Protein AF-A0A024UNK7-F1 (afdb_monomer)

Structure (mmCIF, N/CA/C/O backbone):
data_AF-A0A024UNK7-F1
#
_entry.id   AF-A0A024UNK7-F1
#
loop_
_atom_site.group_PDB
_atom_site.id
_atom_site.type_symbol
_atom_site.label_atom_id
_atom_site.label_alt_id
_atom_site.label_comp_id
_atom_site.label_asym_id
_atom_site.label_entity_id
_atom_site.label_seq_id
_atom_site.pdbx_PDB_ins_code
_atom_site.Cartn_x
_atom_site.Cartn_y
_atom_site.Cartn_z
_atom_site.occupancy
_atom_site.B_iso_or_equiv
_atom_site.auth_seq_id
_atom_site.auth_comp_id
_atom_site.auth_asym_id
_atom_site.auth_atom_id
_atom_site.pdbx_PDB_model_num
ATOM 1 N N . MET A 1 1 ? -6.350 23.907 -17.741 1.00 30.62 1 MET A N 1
ATOM 2 C CA . MET A 1 1 ? -6.854 24.754 -16.644 1.00 30.62 1 MET A CA 1
ATOM 3 C C . MET A 1 1 ? -5.655 25.308 -15.929 1.00 30.62 1 MET A C 1
ATOM 5 O O . MET A 1 1 ? -4.727 24.554 -15.674 1.00 30.62 1 MET A O 1
ATOM 9 N N . LEU A 1 2 ? -5.631 26.617 -15.726 1.00 30.56 2 LEU A N 1
ATOM 10 C CA . LEU A 1 2 ? -4.528 27.246 -15.030 1.00 30.56 2 LEU A CA 1
ATOM 11 C C . LEU A 1 2 ? -4.683 26.957 -13.541 1.00 30.56 2 LEU A C 1
ATOM 13 O O . LEU A 1 2 ? -5.641 27.380 -12.904 1.00 30.56 2 LEU A O 1
ATOM 17 N N . THR A 1 3 ? -3.771 26.118 -13.079 1.00 31.20 3 THR A N 1
ATOM 18 C CA . THR A 1 3 ? -3.581 25.665 -11.709 1.00 31.20 3 THR A CA 1
ATOM 19 C C . THR A 1 3 ? -2.989 26.798 -10.866 1.00 31.20 3 THR A C 1
ATOM 21 O O . THR A 1 3 ? -2.654 27.861 -11.395 1.00 31.20 3 THR A O 1
ATOM 24 N N . GLU A 1 4 ? -2.821 26.579 -9.564 1.00 33.47 4 GLU A N 1
ATOM 25 C CA . GLU A 1 4 ? -2.165 27.470 -8.584 1.00 33.47 4 GLU A CA 1
ATOM 26 C C . GLU A 1 4 ? -0.839 28.103 -9.068 1.00 33.47 4 GLU A C 1
ATOM 28 O O . GLU A 1 4 ? -0.425 29.155 -8.583 1.00 33.47 4 GLU A O 1
ATOM 33 N N . LEU A 1 5 ? -0.234 27.557 -10.127 1.00 33.12 5 LEU A N 1
ATOM 34 C CA . LEU A 1 5 ? 0.829 28.160 -10.933 1.00 33.12 5 LEU A CA 1
ATOM 35 C C . LEU A 1 5 ? 0.530 29.579 -11.465 1.00 33.12 5 LEU A C 1
ATOM 37 O O . LEU A 1 5 ? 1.464 30.353 -11.674 1.00 33.12 5 LEU A O 1
ATOM 41 N N . GLN A 1 6 ? -0.731 29.959 -11.701 1.00 37.09 6 GLN A N 1
ATOM 42 C CA . GLN A 1 6 ? -1.057 31.334 -12.111 1.00 37.09 6 GLN A CA 1
ATOM 43 C C . GLN A 1 6 ? -0.953 32.352 -10.980 1.00 37.09 6 GLN A C 1
ATOM 45 O O . GLN A 1 6 ? -0.733 33.530 -11.253 1.00 37.09 6 GLN A O 1
ATOM 50 N N . GLN A 1 7 ? -1.065 31.927 -9.723 1.00 38.88 7 GLN A N 1
ATOM 51 C CA . GLN A 1 7 ? -0.925 32.825 -8.575 1.00 38.88 7 GLN A CA 1
ATOM 52 C C . GLN A 1 7 ? 0.551 33.132 -8.263 1.00 38.88 7 GLN A C 1
ATOM 54 O O . GLN A 1 7 ? 0.858 34.160 -7.662 1.00 38.88 7 GLN A O 1
ATOM 59 N N . VAL A 1 8 ? 1.479 32.327 -8.794 1.00 37.12 8 VAL A N 1
ATOM 60 C CA . VAL A 1 8 ? 2.931 32.582 -8.760 1.00 37.12 8 VAL A CA 1
ATOM 61 C C . VAL A 1 8 ? 3.347 33.719 -9.718 1.00 37.12 8 VAL A C 1
ATOM 63 O O . VAL A 1 8 ? 4.409 34.317 -9.552 1.00 37.12 8 VAL A O 1
ATOM 66 N N . LEU A 1 9 ? 2.490 34.116 -10.673 1.00 36.75 9 LEU A N 1
ATOM 67 C CA . LEU A 1 9 ? 2.756 35.206 -11.633 1.00 36.75 9 LEU A CA 1
ATOM 68 C C . LEU A 1 9 ? 2.813 36.618 -11.013 1.00 36.75 9 LEU A C 1
ATOM 70 O O . LEU A 1 9 ? 3.029 37.593 -11.733 1.00 36.75 9 LEU A O 1
ATOM 74 N N . VAL A 1 10 ? 2.662 36.760 -9.693 1.00 45.44 10 VAL A N 1
ATOM 75 C CA . VAL A 1 10 ? 2.809 38.053 -8.998 1.00 45.44 10 VAL A CA 1
ATOM 76 C C . VAL A 1 10 ? 4.284 38.391 -8.704 1.00 45.44 10 VAL A C 1
ATOM 78 O O . VAL A 1 10 ? 4.592 39.496 -8.258 1.00 45.44 10 VAL A O 1
ATOM 81 N N . TRP A 1 11 ? 5.242 37.504 -8.995 1.00 32.72 11 TRP A N 1
ATOM 82 C CA . TRP A 1 11 ? 6.667 37.795 -8.784 1.00 32.72 11 TRP A CA 1
ATOM 83 C C . TRP A 1 11 ? 7.369 38.322 -10.050 1.00 32.72 11 TRP A C 1
ATOM 85 O O . TRP A 1 11 ? 7.931 37.594 -10.859 1.00 32.72 11 TRP A O 1
ATOM 95 N N . SER A 1 12 ? 7.316 39.654 -10.157 1.00 38.66 12 SER A N 1
ATOM 96 C CA . SER A 1 12 ? 8.122 40.605 -10.948 1.00 38.66 12 SER A CA 1
ATOM 97 C C . SER A 1 12 ? 8.355 40.389 -12.459 1.00 38.66 12 SER A C 1
ATOM 99 O O . SER A 1 12 ? 9.201 39.617 -12.897 1.00 38.66 12 SER A O 1
ATOM 101 N N . SER A 1 13 ? 7.706 41.294 -13.209 1.00 48.28 13 SER A N 1
ATOM 102 C CA . SER A 1 13 ? 8.054 41.937 -14.495 1.00 48.28 13 SER A CA 1
ATOM 103 C C . SER A 1 13 ? 8.427 41.049 -15.688 1.00 48.28 13 SER A C 1
ATOM 105 O O . SER A 1 13 ? 9.596 40.864 -16.023 1.00 48.28 13 SER A O 1
ATOM 107 N N . ILE A 1 14 ? 7.391 40.612 -16.404 1.00 46.81 14 ILE A N 1
ATOM 108 C CA . ILE A 1 14 ? 7.475 39.959 -17.714 1.00 46.81 14 ILE A CA 1
ATOM 109 C C . ILE A 1 14 ? 7.541 41.023 -18.833 1.00 46.81 14 ILE A C 1
ATOM 111 O O . ILE A 1 14 ? 6.912 42.077 -18.753 1.00 46.81 14 ILE A O 1
ATOM 115 N N . HIS A 1 15 ? 8.337 40.752 -19.873 1.00 52.22 15 HIS A N 1
ATOM 116 C CA . HIS A 1 15 ? 8.630 41.642 -21.004 1.00 52.22 15 HIS A CA 1
ATOM 117 C C . HIS A 1 15 ? 7.399 41.883 -21.921 1.00 52.22 15 HIS A C 1
ATOM 119 O O . HIS A 1 15 ? 6.696 40.917 -22.224 1.00 52.22 15 HIS A O 1
ATOM 125 N N . PRO A 1 16 ? 7.173 43.106 -22.458 1.00 50.59 16 PRO A N 1
ATOM 126 C CA . PRO A 1 16 ? 5.942 43.495 -23.178 1.00 50.59 16 PRO A CA 1
ATOM 127 C C . PRO A 1 16 ? 5.545 42.597 -24.360 1.00 50.59 16 PRO A C 1
ATOM 129 O O . PRO A 1 16 ? 4.370 42.365 -24.604 1.00 50.59 16 PRO A O 1
ATOM 132 N N . VAL A 1 17 ? 6.529 42.021 -25.052 1.00 43.00 17 VAL A N 1
ATOM 133 C CA . VAL A 1 17 ? 6.319 41.117 -26.202 1.00 43.00 17 VAL A CA 1
ATOM 134 C C . VAL A 1 17 ? 5.557 39.836 -25.835 1.00 43.00 17 VAL A C 1
ATOM 136 O O . VAL A 1 17 ? 4.907 39.240 -26.687 1.00 43.00 17 VAL A O 1
ATOM 139 N N . ILE A 1 18 ? 5.628 39.402 -24.575 1.00 44.12 18 ILE A N 1
ATOM 140 C CA . ILE A 1 18 ? 4.913 38.208 -24.109 1.00 44.12 18 ILE A CA 1
ATOM 141 C C . ILE A 1 18 ? 3.428 38.530 -23.883 1.00 44.12 18 ILE A C 1
ATOM 143 O O . ILE A 1 18 ? 2.594 37.661 -24.101 1.00 44.12 18 ILE A O 1
ATOM 147 N N . ILE A 1 19 ? 3.092 39.775 -23.528 1.00 51.41 19 ILE A N 1
ATOM 148 C CA . ILE A 1 19 ? 1.707 40.239 -23.358 1.00 51.41 19 ILE A CA 1
ATOM 149 C C . ILE A 1 19 ? 0.999 40.277 -24.721 1.00 51.41 19 ILE A C 1
ATOM 151 O O . ILE A 1 19 ? -0.053 39.663 -24.877 1.00 51.41 19 ILE A O 1
ATOM 155 N N . ASP A 1 20 ? 1.637 40.868 -25.734 1.00 49.25 20 ASP A N 1
ATOM 156 C CA . ASP A 1 20 ? 1.059 40.990 -27.083 1.00 49.25 20 ASP A CA 1
ATOM 157 C C . ASP A 1 20 ? 0.836 39.635 -27.781 1.00 49.25 20 ASP A C 1
ATOM 159 O O . ASP A 1 20 ? -0.033 39.500 -28.642 1.00 49.25 20 ASP A O 1
ATOM 163 N N . PHE A 1 21 ? 1.606 38.605 -27.417 1.00 45.91 21 PHE A N 1
ATOM 164 C CA . PHE A 1 21 ? 1.434 37.263 -27.975 1.00 45.91 21 PHE A CA 1
ATOM 165 C C . PHE A 1 21 ? 0.124 36.608 -27.507 1.00 45.91 21 PHE A C 1
ATOM 167 O O . PHE A 1 21 ? -0.555 35.961 -28.307 1.00 45.91 21 PHE A O 1
ATOM 174 N N . PHE A 1 22 ? -0.275 36.804 -26.247 1.00 38.78 22 PHE A N 1
ATOM 175 C CA . PHE A 1 22 ? -1.486 36.182 -25.700 1.00 38.78 22 PHE A CA 1
ATOM 176 C C . PHE A 1 22 ? -2.787 36.842 -26.174 1.00 38.78 22 PHE A C 1
ATOM 178 O O . PHE A 1 22 ? -3.806 36.158 -26.253 1.00 38.78 22 PHE A O 1
ATOM 185 N N . 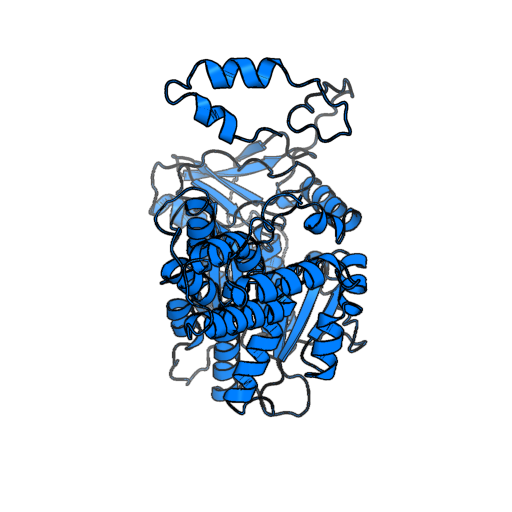ASP A 1 23 ? -2.743 38.105 -26.602 1.00 49.25 23 ASP A N 1
ATOM 186 C CA . ASP A 1 23 ? -3.905 38.820 -27.153 1.00 49.25 23 ASP A CA 1
ATOM 187 C C . ASP A 1 23 ? -4.264 38.405 -28.596 1.00 49.25 23 ASP A C 1
ATOM 189 O O . ASP A 1 23 ? -5.285 38.832 -29.138 1.00 49.25 23 ASP A O 1
ATOM 193 N N . THR A 1 24 ? -3.455 37.550 -29.236 1.00 42.66 24 THR A N 1
ATOM 194 C CA . THR A 1 24 ? -3.651 37.142 -30.643 1.00 42.66 24 THR A CA 1
ATOM 195 C C . THR A 1 24 ? -4.203 35.727 -30.839 1.00 42.66 24 THR A C 1
ATOM 197 O O . THR A 1 24 ? -4.416 35.313 -31.981 1.00 42.66 24 THR A O 1
ATOM 200 N N . ILE A 1 25 ? -4.487 34.979 -29.766 1.00 34.72 25 ILE A N 1
ATOM 201 C CA . ILE A 1 25 ? -4.972 33.593 -29.868 1.00 34.72 25 ILE A CA 1
ATOM 202 C C . ILE A 1 25 ? -6.517 33.558 -29.849 1.00 34.72 25 ILE A C 1
ATOM 204 O O . ILE A 1 25 ? -7.119 33.971 -28.858 1.00 34.72 25 ILE A O 1
ATOM 208 N N . PRO A 1 26 ? -7.194 33.037 -30.894 1.00 31.80 26 PRO A N 1
ATOM 209 C CA . PRO A 1 26 ? -8.650 32.889 -30.902 1.00 31.80 26 PRO A CA 1
ATOM 210 C C . PRO A 1 26 ? -9.114 31.813 -29.910 1.00 31.80 26 PRO A C 1
ATOM 212 O O . PRO A 1 26 ? -8.516 30.739 -29.820 1.00 31.80 26 PRO A O 1
ATOM 215 N N . SER A 1 27 ? -10.209 32.080 -29.196 1.00 32.44 27 SER A N 1
ATOM 216 C CA . SER A 1 27 ? -10.776 31.185 -28.184 1.00 32.44 27 SER A CA 1
ATOM 217 C C . SER A 1 27 ? -11.299 29.869 -28.781 1.00 32.44 27 SER A C 1
ATOM 219 O O . SER A 1 27 ? -12.163 29.847 -29.657 1.00 32.44 27 SER A O 1
ATOM 221 N N . LEU A 1 28 ? -10.795 28.743 -28.268 1.00 32.38 28 LEU A N 1
ATOM 222 C CA . LEU A 1 28 ? -11.317 27.403 -28.539 1.00 32.38 28 LEU A CA 1
ATOM 223 C C . LEU A 1 28 ? -12.506 27.110 -27.611 1.00 32.38 28 LEU A C 1
ATOM 225 O O . LEU A 1 28 ? -12.371 27.081 -26.390 1.00 32.38 28 LEU A O 1
ATOM 229 N N . HIS A 1 29 ? -13.677 26.880 -28.205 1.00 32.16 29 HIS A N 1
ATOM 230 C CA . HIS A 1 29 ? -14.862 26.354 -27.529 1.00 32.16 29 HIS A CA 1
ATOM 231 C C . HIS A 1 29 ? -14.667 24.871 -27.135 1.00 32.16 29 HIS A C 1
ATOM 233 O O . HIS A 1 29 ? -14.482 24.041 -28.016 1.00 32.16 29 HIS A O 1
ATOM 239 N N . ASN A 1 30 ? -14.734 24.593 -25.821 1.00 31.27 30 ASN A N 1
ATOM 240 C CA . ASN A 1 30 ? -15.289 23.439 -25.067 1.00 31.27 30 ASN A CA 1
ATOM 241 C C . ASN A 1 30 ? -15.286 22.003 -25.670 1.00 31.27 30 ASN A C 1
ATOM 243 O O . ASN A 1 30 ? -15.680 21.805 -26.817 1.00 31.27 30 ASN A O 1
ATOM 247 N N . PRO A 1 31 ? -14.990 20.969 -24.842 1.00 33.12 31 PRO A N 1
ATOM 248 C CA . PRO A 1 31 ? -15.928 20.552 -23.789 1.00 33.12 31 PRO A CA 1
ATOM 249 C C . PRO A 1 31 ? -15.340 20.392 -22.372 1.00 33.12 31 PRO A C 1
ATOM 251 O O . PRO A 1 31 ? -14.347 19.713 -22.149 1.00 33.12 31 PRO A O 1
ATOM 254 N N . THR A 1 32 ? -16.044 21.035 -21.433 1.00 36.12 32 THR A N 1
ATOM 255 C CA . THR A 1 32 ? -16.414 20.585 -20.075 1.00 36.12 32 THR A CA 1
ATOM 256 C C . THR A 1 32 ? -15.368 19.884 -19.203 1.00 36.12 32 THR A C 1
ATOM 258 O O . THR A 1 32 ? -15.320 18.661 -19.131 1.00 36.12 32 THR A O 1
ATOM 261 N N . SER A 1 33 ? -14.683 20.683 -18.388 1.00 27.22 33 SER A N 1
ATOM 262 C CA . SER A 1 33 ? -14.385 20.353 -16.988 1.00 27.22 33 SER A CA 1
ATOM 263 C C . SER A 1 33 ? -14.193 21.674 -16.241 1.00 27.22 33 SER A C 1
ATOM 265 O O . SER A 1 33 ? -13.157 22.328 -16.358 1.00 27.22 33 SER A O 1
ATOM 267 N N . THR A 1 34 ? -15.238 22.137 -15.569 1.00 26.31 34 THR A N 1
ATOM 268 C CA . THR A 1 34 ? -15.192 23.313 -14.699 1.00 26.31 34 THR A CA 1
ATOM 269 C C . THR A 1 34 ? -14.709 22.883 -13.321 1.00 26.31 34 THR A C 1
ATOM 271 O O . THR A 1 34 ? -15.488 22.315 -12.563 1.00 26.31 34 THR A O 1
ATOM 274 N N . ASN A 1 35 ? -13.454 23.189 -12.986 1.00 29.55 35 ASN A N 1
ATOM 275 C CA . ASN A 1 35 ? -13.091 23.420 -11.591 1.00 29.55 35 ASN A CA 1
ATOM 276 C C . ASN A 1 35 ? -13.627 24.795 -11.171 1.00 29.55 35 ASN A C 1
ATOM 278 O O . ASN A 1 35 ? -13.592 25.743 -11.956 1.00 29.55 35 ASN A O 1
ATOM 282 N N . ALA A 1 36 ? -14.102 24.868 -9.927 1.00 29.64 36 ALA A N 1
ATOM 283 C CA . ALA A 1 36 ? -14.575 26.062 -9.228 1.00 29.64 36 ALA A CA 1
ATOM 284 C C . ALA A 1 36 ? -15.839 26.726 -9.809 1.00 29.64 36 ALA A C 1
ATOM 286 O O . ALA A 1 36 ? -15.786 27.768 -10.455 1.00 29.64 36 ALA A O 1
ATOM 287 N N . THR A 1 37 ? -17.003 26.127 -9.545 1.00 27.69 37 THR A N 1
ATOM 288 C CA . THR A 1 37 ? -18.203 26.789 -8.979 1.00 27.69 37 THR A CA 1
ATOM 289 C C . THR A 1 37 ? -19.375 25.808 -9.000 1.00 27.69 37 THR A C 1
ATOM 291 O O . THR A 1 37 ? -20.070 25.663 -9.999 1.00 27.69 37 THR A O 1
ATOM 294 N N . LEU A 1 38 ? -19.636 25.160 -7.866 1.00 25.12 38 LEU A N 1
ATOM 295 C CA . LEU A 1 38 ? -20.941 24.562 -7.579 1.00 25.12 38 LEU A CA 1
ATOM 296 C C . LEU A 1 38 ? -21.440 25.004 -6.197 1.00 25.12 38 LEU A C 1
ATOM 298 O O . LEU A 1 38 ? -22.027 24.234 -5.457 1.00 25.12 38 LEU A O 1
ATOM 302 N N . PHE A 1 39 ? -21.325 26.303 -5.904 1.00 27.70 39 PHE A N 1
ATOM 303 C CA . PHE A 1 39 ? -22.405 26.987 -5.190 1.00 27.70 39 PHE A CA 1
ATOM 304 C C . PHE A 1 39 ? -23.437 27.432 -6.227 1.00 27.70 39 PHE A C 1
ATOM 306 O O . PHE A 1 39 ? -23.649 28.619 -6.471 1.00 27.70 39 PHE A O 1
ATOM 313 N N . ALA A 1 40 ? -24.077 26.460 -6.878 1.00 25.09 40 ALA A N 1
ATOM 314 C CA . ALA A 1 40 ? -25.442 26.705 -7.289 1.00 25.09 40 ALA A CA 1
ATOM 315 C C . ALA A 1 40 ? -26.230 26.735 -5.983 1.00 25.09 40 ALA A C 1
ATOM 317 O O . ALA A 1 40 ? -26.302 25.732 -5.277 1.00 25.09 40 ALA A O 1
ATOM 318 N N . SER A 1 41 ? -26.798 27.889 -5.650 1.00 29.58 41 SER A N 1
ATOM 319 C CA . SER A 1 41 ? -27.937 27.951 -4.750 1.00 29.58 41 SER A CA 1
ATOM 320 C C . SER A 1 41 ? -29.071 27.146 -5.386 1.00 29.58 41 SER A C 1
ATOM 322 O O . SER A 1 41 ? -29.977 27.681 -6.027 1.00 29.58 41 SER A O 1
ATOM 324 N N . SER A 1 42 ? -29.022 25.821 -5.249 1.00 29.59 42 SER A N 1
ATOM 325 C CA . SER A 1 42 ? -30.217 25.014 -5.374 1.00 29.59 42 SER A CA 1
ATOM 326 C C . SER A 1 42 ? -31.128 25.492 -4.255 1.00 29.59 42 SER A C 1
ATOM 328 O O . SER A 1 42 ? -30.909 25.199 -3.083 1.00 29.59 42 SER A O 1
ATOM 330 N N . ASN A 1 43 ? -32.163 26.238 -4.633 1.00 32.34 43 ASN A N 1
ATOM 331 C CA . ASN A 1 43 ? -33.354 26.506 -3.828 1.00 32.34 43 ASN A CA 1
ATOM 332 C C . ASN A 1 43 ? -34.143 25.208 -3.529 1.00 32.34 43 ASN A C 1
ATOM 334 O O . ASN A 1 43 ? -35.372 25.225 -3.413 1.00 32.34 43 ASN A O 1
ATOM 338 N N . ASP A 1 44 ? -33.452 24.077 -3.401 1.00 35.91 44 ASP A N 1
ATOM 339 C CA . ASP A 1 44 ? -34.014 22.875 -2.830 1.00 35.91 44 ASP A CA 1
ATOM 340 C C . ASP A 1 44 ? -34.142 23.136 -1.339 1.00 35.91 44 ASP A C 1
ATOM 342 O O . ASP A 1 44 ? -33.173 23.375 -0.623 1.00 35.91 44 ASP A O 1
ATOM 346 N N . ARG A 1 45 ? -35.401 23.211 -0.911 1.00 34.19 45 ARG A N 1
ATOM 347 C CA . ARG A 1 45 ? -35.817 23.469 0.463 1.00 34.19 45 ARG A CA 1
ATOM 348 C C . ARG A 1 45 ? -34.973 22.634 1.423 1.00 34.19 45 ARG A C 1
ATOM 350 O O . ARG A 1 45 ? -35.176 21.428 1.529 1.00 34.19 45 ARG A O 1
ATOM 357 N N . TYR A 1 46 ? -34.074 23.323 2.120 1.00 38.78 46 TYR A N 1
ATOM 358 C CA . TYR A 1 46 ? -33.218 22.806 3.176 1.00 38.78 46 TYR A CA 1
ATOM 359 C C . TYR A 1 46 ? -34.100 22.139 4.240 1.00 38.78 46 TYR A C 1
ATOM 361 O O . TYR A 1 46 ? -34.766 22.805 5.036 1.00 38.78 46 TYR A O 1
ATOM 369 N N . MET A 1 47 ? -34.170 20.811 4.217 1.00 40.41 47 MET A N 1
ATOM 370 C CA . MET A 1 47 ? -34.458 20.058 5.432 1.00 40.41 47 MET A CA 1
ATOM 371 C C . MET A 1 47 ? -33.188 20.166 6.280 1.00 40.41 47 MET A C 1
ATOM 373 O O . MET A 1 47 ? -32.116 19.959 5.716 1.00 40.41 47 MET A O 1
ATOM 377 N N . PRO A 1 48 ? -33.253 20.496 7.582 1.00 45.12 48 PRO A N 1
ATOM 378 C CA . PRO A 1 48 ? -32.072 20.449 8.434 1.00 45.12 48 PRO A CA 1
ATOM 379 C C . PRO A 1 48 ? -31.482 19.039 8.343 1.00 45.12 48 PRO A C 1
ATOM 381 O O . PRO A 1 48 ? -32.111 18.074 8.786 1.00 45.12 48 PRO A O 1
ATOM 384 N N . SER A 1 49 ? -30.334 18.901 7.686 1.00 57.59 49 SER A N 1
ATOM 385 C CA . SER A 1 49 ? -29.654 17.621 7.547 1.00 57.59 49 SER A CA 1
ATOM 386 C C . SER A 1 49 ? -29.237 17.158 8.936 1.00 57.59 49 SER A C 1
ATOM 388 O O . SER A 1 49 ? -28.588 17.884 9.689 1.00 57.59 49 SER A O 1
ATOM 390 N N . MET A 1 50 ? -29.653 15.951 9.305 1.00 77.25 50 MET A N 1
ATOM 391 C CA . MET A 1 50 ? -29.220 15.319 10.544 1.00 77.25 50 MET A CA 1
ATOM 392 C C . MET A 1 50 ? -27.696 15.158 10.496 1.00 77.25 50 MET A C 1
ATOM 394 O O . MET A 1 50 ? -27.186 14.473 9.615 1.00 77.25 50 MET A O 1
ATOM 398 N N . GLN A 1 51 ? -26.981 15.802 11.418 1.00 85.62 51 GLN A N 1
ATOM 399 C CA . GLN A 1 51 ? -25.526 15.685 11.508 1.00 85.62 51 GLN A CA 1
ATOM 400 C C . GLN A 1 51 ? -25.132 14.281 11.983 1.00 85.62 51 GLN A C 1
ATOM 402 O O . GLN A 1 51 ? -25.701 13.780 12.962 1.00 85.62 51 GLN A O 1
ATOM 407 N N . THR A 1 52 ? -24.130 13.671 11.356 1.00 91.62 52 THR A N 1
ATOM 408 C CA . THR A 1 52 ? -23.573 12.354 11.715 1.00 91.62 52 THR A CA 1
ATOM 409 C C . THR A 1 52 ? -22.096 12.469 12.081 1.00 91.62 52 THR A C 1
ATOM 411 O O . THR A 1 52 ? -21.487 13.515 11.866 1.00 91.62 52 THR A O 1
ATOM 414 N N . SER A 1 53 ? -21.507 11.405 12.635 1.00 92.94 53 SER A N 1
ATOM 415 C CA . SER A 1 53 ? -20.045 11.305 12.672 1.00 92.94 53 SER A CA 1
ATOM 416 C C . SER A 1 53 ? -19.503 11.248 11.238 1.00 92.94 53 SER A C 1
ATOM 418 O O . SER A 1 53 ? -20.232 10.872 10.307 1.00 92.94 53 SER A O 1
ATOM 420 N N . LEU A 1 54 ? -18.248 11.654 11.042 1.00 93.06 54 LEU A N 1
ATOM 421 C CA . LEU A 1 54 ? -17.649 11.723 9.710 1.00 93.06 54 LEU A CA 1
ATOM 422 C C . LEU A 1 54 ? -17.543 10.337 9.068 1.00 93.06 54 LEU A C 1
ATOM 424 O O . LEU A 1 54 ? -17.872 10.198 7.890 1.00 93.06 54 LEU A O 1
ATOM 428 N N . SER A 1 55 ? -17.197 9.298 9.831 1.00 94.31 55 SER A N 1
ATOM 429 C CA . SER A 1 55 ? -17.109 7.923 9.320 1.00 94.31 55 SER A CA 1
ATOM 430 C C . SER A 1 55 ? -18.458 7.354 8.868 1.00 94.31 55 SER A C 1
ATOM 432 O O . SER A 1 55 ? -18.505 6.498 7.989 1.00 94.31 55 SER A O 1
ATOM 434 N N . GLN A 1 56 ? -19.563 7.852 9.432 1.00 93.94 56 GLN A N 1
ATOM 435 C CA . GLN A 1 56 ? -20.928 7.429 9.104 1.00 93.94 56 GLN A CA 1
ATOM 436 C C . GLN A 1 56 ? -21.598 8.323 8.053 1.00 93.94 56 GLN A C 1
ATOM 438 O O . GLN A 1 56 ? -22.761 8.102 7.702 1.00 93.94 56 GLN A O 1
ATOM 443 N N . SER A 1 57 ? -20.899 9.348 7.556 1.00 92.12 57 SER A N 1
ATOM 444 C CA . SER A 1 57 ? -21.461 10.252 6.558 1.00 92.12 57 SER A CA 1
ATOM 445 C C . SER A 1 57 ? -21.683 9.533 5.214 1.00 92.12 57 SER A C 1
ATOM 447 O O . SER A 1 57 ? -20.816 8.775 4.762 1.00 92.12 57 SER A O 1
ATOM 449 N N . PRO A 1 58 ? -22.805 9.797 4.512 1.00 91.56 58 PRO A N 1
ATOM 450 C CA . PRO A 1 58 ? -23.059 9.282 3.164 1.00 91.56 58 PRO A CA 1
ATOM 451 C C . PRO A 1 58 ? -21.980 9.636 2.129 1.00 91.56 58 PRO A C 1
ATOM 453 O O . PRO A 1 58 ? -21.910 8.984 1.085 1.00 91.56 58 PRO A O 1
ATOM 456 N N . VAL A 1 59 ? -21.133 10.632 2.407 1.00 90.00 59 VAL A N 1
ATOM 457 C CA . VAL A 1 59 ? -20.046 11.075 1.523 1.00 90.00 59 VAL A CA 1
ATOM 458 C C . VAL A 1 59 ? -19.093 9.932 1.133 1.00 90.00 59 VAL A C 1
ATOM 460 O O . VAL A 1 59 ? -18.680 9.837 -0.021 1.00 90.00 59 VAL A O 1
ATOM 463 N N . TRP A 1 60 ? -18.838 8.972 2.030 1.00 92.81 60 TRP A N 1
ATOM 464 C CA . TRP A 1 60 ? -18.005 7.799 1.728 1.00 92.81 60 TRP A CA 1
ATOM 465 C C . TRP A 1 60 ? -18.663 6.843 0.729 1.00 92.81 60 TRP A C 1
ATOM 467 O O . TRP A 1 60 ? -17.987 6.247 -0.108 1.00 92.81 60 TRP A O 1
ATOM 477 N N . ALA A 1 61 ? -19.992 6.709 0.767 1.00 92.19 61 ALA A N 1
ATOM 478 C CA . ALA A 1 61 ? -20.718 5.911 -0.218 1.00 92.19 61 ALA A CA 1
ATOM 479 C C . ALA A 1 61 ? -20.695 6.579 -1.603 1.00 92.19 61 ALA A C 1
ATOM 481 O O . ALA A 1 61 ? -20.589 5.879 -2.612 1.00 92.19 61 ALA A O 1
ATOM 482 N N . ILE A 1 62 ? -20.746 7.916 -1.649 1.00 91.44 62 ILE A N 1
ATOM 483 C CA . ILE A 1 62 ? -20.574 8.702 -2.881 1.00 91.44 62 ILE A CA 1
ATOM 484 C C . ILE A 1 62 ? -19.171 8.466 -3.455 1.00 91.44 62 ILE A C 1
ATOM 486 O O . ILE A 1 62 ? -19.053 8.110 -4.628 1.00 91.44 62 ILE A O 1
ATOM 490 N N . GLN A 1 63 ? -18.134 8.547 -2.617 1.00 92.06 63 GLN A N 1
ATOM 491 C CA . GLN A 1 63 ? -16.747 8.278 -3.005 1.00 92.06 63 GLN A CA 1
ATOM 492 C C . GLN A 1 63 ? -16.563 6.867 -3.583 1.00 92.06 63 GLN A C 1
ATOM 494 O O . GLN A 1 63 ? -16.020 6.678 -4.673 1.00 92.06 63 GLN A O 1
ATOM 499 N N . GLN A 1 64 ? -17.071 5.844 -2.891 1.00 92.81 64 GLN A N 1
ATOM 500 C CA . GLN A 1 64 ? -16.995 4.470 -3.387 1.00 92.81 64 GLN A CA 1
ATOM 501 C C . GLN A 1 64 ? -17.755 4.296 -4.709 1.00 92.81 64 GLN A C 1
ATOM 503 O O . GLN A 1 64 ? -17.305 3.561 -5.590 1.00 92.81 64 GLN A O 1
ATOM 508 N N . ALA A 1 65 ? -18.915 4.943 -4.861 1.00 93.00 65 ALA A N 1
ATOM 509 C CA . ALA A 1 65 ? -19.689 4.898 -6.097 1.00 93.00 65 ALA A CA 1
ATOM 510 C C . ALA A 1 65 ? -18.932 5.546 -7.265 1.00 93.00 65 ALA A C 1
ATOM 512 O O . ALA A 1 65 ? -18.953 4.995 -8.369 1.00 93.00 65 ALA A O 1
ATOM 513 N N . TYR A 1 66 ? -18.214 6.645 -7.018 1.00 91.50 66 TYR A N 1
ATOM 514 C CA . TYR A 1 66 ? -17.340 7.271 -8.005 1.00 91.50 66 TYR A CA 1
ATOM 515 C C . TYR A 1 66 ? -16.295 6.278 -8.523 1.00 91.50 66 TYR A C 1
ATOM 517 O O . TYR A 1 66 ? -16.303 5.977 -9.719 1.00 91.50 66 TYR A O 1
ATOM 525 N N . TYR A 1 67 ? -15.484 5.673 -7.647 1.00 91.00 67 TYR A N 1
ATOM 526 C CA . TYR A 1 67 ? -14.452 4.715 -8.070 1.00 91.00 67 TYR A CA 1
ATOM 527 C C . TYR A 1 67 ? -15.039 3.489 -8.789 1.00 91.00 67 TYR A C 1
ATOM 529 O O . TYR A 1 67 ? -14.494 3.055 -9.806 1.00 91.00 67 TYR A O 1
ATOM 537 N N . LYS A 1 68 ? -16.194 2.967 -8.337 1.00 92.88 68 LYS A N 1
ATOM 538 C CA . LYS A 1 68 ? -16.908 1.879 -9.040 1.00 92.88 68 LYS A CA 1
ATOM 539 C C . LYS A 1 68 ? -17.314 2.285 -10.450 1.00 92.88 68 LYS A C 1
ATOM 541 O O . LYS A 1 68 ? -17.162 1.483 -11.364 1.00 92.88 68 LYS A O 1
ATOM 546 N N . SER A 1 69 ? -17.841 3.499 -10.608 1.00 91.94 69 SER A N 1
ATOM 547 C CA . SER A 1 69 ? -18.365 3.995 -11.883 1.00 91.94 69 SER A CA 1
ATOM 548 C C . SER A 1 69 ? -17.272 4.365 -12.885 1.00 91.94 69 SER A C 1
ATOM 550 O O . SER A 1 69 ? -17.440 4.127 -14.078 1.00 91.94 69 SER A O 1
ATOM 552 N N . GLN A 1 70 ? -16.153 4.921 -12.413 1.00 90.38 70 GLN A N 1
ATOM 553 C CA . GLN A 1 70 ? -15.029 5.295 -13.268 1.00 90.38 70 GLN A CA 1
ATOM 554 C C . GLN A 1 70 ? -14.211 4.069 -13.686 1.00 90.38 70 GLN A C 1
ATOM 556 O O . GLN A 1 70 ? -13.735 3.994 -14.822 1.00 90.38 70 GLN A O 1
ATOM 561 N N . GLY A 1 71 ? -14.016 3.107 -12.777 1.00 90.50 71 GLY A N 1
ATOM 562 C CA . GLY A 1 71 ? -13.120 1.976 -13.003 1.00 90.50 71 GLY A CA 1
ATOM 563 C C . GLY A 1 71 ? -11.744 2.449 -13.481 1.00 90.50 71 GLY A C 1
ATOM 564 O O . GLY A 1 71 ? -11.192 3.418 -12.963 1.00 90.50 71 GLY A O 1
ATOM 565 N N . MET A 1 72 ? -11.205 1.825 -14.534 1.00 89.69 72 MET A N 1
ATOM 566 C CA . MET A 1 72 ? -9.904 2.213 -15.104 1.00 89.69 72 MET A CA 1
ATOM 567 C C . MET A 1 72 ? -9.838 3.671 -15.597 1.00 89.69 72 MET A C 1
ATOM 569 O O . MET A 1 72 ? -8.733 4.213 -15.725 1.00 89.69 72 MET A O 1
ATOM 573 N N . ALA A 1 73 ? -10.984 4.310 -15.872 1.00 87.81 73 ALA A N 1
ATOM 574 C CA . ALA A 1 73 ? -11.025 5.697 -16.318 1.00 87.81 73 ALA A CA 1
ATOM 575 C C . ALA A 1 73 ? -10.393 6.635 -15.285 1.00 87.81 73 ALA A C 1
ATOM 577 O O . ALA A 1 73 ? -9.642 7.509 -15.700 1.00 87.81 73 ALA A O 1
ATOM 578 N N . ALA A 1 74 ? -10.572 6.365 -13.984 1.00 84.06 74 ALA A N 1
ATOM 579 C CA . ALA A 1 74 ? -10.045 7.180 -12.887 1.00 84.06 74 ALA A CA 1
ATOM 580 C C . ALA A 1 74 ? -8.538 7.472 -13.021 1.00 84.06 74 ALA A C 1
ATOM 582 O O . ALA A 1 74 ? -8.100 8.597 -12.787 1.00 84.06 74 ALA A O 1
ATOM 583 N N . TRP A 1 75 ? -7.755 6.482 -13.462 1.00 85.38 75 TRP A N 1
ATOM 584 C CA . TRP A 1 75 ? -6.311 6.629 -13.680 1.00 85.38 75 TRP A CA 1
ATOM 585 C C . TRP A 1 75 ? -5.966 7.015 -15.121 1.00 85.38 75 TRP A C 1
ATOM 587 O O . TRP A 1 75 ? -5.061 7.813 -15.348 1.00 85.38 75 TRP A O 1
ATOM 597 N N . SER A 1 76 ? -6.672 6.469 -16.118 1.00 82.00 76 SER A N 1
ATOM 598 C CA . SER A 1 76 ? -6.343 6.713 -17.534 1.00 82.00 76 SER A CA 1
ATOM 599 C C . SER A 1 76 ? -6.658 8.129 -18.027 1.00 82.00 76 SER A C 1
ATOM 601 O O . SER A 1 76 ? -6.030 8.585 -18.981 1.00 82.00 76 SER A O 1
ATOM 603 N N . SER A 1 77 ? -7.583 8.837 -17.371 1.00 78.44 77 SER A N 1
ATOM 604 C CA . SER A 1 77 ? -7.868 10.256 -17.618 1.00 78.44 77 SER A CA 1
ATOM 605 C C . SER A 1 77 ? -6.905 11.206 -16.897 1.00 78.44 77 SER A C 1
ATOM 607 O O . SER A 1 77 ? -7.040 12.419 -17.052 1.00 78.44 77 SER A O 1
ATOM 609 N N . ASN A 1 78 ? -5.961 10.678 -16.105 1.00 73.94 78 ASN A N 1
ATOM 610 C CA . ASN A 1 78 ? -5.145 11.424 -15.143 1.00 73.94 78 ASN A CA 1
ATOM 611 C C . ASN A 1 78 ? -5.964 12.190 -14.084 1.00 73.94 78 ASN A C 1
ATOM 613 O O . ASN A 1 78 ? -5.470 13.169 -13.531 1.00 73.94 78 ASN A O 1
ATOM 617 N N . THR A 1 79 ? -7.202 11.770 -13.792 1.00 74.06 79 THR A N 1
ATOM 618 C CA . THR A 1 79 ? -7.993 12.379 -12.709 1.00 74.06 79 THR A CA 1
ATOM 619 C C . THR A 1 79 ? -7.436 12.001 -11.338 1.00 74.06 79 THR A C 1
ATOM 621 O O . THR A 1 79 ? -7.330 12.856 -10.466 1.00 74.06 79 THR A O 1
ATOM 624 N N . VAL A 1 80 ? -7.047 10.737 -11.162 1.00 75.25 80 VAL A N 1
ATOM 625 C CA . VAL A 1 80 ? -6.435 10.229 -9.931 1.00 75.25 80 VAL A CA 1
ATOM 626 C C . VAL A 1 80 ? -4.939 10.008 -10.170 1.00 75.25 80 VAL A C 1
ATOM 628 O O . VAL A 1 80 ? -4.579 9.196 -11.033 1.00 75.25 80 VAL A O 1
ATOM 631 N N . PRO A 1 81 ? -4.049 10.707 -9.443 1.00 75.56 81 PRO A N 1
ATOM 632 C CA . PRO A 1 81 ? -2.614 10.515 -9.579 1.00 75.56 81 PRO A CA 1
ATOM 633 C C . PRO A 1 81 ? -2.190 9.149 -9.026 1.00 75.56 81 PRO A C 1
ATOM 635 O O . PRO A 1 81 ? -2.729 8.650 -8.046 1.00 75.56 81 PRO A O 1
ATOM 638 N N . TYR A 1 82 ? -1.196 8.533 -9.663 1.00 74.44 82 TYR A N 1
ATOM 639 C CA . TYR A 1 82 ? -0.641 7.237 -9.240 1.00 74.44 82 TYR A CA 1
ATOM 640 C C . TYR A 1 82 ? 0.885 7.155 -9.407 1.00 74.44 82 TYR A C 1
ATOM 642 O O . TYR A 1 82 ? 1.475 6.091 -9.228 1.00 74.44 82 TYR A O 1
ATOM 650 N N . GLY A 1 83 ? 1.534 8.259 -9.796 1.00 77.12 83 GLY A N 1
ATOM 651 C CA . GLY A 1 83 ? 2.939 8.278 -10.212 1.00 77.12 83 GLY A CA 1
ATOM 652 C C . GLY A 1 83 ? 3.893 7.780 -9.127 1.00 77.12 83 GLY A C 1
ATOM 653 O O . GLY A 1 83 ? 4.585 6.782 -9.329 1.00 77.12 83 GLY A O 1
ATOM 654 N N . VAL A 1 84 ? 3.885 8.436 -7.963 1.00 83.56 84 VAL A N 1
ATOM 655 C CA . VAL A 1 84 ? 4.799 8.145 -6.845 1.00 83.56 84 VAL A CA 1
ATOM 656 C C . VAL A 1 84 ? 4.568 6.746 -6.268 1.00 83.56 84 VAL A C 1
ATOM 658 O O . VAL A 1 84 ? 5.503 5.940 -6.196 1.00 83.56 84 VAL A O 1
ATOM 661 N N . SER A 1 85 ? 3.314 6.429 -5.934 1.00 87.19 85 SER A N 1
ATOM 662 C CA . SER A 1 85 ? 2.891 5.168 -5.303 1.00 87.19 85 SER A CA 1
ATOM 663 C C . SER A 1 85 ? 3.004 3.937 -6.199 1.00 87.19 85 SER A C 1
ATOM 665 O O . SER A 1 85 ? 3.070 2.818 -5.693 1.00 87.19 85 SER A O 1
ATOM 667 N N . SER A 1 86 ? 3.040 4.120 -7.522 1.00 90.94 86 SER A N 1
ATOM 668 C CA . SER A 1 86 ? 3.188 3.034 -8.502 1.00 90.94 86 SER A CA 1
ATOM 669 C C . SER A 1 86 ? 4.506 3.092 -9.277 1.00 90.94 86 SER A C 1
ATOM 671 O O . SER A 1 86 ? 4.603 2.537 -10.376 1.00 90.94 86 SER A O 1
ATOM 673 N N . SER A 1 87 ? 5.515 3.782 -8.742 1.00 91.94 87 SER A N 1
ATOM 674 C CA . SER A 1 87 ? 6.835 3.870 -9.370 1.00 91.94 87 SER A CA 1
ATOM 675 C C . SER A 1 87 ? 7.620 2.558 -9.258 1.00 91.94 87 SER A C 1
ATOM 677 O O . SER A 1 87 ? 7.504 1.793 -8.295 1.00 91.94 87 SER A O 1
ATOM 679 N N . SER A 1 88 ? 8.491 2.320 -10.236 1.00 93.44 88 SER A N 1
ATOM 680 C CA . SER A 1 88 ? 9.406 1.171 -10.272 1.00 93.44 88 SER A CA 1
ATOM 681 C C . SER A 1 88 ? 10.404 1.191 -9.113 1.00 93.44 88 SER A C 1
ATOM 683 O O . SER A 1 88 ? 10.881 0.135 -8.689 1.00 93.44 88 SER A O 1
ATOM 685 N N . PHE A 1 89 ? 10.715 2.385 -8.601 1.00 93.38 89 PHE A N 1
ATOM 686 C CA . PHE A 1 89 ? 11.525 2.581 -7.406 1.00 93.38 89 PHE A CA 1
ATOM 687 C C . PHE A 1 89 ? 10.826 2.010 -6.165 1.00 93.38 89 PHE A C 1
ATOM 689 O O . PHE A 1 89 ? 11.361 1.102 -5.525 1.00 93.38 89 PHE A O 1
ATOM 696 N N . VAL A 1 90 ? 9.606 2.484 -5.873 1.00 94.44 90 VAL A N 1
ATOM 697 C CA . VAL A 1 90 ? 8.821 2.046 -4.705 1.00 94.44 90 VAL A CA 1
ATOM 698 C C . VAL A 1 90 ? 8.538 0.552 -4.769 1.00 94.44 90 VAL A C 1
ATOM 700 O O . VAL A 1 90 ? 8.754 -0.152 -3.786 1.00 94.44 90 VAL A O 1
ATOM 703 N N . ALA A 1 91 ? 8.147 0.044 -5.939 1.00 97.00 91 ALA A N 1
ATOM 704 C CA . ALA A 1 91 ? 7.903 -1.380 -6.147 1.00 97.00 91 ALA A CA 1
ATOM 705 C C . ALA A 1 91 ? 9.117 -2.253 -5.792 1.00 97.00 91 ALA A C 1
ATOM 707 O O . ALA A 1 91 ? 8.972 -3.272 -5.114 1.00 97.00 91 ALA A O 1
ATOM 708 N N . ALA A 1 92 ? 10.324 -1.850 -6.196 1.00 96.94 92 ALA A N 1
ATOM 709 C CA . ALA A 1 92 ? 11.531 -2.613 -5.900 1.00 96.94 92 ALA A CA 1
ATOM 710 C C . ALA A 1 92 ? 11.961 -2.498 -4.429 1.00 96.94 92 ALA A C 1
ATOM 712 O O . ALA A 1 92 ? 12.371 -3.500 -3.839 1.00 96.94 92 ALA A O 1
ATOM 713 N N . ALA A 1 93 ? 11.838 -1.314 -3.821 1.00 96.69 93 ALA A N 1
ATOM 714 C CA . ALA A 1 93 ? 12.093 -1.122 -2.393 1.00 96.69 93 ALA A CA 1
ATOM 715 C C . ALA A 1 93 ? 11.141 -1.978 -1.539 1.00 96.69 93 ALA A C 1
ATOM 717 O O . ALA A 1 93 ? 11.582 -2.725 -0.664 1.00 96.69 93 ALA A O 1
ATOM 718 N N . TYR A 1 94 ? 9.843 -1.958 -1.856 1.00 98.25 94 TYR A N 1
ATOM 719 C CA . TYR A 1 94 ? 8.833 -2.758 -1.161 1.00 98.25 94 TYR A CA 1
ATOM 720 C C . TYR A 1 94 ? 9.096 -4.253 -1.340 1.00 98.25 94 TYR A C 1
ATOM 722 O O . TYR A 1 94 ? 9.022 -5.004 -0.370 1.00 98.25 94 TYR A O 1
ATOM 730 N N . ALA A 1 95 ? 9.477 -4.700 -2.542 1.00 98.62 95 ALA A N 1
ATOM 731 C CA . ALA A 1 95 ? 9.824 -6.098 -2.789 1.00 98.62 95 ALA A CA 1
ATOM 732 C C . ALA A 1 95 ? 10.963 -6.592 -1.883 1.00 98.62 95 ALA A C 1
ATOM 734 O O . ALA A 1 95 ? 10.885 -7.712 -1.377 1.00 98.62 95 ALA A O 1
ATOM 735 N N . ARG A 1 96 ? 11.982 -5.760 -1.618 1.00 98.31 96 ARG A N 1
ATOM 736 C CA . ARG A 1 96 ? 13.091 -6.098 -0.706 1.00 98.31 96 ARG A CA 1
ATOM 737 C C . ARG A 1 96 ? 12.636 -6.212 0.749 1.00 98.31 96 ARG A C 1
ATOM 739 O O . ARG A 1 96 ? 12.984 -7.193 1.412 1.00 98.31 96 ARG A O 1
ATOM 746 N N . VAL A 1 97 ? 11.796 -5.290 1.219 1.00 98.44 97 VAL A N 1
ATOM 747 C CA . VAL A 1 97 ? 11.225 -5.339 2.578 1.00 98.44 97 VAL A CA 1
ATOM 748 C C . VAL A 1 97 ? 10.322 -6.564 2.761 1.00 98.44 97 VAL A C 1
ATOM 750 O O . VAL A 1 97 ? 10.477 -7.309 3.732 1.00 98.44 97 VAL A O 1
ATOM 753 N N . VAL A 1 98 ? 9.428 -6.829 1.803 1.00 98.75 98 VAL A N 1
ATOM 754 C CA . VAL A 1 98 ? 8.515 -7.986 1.823 1.00 98.75 98 VAL A CA 1
ATOM 755 C C . VAL A 1 98 ? 9.287 -9.304 1.760 1.00 98.75 98 VAL A C 1
ATOM 757 O O . VAL A 1 98 ? 9.020 -10.219 2.542 1.00 98.75 98 VAL A O 1
ATOM 760 N N . PHE A 1 99 ? 10.284 -9.399 0.874 1.00 98.56 99 PHE A N 1
ATOM 761 C CA . PHE A 1 99 ? 11.193 -10.544 0.811 1.00 98.56 99 PHE A CA 1
ATOM 762 C C . PHE A 1 99 ? 11.822 -10.815 2.179 1.00 98.56 99 PHE A C 1
ATOM 764 O O . PHE A 1 99 ? 11.815 -11.954 2.649 1.00 98.56 99 PHE A O 1
ATOM 771 N N . ARG A 1 100 ? 12.329 -9.767 2.839 1.00 97.44 100 ARG A N 1
ATOM 772 C CA . ARG A 1 100 ? 12.985 -9.885 4.138 1.00 97.44 100 ARG A CA 1
ATOM 773 C C . ARG A 1 100 ? 12.026 -10.343 5.233 1.00 97.44 100 ARG A C 1
ATOM 775 O O . ARG A 1 100 ? 12.401 -11.210 6.016 1.00 97.44 100 ARG A O 1
ATOM 782 N N . PHE A 1 101 ? 10.787 -9.853 5.240 1.00 97.69 101 PHE A N 1
ATOM 783 C CA . PHE A 1 101 ? 9.755 -10.336 6.160 1.00 97.69 101 PHE A CA 1
ATOM 784 C C . PHE A 1 101 ? 9.459 -11.830 5.969 1.00 97.69 101 PHE A C 1
ATOM 786 O O . PHE A 1 101 ? 9.427 -12.583 6.945 1.00 97.69 101 PHE A O 1
ATOM 793 N N . PHE A 1 102 ? 9.279 -12.297 4.728 1.00 97.56 102 PHE A N 1
ATOM 794 C CA . PHE A 1 102 ? 9.046 -13.723 4.486 1.00 97.56 102 PHE A CA 1
ATOM 795 C C . PHE A 1 102 ? 10.281 -14.574 4.794 1.00 97.56 102 PHE A C 1
ATOM 797 O O . PHE A 1 102 ? 10.138 -15.671 5.333 1.00 97.56 102 PHE A O 1
ATOM 804 N N . ALA A 1 103 ? 11.490 -14.072 4.534 1.00 94.94 103 ALA A N 1
ATOM 805 C CA . ALA A 1 103 ? 12.722 -14.731 4.958 1.00 94.94 103 ALA A CA 1
ATOM 806 C C . ALA A 1 103 ? 12.799 -14.846 6.492 1.00 94.94 103 ALA A C 1
ATOM 808 O O . ALA A 1 103 ? 13.129 -15.915 7.007 1.00 94.94 103 ALA A O 1
ATOM 809 N N . ASP A 1 104 ? 12.423 -13.799 7.232 1.00 93.31 104 ASP A N 1
ATOM 810 C CA . ASP A 1 104 ? 12.348 -13.829 8.697 1.00 93.31 104 ASP A CA 1
ATOM 811 C C . ASP A 1 104 ? 11.306 -14.850 9.179 1.00 93.31 104 ASP A C 1
ATOM 813 O O . ASP A 1 104 ? 11.586 -15.642 10.081 1.00 93.31 104 ASP A O 1
ATOM 817 N N . CYS A 1 105 ? 10.130 -14.904 8.545 1.00 94.12 105 CYS A N 1
ATOM 818 C CA . CYS A 1 105 ? 9.107 -15.911 8.839 1.00 94.12 105 CYS A CA 1
ATOM 819 C C . CYS A 1 105 ? 9.617 -17.337 8.591 1.00 94.12 105 CYS A C 1
ATOM 821 O O . CYS A 1 105 ? 9.398 -18.224 9.416 1.00 94.12 105 CYS A O 1
ATOM 823 N N . TYR A 1 106 ? 10.324 -17.556 7.482 1.00 93.56 106 TYR A N 1
ATOM 824 C CA . TYR A 1 106 ? 10.923 -18.841 7.132 1.00 93.56 106 TYR A CA 1
ATOM 825 C C . TYR A 1 106 ? 11.987 -19.279 8.140 1.00 93.56 106 TYR A C 1
ATOM 827 O O . TYR A 1 106 ? 11.896 -20.369 8.700 1.00 93.56 106 TYR A O 1
ATOM 835 N N . HIS A 1 107 ? 12.950 -18.412 8.457 1.00 90.06 107 HIS A N 1
ATOM 836 C CA . HIS A 1 107 ? 14.016 -18.727 9.412 1.00 90.06 107 HIS A CA 1
ATOM 837 C C . HIS A 1 107 ? 13.512 -18.925 10.847 1.00 90.06 107 HIS A C 1
ATOM 839 O O . HIS A 1 107 ? 14.150 -19.624 11.634 1.00 90.06 107 HIS A O 1
ATOM 845 N N . ARG A 1 108 ? 12.354 -18.348 11.182 1.00 89.69 108 ARG A N 1
ATOM 846 C CA . ARG A 1 108 ? 11.691 -18.504 12.484 1.00 89.69 108 ARG A CA 1
ATOM 847 C C . ARG A 1 108 ? 10.644 -19.624 12.507 1.00 89.69 108 ARG A C 1
ATOM 849 O O . ARG A 1 108 ? 9.946 -19.762 13.505 1.00 89.69 108 ARG A O 1
ATOM 856 N N . ASN A 1 109 ? 10.561 -20.442 11.454 1.00 90.88 109 ASN A N 1
ATOM 857 C CA . ASN A 1 109 ? 9.634 -21.574 11.318 1.00 90.88 109 ASN A CA 1
ATOM 858 C C . ASN A 1 109 ? 8.138 -21.200 11.338 1.00 90.88 109 ASN A C 1
ATOM 860 O O . ASN A 1 109 ? 7.296 -22.036 11.657 1.00 90.88 109 ASN A O 1
ATOM 864 N N . PHE A 1 110 ? 7.792 -19.966 10.962 1.00 91.44 110 PHE A N 1
ATOM 865 C CA . PHE A 1 110 ? 6.407 -19.573 10.666 1.00 91.44 110 PHE A CA 1
ATOM 866 C C . PHE A 1 110 ? 5.995 -19.906 9.225 1.00 91.44 110 PHE A C 1
ATOM 868 O O . PHE A 1 110 ? 4.812 -19.876 8.901 1.00 91.44 110 PHE A O 1
ATOM 875 N N . LEU A 1 111 ? 6.964 -20.231 8.361 1.00 90.25 111 LEU A N 1
ATOM 876 C CA . LEU A 1 111 ? 6.743 -20.779 7.022 1.00 90.25 111 LEU A CA 1
ATOM 877 C C . LEU A 1 111 ? 7.409 -22.142 6.911 1.00 90.25 111 LEU A C 1
ATOM 879 O O . LEU A 1 111 ? 8.616 -22.264 7.111 1.00 90.25 111 LEU A O 1
ATOM 883 N N . ALA A 1 112 ? 6.632 -23.149 6.526 1.00 85.88 112 ALA A N 1
ATOM 884 C CA . ALA A 1 112 ? 7.163 -24.451 6.153 1.00 85.88 112 ALA A CA 1
ATOM 885 C C . ALA A 1 112 ? 7.377 -24.520 4.629 1.00 85.88 112 ALA A C 1
ATOM 887 O O . ALA A 1 112 ? 6.509 -24.050 3.879 1.00 85.88 112 ALA A O 1
ATOM 888 N N . PRO A 1 113 ? 8.480 -25.131 4.150 1.00 88.38 113 PRO A N 1
ATOM 889 C CA . PRO A 1 113 ? 8.644 -25.443 2.736 1.00 88.38 113 PRO A CA 1
ATOM 890 C C . PRO A 1 113 ? 7.465 -26.258 2.199 1.00 88.38 113 PRO A C 1
ATOM 892 O O . PRO A 1 113 ? 7.060 -27.253 2.802 1.00 88.38 113 PRO A O 1
ATOM 895 N N . THR A 1 114 ? 6.930 -25.864 1.047 1.00 88.12 114 THR A N 1
ATOM 896 C CA . THR A 1 114 ? 5.842 -26.586 0.380 1.00 88.12 114 THR A CA 1
ATOM 897 C C . THR A 1 114 ? 5.833 -26.311 -1.125 1.00 88.12 114 THR A C 1
ATOM 899 O O . THR A 1 114 ? 6.379 -25.319 -1.604 1.00 88.12 114 THR A O 1
ATOM 902 N N . GLY A 1 115 ? 5.200 -27.205 -1.889 1.00 86.69 115 GLY A N 1
ATOM 903 C CA . GLY A 1 115 ? 4.946 -27.019 -3.320 1.00 86.69 115 GLY A CA 1
ATOM 904 C C . GLY A 1 115 ? 3.784 -26.065 -3.636 1.00 86.69 115 GLY A C 1
ATOM 905 O O . GLY A 1 115 ? 3.599 -25.718 -4.800 1.00 86.69 115 GLY A O 1
ATOM 906 N N . ALA A 1 116 ? 3.012 -25.645 -2.629 1.00 92.88 116 ALA A N 1
ATOM 907 C CA . ALA A 1 116 ? 1.834 -24.784 -2.765 1.00 92.88 116 ALA A CA 1
ATOM 908 C C . ALA A 1 116 ? 2.071 -23.370 -2.204 1.00 92.88 116 ALA A C 1
ATOM 910 O O . ALA A 1 116 ? 3.078 -23.124 -1.546 1.00 92.88 116 ALA A O 1
ATOM 911 N N . VAL A 1 117 ? 1.139 -22.446 -2.451 1.00 95.62 117 VAL A N 1
ATOM 912 C CA . VAL A 1 117 ? 1.150 -21.110 -1.828 1.00 95.62 117 VAL A CA 1
ATOM 913 C C . VAL A 1 117 ? 1.127 -21.250 -0.302 1.00 95.62 117 VAL A C 1
ATOM 915 O O . VAL A 1 117 ? 0.312 -22.000 0.239 1.00 95.62 117 VAL A O 1
ATOM 918 N N . ASN A 1 118 ? 2.035 -20.552 0.382 1.00 95.69 118 ASN A N 1
ATOM 919 C CA . ASN A 1 118 ? 2.178 -20.610 1.845 1.00 95.69 118 ASN A CA 1
ATOM 920 C C . ASN A 1 118 ? 2.284 -19.246 2.533 1.00 95.69 118 ASN A C 1
ATOM 922 O O . ASN A 1 118 ? 2.421 -19.184 3.753 1.00 95.69 118 ASN A O 1
ATOM 926 N N . CYS A 1 119 ? 2.238 -18.171 1.758 1.00 97.56 119 CYS A N 1
ATOM 927 C CA . CYS A 1 119 ? 2.184 -16.804 2.244 1.00 97.56 119 CYS A CA 1
ATOM 928 C C . CYS A 1 119 ? 1.463 -15.929 1.225 1.00 97.56 119 CYS A C 1
ATOM 930 O O . CYS A 1 119 ? 1.402 -16.251 0.034 1.00 97.56 119 CYS A O 1
ATOM 932 N N . PHE A 1 120 ? 0.933 -14.809 1.699 1.00 98.31 120 PHE A N 1
ATOM 933 C CA . PHE A 1 120 ? 0.180 -13.882 0.868 1.00 98.31 120 PHE A CA 1
ATOM 934 C C . PHE A 1 120 ? 0.713 -12.466 1.005 1.00 98.31 120 PHE A C 1
ATOM 936 O O . PHE A 1 120 ? 1.077 -12.028 2.097 1.00 98.31 120 PHE A O 1
ATOM 943 N N . VAL A 1 121 ? 0.701 -11.746 -0.110 1.00 98.81 121 VAL A N 1
ATOM 944 C CA . VAL A 1 121 ? 0.754 -10.286 -0.122 1.00 98.81 121 VAL A CA 1
ATOM 945 C C . VAL A 1 121 ? -0.631 -9.815 -0.543 1.00 98.81 121 VAL A C 1
ATOM 947 O O . VAL A 1 121 ? -1.103 -10.217 -1.599 1.00 98.81 121 VAL A O 1
ATOM 950 N N . LEU A 1 122 ? -1.308 -9.018 0.273 1.00 98.62 122 LEU A N 1
ATOM 951 C CA . LEU A 1 122 ? -2.595 -8.420 -0.068 1.00 98.62 122 LEU A CA 1
ATOM 952 C C . LEU A 1 122 ? -2.354 -6.961 -0.438 1.00 98.62 122 LEU A C 1
ATOM 954 O O . LEU A 1 122 ? -1.910 -6.192 0.407 1.00 98.62 122 LEU A O 1
ATOM 958 N N . GLU A 1 123 ? -2.632 -6.585 -1.681 1.00 98.56 123 GLU A N 1
ATOM 959 C CA . GLU A 1 123 ? -2.567 -5.190 -2.117 1.00 98.56 123 GLU A CA 1
ATOM 960 C C . GLU A 1 123 ? -3.967 -4.577 -2.020 1.00 98.56 123 GLU A C 1
ATOM 962 O O . GLU A 1 123 ? -4.850 -4.910 -2.816 1.00 98.56 123 GLU A O 1
ATOM 967 N N . GLY A 1 124 ? -4.181 -3.733 -1.010 1.00 95.81 124 GLY A N 1
ATOM 968 C CA . GLY A 1 124 ? -5.434 -3.015 -0.794 1.00 95.81 124 GLY A CA 1
ATOM 969 C C . GLY A 1 124 ? -5.553 -1.848 -1.767 1.00 95.81 124 GLY A C 1
ATOM 970 O O . GLY A 1 124 ? -4.699 -0.969 -1.757 1.00 95.81 124 GLY A O 1
ATOM 971 N N . GLY A 1 125 ? -6.591 -1.851 -2.608 1.00 93.81 125 GLY A N 1
ATOM 972 C CA . GLY A 1 125 ? -6.810 -0.778 -3.582 1.00 93.81 125 GLY A CA 1
ATOM 973 C C . GLY A 1 125 ? -5.740 -0.742 -4.676 1.00 93.81 125 GLY A C 1
ATOM 974 O O . GLY A 1 125 ? -5.084 0.271 -4.881 1.00 93.81 125 GLY A O 1
ATOM 975 N N . SER A 1 126 ? -5.555 -1.848 -5.400 1.00 95.44 126 SER A N 1
ATOM 976 C CA . SER A 1 126 ? -4.534 -1.980 -6.449 1.00 95.44 126 SER A CA 1
ATOM 977 C C . SER A 1 126 ? -4.712 -0.994 -7.608 1.00 95.44 126 SER A C 1
ATOM 979 O O . SER A 1 126 ? -3.764 -0.758 -8.364 1.00 95.44 126 SER A O 1
ATOM 981 N N . GLY A 1 127 ? -5.913 -0.437 -7.792 1.00 92.88 127 GLY A N 1
ATOM 982 C CA . GLY A 1 127 ? -6.210 0.574 -8.795 1.00 92.88 127 GLY A CA 1
ATOM 983 C C . GLY A 1 127 ? -5.781 0.151 -10.196 1.00 92.88 127 GLY A C 1
ATOM 984 O O . GLY A 1 127 ? -6.156 -0.908 -10.699 1.00 92.88 127 GLY A O 1
ATOM 985 N N . SER A 1 128 ? -4.903 0.933 -10.829 1.00 92.19 128 SER A N 1
ATOM 986 C CA . SER A 1 128 ? -4.363 0.587 -12.153 1.00 92.19 128 SER A CA 1
ATOM 987 C C . SER A 1 128 ? -3.543 -0.713 -12.200 1.00 92.19 128 SER A C 1
ATOM 989 O O . SER A 1 128 ? -3.237 -1.193 -13.295 1.00 92.19 128 SER A O 1
ATOM 991 N N . CYS A 1 129 ? -3.159 -1.265 -11.045 1.00 95.69 129 CYS A N 1
ATOM 992 C CA . CYS A 1 129 ? -2.274 -2.416 -10.851 1.00 95.69 129 CYS A CA 1
ATOM 993 C C . CYS A 1 129 ? -0.854 -2.224 -11.418 1.00 95.69 129 CYS A C 1
ATOM 995 O O . CYS A 1 129 ? -0.099 -3.188 -11.572 1.00 95.69 129 CYS A O 1
ATOM 997 N N . LYS A 1 130 ? -0.465 -0.978 -11.718 1.00 95.50 130 LYS A N 1
ATOM 998 C CA . LYS A 1 130 ? 0.887 -0.643 -12.182 1.00 95.50 130 LYS A CA 1
ATOM 999 C C . LYS A 1 130 ? 1.947 -1.015 -11.140 1.00 95.50 130 LYS A C 1
ATOM 1001 O O . LYS A 1 130 ? 2.973 -1.585 -11.508 1.00 95.50 130 LYS A O 1
ATOM 1006 N N . PHE A 1 131 ? 1.687 -0.741 -9.858 1.00 97.19 131 PHE A N 1
ATOM 1007 C CA . PHE A 1 131 ? 2.579 -1.127 -8.762 1.00 97.19 131 PHE A CA 1
ATOM 1008 C C . PHE A 1 131 ? 2.849 -2.638 -8.776 1.00 97.19 131 PHE A C 1
ATOM 1010 O O . PHE A 1 131 ? 4.000 -3.054 -8.916 1.00 97.19 131 PHE A O 1
ATOM 1017 N N . ALA A 1 132 ? 1.796 -3.462 -8.731 1.00 97.62 132 ALA A N 1
ATOM 1018 C CA . ALA A 1 132 ? 1.894 -4.921 -8.736 1.00 97.62 132 ALA A CA 1
ATOM 1019 C C . ALA A 1 132 ? 2.700 -5.469 -9.925 1.00 97.62 132 ALA A C 1
ATOM 1021 O O . ALA A 1 132 ? 3.518 -6.381 -9.774 1.00 97.62 132 ALA A O 1
ATOM 1022 N N . ALA A 1 133 ? 2.487 -4.892 -11.113 1.00 97.00 133 ALA A N 1
ATOM 1023 C CA . ALA A 1 133 ? 3.188 -5.263 -12.337 1.00 97.00 133 ALA A CA 1
ATOM 1024 C C . ALA A 1 133 ? 4.710 -5.057 -12.243 1.00 97.00 133 ALA A C 1
ATOM 1026 O O . ALA A 1 133 ? 5.461 -5.818 -12.854 1.00 97.00 133 ALA A O 1
ATOM 1027 N N . ALA A 1 134 ? 5.168 -4.069 -11.468 1.00 97.31 134 ALA A N 1
ATOM 1028 C CA . ALA A 1 134 ? 6.583 -3.842 -11.181 1.00 97.31 134 ALA A CA 1
ATOM 1029 C C . ALA A 1 134 ? 7.076 -4.635 -9.954 1.00 97.31 134 ALA A C 1
ATOM 1031 O O . ALA A 1 134 ? 8.191 -5.154 -9.972 1.00 97.31 134 ALA A O 1
ATOM 1032 N N . PHE A 1 135 ? 6.246 -4.767 -8.917 1.00 98.56 135 PHE A N 1
ATOM 1033 C CA . PHE A 1 135 ? 6.579 -5.380 -7.626 1.00 98.56 135 PHE A CA 1
ATOM 1034 C C . PHE A 1 135 ? 6.746 -6.901 -7.705 1.00 98.56 135 PHE A C 1
ATOM 1036 O O . PHE A 1 135 ? 7.743 -7.445 -7.229 1.00 98.56 135 PHE A O 1
ATOM 1043 N N . VAL A 1 136 ? 5.792 -7.607 -8.322 1.00 98.50 136 VAL A N 1
ATOM 1044 C CA . VAL A 1 136 ? 5.797 -9.078 -8.366 1.00 98.50 136 VAL A CA 1
ATOM 1045 C C . VAL A 1 136 ? 7.065 -9.635 -9.032 1.00 98.50 136 VAL A C 1
ATOM 1047 O O . VAL A 1 136 ? 7.691 -10.515 -8.436 1.00 98.50 136 VAL A O 1
ATOM 1050 N N . PRO A 1 137 ? 7.506 -9.150 -10.214 1.00 97.69 137 PRO A N 1
ATOM 1051 C CA . PRO A 1 137 ? 8.758 -9.613 -10.808 1.00 97.69 137 PRO A CA 1
ATOM 1052 C C . PRO A 1 137 ? 9.972 -9.436 -9.886 1.00 97.69 137 PRO A C 1
ATOM 1054 O O . PRO A 1 137 ? 10.828 -10.319 -9.849 1.00 97.69 137 PRO A O 1
ATOM 1057 N N . GLU A 1 138 ? 10.043 -8.321 -9.150 1.00 98.19 138 GLU A N 1
ATOM 1058 C CA . GLU A 1 138 ? 11.140 -8.019 -8.220 1.00 98.19 138 GLU A CA 1
ATOM 1059 C C . GLU A 1 138 ? 11.146 -8.988 -7.036 1.00 98.19 138 GLU A C 1
ATOM 1061 O O . GLU A 1 138 ? 12.169 -9.611 -6.749 1.00 98.19 138 GLU A O 1
ATOM 1066 N N . LEU A 1 139 ? 9.991 -9.206 -6.396 1.00 98.69 139 LEU A N 1
ATOM 1067 C CA . LEU A 1 139 ? 9.874 -10.150 -5.282 1.00 98.69 139 LEU A CA 1
ATOM 1068 C C . LEU A 1 139 ? 10.255 -11.574 -5.714 1.00 98.69 139 LEU A C 1
ATOM 1070 O O . LEU A 1 139 ? 11.022 -12.261 -5.034 1.00 98.69 139 LEU A O 1
ATOM 1074 N N . MET A 1 140 ? 9.760 -12.011 -6.875 1.00 98.25 140 MET A N 1
ATOM 1075 C CA . MET A 1 140 ? 10.071 -13.337 -7.410 1.00 98.25 140 MET A CA 1
ATOM 1076 C C . MET A 1 140 ? 11.542 -13.469 -7.821 1.00 98.25 140 MET A C 1
ATOM 1078 O O . MET A 1 140 ? 12.113 -14.555 -7.695 1.00 98.25 140 MET A O 1
ATOM 1082 N N . ALA A 1 141 ? 12.175 -12.388 -8.287 1.00 97.81 141 ALA A N 1
ATOM 1083 C CA . ALA A 1 141 ? 13.605 -12.365 -8.571 1.00 97.81 141 ALA A CA 1
ATOM 1084 C C . ALA A 1 141 ? 14.441 -12.512 -7.295 1.00 97.81 141 ALA A C 1
ATOM 1086 O O . ALA A 1 141 ? 15.295 -13.392 -7.248 1.00 97.81 141 ALA A O 1
ATOM 1087 N N . LEU A 1 142 ? 14.131 -11.756 -6.240 1.00 98.50 142 LEU A N 1
ATOM 1088 C CA . LEU A 1 142 ? 14.814 -11.858 -4.944 1.00 98.50 142 LEU A CA 1
ATOM 1089 C C . LEU A 1 142 ? 14.719 -13.274 -4.359 1.00 98.50 142 LEU A C 1
ATOM 1091 O O . LEU A 1 142 ? 15.721 -13.847 -3.931 1.00 98.50 142 LEU A O 1
ATOM 1095 N N . LEU A 1 143 ? 13.529 -13.882 -4.406 1.00 97.62 143 LEU A N 1
ATOM 1096 C CA . LEU A 1 143 ? 13.331 -15.265 -3.966 1.00 97.62 143 LEU A CA 1
ATOM 1097 C C . LEU A 1 143 ? 14.123 -16.271 -4.806 1.00 97.62 143 LEU A C 1
ATOM 1099 O O . LEU A 1 143 ? 14.633 -17.253 -4.264 1.00 97.62 143 LEU A O 1
ATOM 1103 N N . ARG A 1 144 ? 14.220 -16.060 -6.122 1.00 97.06 144 ARG A N 1
ATOM 1104 C CA . ARG A 1 144 ? 15.003 -16.923 -7.016 1.00 97.06 144 ARG A CA 1
ATOM 1105 C C . ARG A 1 144 ? 16.487 -16.822 -6.706 1.00 97.06 144 ARG A C 1
ATOM 1107 O O . ARG A 1 144 ? 17.137 -17.852 -6.555 1.00 97.06 144 ARG A O 1
ATOM 1114 N N . ASP A 1 145 ? 16.995 -15.603 -6.596 1.00 97.81 145 ASP A N 1
ATOM 1115 C CA . ASP A 1 145 ? 18.417 -15.323 -6.420 1.00 97.81 145 ASP A CA 1
ATOM 1116 C C . ASP A 1 145 ? 18.900 -15.797 -5.034 1.00 97.81 145 ASP A C 1
ATOM 1118 O O . ASP A 1 145 ? 20.027 -16.268 -4.889 1.00 97.81 145 ASP A O 1
ATOM 1122 N N . ALA A 1 146 ? 18.007 -15.800 -4.037 1.00 96.75 146 ALA A N 1
ATOM 1123 C CA . ALA A 1 146 ? 18.230 -16.405 -2.723 1.00 96.75 146 ALA A CA 1
ATOM 1124 C C . ALA A 1 146 ? 18.003 -17.934 -2.670 1.00 96.75 146 ALA A C 1
ATOM 1126 O O . ALA A 1 146 ? 18.160 -18.535 -1.609 1.00 96.75 146 ALA A O 1
ATOM 1127 N N . ASN A 1 147 ? 17.628 -18.584 -3.780 1.00 96.00 147 ASN A N 1
ATOM 1128 C CA . ASN A 1 147 ? 17.244 -20.004 -3.848 1.00 96.00 147 ASN A CA 1
ATOM 1129 C C . ASN A 1 147 ? 16.080 -20.400 -2.910 1.00 96.00 147 ASN A C 1
ATOM 1131 O O . ASN A 1 147 ? 16.007 -21.534 -2.438 1.00 96.00 147 ASN A O 1
ATOM 1135 N N . LEU A 1 148 ? 15.140 -19.484 -2.660 1.00 95.25 148 LEU A N 1
ATOM 1136 C CA . LEU A 1 148 ? 14.001 -19.675 -1.754 1.00 95.25 148 LEU A CA 1
ATOM 1137 C C . LEU A 1 148 ? 12.670 -19.960 -2.462 1.00 95.25 148 LEU A C 1
ATOM 1139 O O . LEU A 1 148 ? 11.700 -20.278 -1.783 1.00 95.25 148 LEU A O 1
ATOM 1143 N N . LEU A 1 149 ? 12.601 -19.940 -3.799 1.00 92.31 149 LEU A N 1
ATOM 1144 C CA . LEU A 1 149 ? 11.354 -20.193 -4.553 1.00 92.31 149 LEU A CA 1
ATOM 1145 C C . LEU A 1 149 ? 10.690 -21.555 -4.285 1.00 92.31 149 LEU A C 1
ATOM 1147 O O . LEU A 1 149 ? 9.500 -21.722 -4.547 1.00 92.31 149 LEU A O 1
ATOM 1151 N N . GLN A 1 150 ? 11.446 -22.545 -3.805 1.00 90.06 150 GLN A N 1
ATOM 1152 C CA . GLN A 1 150 ? 10.890 -23.851 -3.434 1.00 90.06 150 GLN A CA 1
ATOM 1153 C C . GLN A 1 150 ? 10.355 -23.888 -1.997 1.00 90.06 150 GLN A C 1
ATOM 1155 O O . GLN A 1 150 ? 9.571 -24.774 -1.670 1.00 90.06 150 GLN A O 1
ATOM 1160 N N . SER A 1 151 ? 10.760 -22.934 -1.158 1.00 94.56 151 SER A N 1
ATOM 1161 C CA . SER A 1 151 ? 10.390 -22.869 0.258 1.00 94.56 151 SER A CA 1
ATOM 1162 C C . SER A 1 151 ? 9.354 -21.788 0.546 1.00 94.56 151 SER A C 1
ATOM 1164 O O . SER A 1 151 ? 8.488 -21.980 1.394 1.00 94.56 151 SER A O 1
ATOM 1166 N N . ILE A 1 152 ? 9.430 -20.659 -0.156 1.00 96.56 152 ILE A N 1
ATOM 1167 C CA . ILE A 1 152 ? 8.567 -19.493 0.017 1.00 96.56 152 ILE A CA 1
ATOM 1168 C C . ILE A 1 152 ? 7.844 -19.263 -1.309 1.00 96.56 152 ILE A C 1
ATOM 1170 O O . ILE A 1 152 ? 8.462 -18.944 -2.329 1.00 96.56 152 ILE A O 1
ATOM 1174 N N . ARG A 1 153 ? 6.525 -19.457 -1.295 1.00 96.44 153 ARG A N 1
ATOM 1175 C CA . ARG A 1 153 ? 5.650 -19.332 -2.462 1.00 96.44 153 ARG A CA 1
ATOM 1176 C C . ARG A 1 153 ? 4.588 -18.277 -2.162 1.00 96.44 153 ARG A C 1
ATOM 1178 O O . ARG A 1 153 ? 3.475 -18.646 -1.779 1.00 96.44 153 ARG A O 1
ATOM 1185 N N . PRO A 1 154 ? 4.934 -16.984 -2.285 1.00 97.44 154 PRO A N 1
ATOM 1186 C CA . PRO A 1 154 ? 3.975 -15.923 -2.054 1.00 97.44 154 PRO A CA 1
ATOM 1187 C C . PRO A 1 154 ? 2.972 -15.869 -3.204 1.00 97.44 154 PRO A C 1
ATOM 1189 O O . PRO A 1 154 ? 3.336 -16.073 -4.364 1.00 97.44 154 PRO A O 1
ATOM 1192 N N . CYS A 1 155 ? 1.725 -15.559 -2.874 1.00 98.25 155 CYS A N 1
ATOM 1193 C CA . CYS A 1 155 ? 0.720 -15.125 -3.833 1.00 98.25 155 CYS A CA 1
ATOM 1194 C C . CYS A 1 155 ? 0.357 -13.670 -3.534 1.00 98.25 155 CYS A C 1
ATOM 1196 O O . CYS A 1 155 ? -0.168 -13.373 -2.459 1.00 98.25 155 CYS A O 1
ATOM 1198 N N . THR A 1 156 ? 0.632 -12.771 -4.476 1.00 98.75 156 THR A N 1
ATOM 1199 C CA . THR A 1 156 ? 0.182 -11.380 -4.404 1.00 98.75 156 THR A CA 1
ATOM 1200 C C . THR A 1 156 ? -1.255 -11.303 -4.906 1.00 98.75 156 THR A C 1
ATOM 1202 O O . THR A 1 156 ? -1.525 -11.581 -6.072 1.00 98.75 156 THR A O 1
ATOM 1205 N N . VAL A 1 157 ? -2.184 -10.969 -4.017 1.00 98.62 157 VAL A N 1
ATOM 1206 C CA . VAL A 1 157 ? -3.609 -10.816 -4.306 1.00 98.62 157 VAL A CA 1
ATOM 1207 C C . VAL A 1 157 ? -3.890 -9.339 -4.549 1.00 98.62 157 VAL A C 1
ATOM 1209 O O . VAL A 1 157 ? -3.841 -8.535 -3.617 1.00 98.62 157 VAL A O 1
ATOM 1212 N N . LEU A 1 158 ? -4.172 -8.998 -5.804 1.00 98.56 158 LEU A N 1
ATOM 1213 C CA . LEU A 1 158 ? -4.522 -7.646 -6.228 1.00 98.56 158 LEU A CA 1
ATOM 1214 C C . LEU A 1 158 ? -6.012 -7.443 -5.978 1.00 98.56 158 LEU A C 1
ATOM 1216 O O . LEU A 1 158 ? -6.834 -8.244 -6.443 1.00 98.56 158 LEU A O 1
ATOM 1220 N N . THR A 1 159 ? -6.363 -6.396 -5.239 1.00 98.12 159 THR A N 1
ATOM 1221 C CA . THR A 1 159 ? -7.746 -6.144 -4.846 1.00 98.12 159 THR A CA 1
ATOM 1222 C C . THR A 1 159 ? -8.219 -4.759 -5.215 1.00 98.12 159 THR A C 1
ATOM 1224 O O . THR A 1 159 ? -7.503 -3.780 -5.055 1.00 98.12 159 THR A O 1
ATOM 1227 N N . ASP A 1 160 ? -9.456 -4.677 -5.687 1.00 97.06 160 ASP A N 1
ATOM 1228 C CA . ASP A 1 160 ? -10.116 -3.416 -5.988 1.00 97.06 160 ASP A CA 1
ATOM 1229 C C . ASP A 1 160 ? -11.617 -3.548 -5.704 1.00 97.06 160 ASP A C 1
ATOM 1231 O O . ASP A 1 160 ? -12.187 -4.646 -5.735 1.00 97.06 160 ASP A O 1
ATOM 1235 N N . LEU A 1 161 ? -12.261 -2.424 -5.417 1.00 95.06 161 LEU A N 1
ATOM 1236 C CA . LEU A 1 161 ? -13.703 -2.338 -5.201 1.00 95.06 161 LEU A CA 1
ATOM 1237 C C . LEU A 1 161 ? -14.494 -2.433 -6.520 1.00 95.06 161 LEU A C 1
ATOM 1239 O O . LEU A 1 161 ? -15.677 -2.786 -6.504 1.00 95.06 161 LEU A O 1
ATOM 1243 N N . CYS A 1 162 ? -13.858 -2.118 -7.654 1.00 95.50 162 CYS A N 1
ATOM 1244 C CA . CYS A 1 162 ? -14.432 -2.154 -8.992 1.00 95.50 162 CYS A CA 1
ATOM 1245 C C . CYS A 1 162 ? -14.117 -3.487 -9.695 1.00 95.50 162 CYS A C 1
ATOM 1247 O O . CYS A 1 162 ? -12.961 -3.839 -9.936 1.00 95.50 162 CYS A O 1
ATOM 1249 N N . ALA A 1 163 ? -15.163 -4.226 -10.079 1.00 95.19 163 ALA A N 1
ATOM 1250 C CA . ALA A 1 163 ? -15.010 -5.486 -10.808 1.00 95.19 163 ALA A CA 1
ATOM 1251 C C . ALA A 1 163 ? -14.341 -5.295 -12.178 1.00 95.19 163 ALA A C 1
ATOM 1253 O O . ALA A 1 163 ? -13.461 -6.076 -12.530 1.00 95.19 163 ALA A O 1
ATOM 1254 N N . ASP A 1 164 ? -14.679 -4.224 -12.898 1.00 93.62 164 ASP A N 1
ATOM 1255 C CA . ASP A 1 164 ? -14.136 -3.944 -14.233 1.00 93.62 164 ASP A CA 1
ATOM 1256 C C . ASP A 1 164 ? -12.618 -3.707 -14.202 1.00 93.62 164 ASP A C 1
ATOM 1258 O O . ASP A 1 164 ? -11.892 -4.117 -15.115 1.00 93.62 164 ASP A O 1
ATOM 1262 N N . VAL A 1 165 ? -12.108 -3.086 -13.129 1.00 94.50 165 VAL A N 1
ATOM 1263 C CA . VAL A 1 165 ? -10.663 -2.950 -12.895 1.00 94.50 165 VAL A CA 1
ATOM 1264 C C . VAL A 1 165 ? -10.038 -4.339 -12.824 1.00 94.50 165 VAL A C 1
ATOM 1266 O O . VAL A 1 165 ? -9.186 -4.665 -13.653 1.00 94.50 165 VAL A O 1
ATOM 1269 N N . ILE A 1 166 ? -10.528 -5.188 -11.919 1.00 96.94 166 ILE A N 1
ATOM 1270 C CA . ILE A 1 166 ? -10.026 -6.552 -11.726 1.00 96.94 166 ILE A CA 1
ATOM 1271 C C . ILE A 1 166 ? -10.088 -7.376 -13.017 1.00 96.94 166 ILE A C 1
ATOM 1273 O O . ILE A 1 166 ? -9.079 -7.943 -13.441 1.00 96.94 166 ILE A O 1
ATOM 1277 N N . GLU A 1 167 ? -11.240 -7.411 -13.679 1.00 95.00 167 GLU A N 1
ATOM 1278 C CA . GLU A 1 167 ? -11.453 -8.203 -14.891 1.00 95.00 167 GLU A CA 1
ATOM 1279 C C . GLU A 1 167 ? -10.557 -7.733 -16.042 1.00 95.00 167 GLU A C 1
ATOM 1281 O O . GLU A 1 167 ? -9.932 -8.555 -16.721 1.00 95.00 167 GLU A O 1
ATOM 1286 N N . SER A 1 168 ? -10.404 -6.416 -16.219 1.00 94.44 168 SER A N 1
ATOM 1287 C CA . SER A 1 168 ? -9.514 -5.866 -17.247 1.00 94.44 168 SER A CA 1
ATOM 1288 C C . SER A 1 168 ? -8.040 -6.179 -16.976 1.00 94.44 168 SER A C 1
ATOM 1290 O O . SER A 1 168 ? -7.279 -6.426 -17.916 1.00 94.44 168 SER A O 1
ATOM 1292 N N . ARG A 1 169 ? -7.614 -6.205 -15.705 1.00 94.88 169 ARG A N 1
ATOM 1293 C CA . ARG A 1 169 ? -6.224 -6.513 -15.341 1.00 94.88 169 ARG A CA 1
ATOM 1294 C C . ARG A 1 169 ? -5.918 -8.002 -15.436 1.00 94.88 169 ARG A C 1
ATOM 1296 O O . ARG A 1 169 ? -4.834 -8.360 -15.888 1.00 94.88 169 ARG A O 1
ATOM 1303 N N . MET A 1 170 ? -6.874 -8.877 -15.135 1.00 95.50 170 MET A N 1
ATOM 1304 C CA . MET A 1 170 ? -6.706 -10.327 -15.298 1.00 95.50 170 MET A CA 1
ATOM 1305 C C . MET A 1 170 ? -6.325 -10.736 -16.729 1.00 95.50 170 MET A C 1
ATOM 1307 O O . MET A 1 170 ? -5.572 -11.697 -16.919 1.00 95.50 170 MET A O 1
ATOM 1311 N N . ILE A 1 171 ? -6.839 -10.018 -17.733 1.00 94.31 171 ILE A N 1
ATOM 1312 C CA . ILE A 1 171 ? -6.545 -10.263 -19.152 1.00 94.31 171 ILE A CA 1
ATOM 1313 C C . ILE A 1 171 ? -5.375 -9.428 -19.688 1.00 94.31 171 ILE A C 1
ATOM 1315 O O . ILE A 1 171 ? -5.007 -9.578 -20.851 1.00 94.31 171 ILE A O 1
ATOM 1319 N N . HIS A 1 172 ? -4.781 -8.559 -18.873 1.00 95.38 172 HIS A N 1
ATOM 1320 C CA . HIS A 1 172 ? -3.709 -7.678 -19.315 1.00 95.38 172 HIS A CA 1
ATOM 1321 C C . HIS A 1 172 ? -2.430 -8.473 -19.660 1.00 95.38 172 HIS A C 1
ATOM 1323 O O . HIS A 1 172 ? -2.024 -9.339 -18.872 1.00 95.38 172 HIS A O 1
ATOM 1329 N N . PRO A 1 173 ? -1.738 -8.171 -20.781 1.00 93.44 173 PRO A N 1
ATOM 1330 C CA . PRO A 1 173 ? -0.590 -8.957 -21.247 1.00 93.44 173 PRO A CA 1
ATOM 1331 C C . PRO A 1 173 ? 0.528 -9.126 -20.210 1.00 93.44 173 PRO A C 1
ATOM 1333 O O . PRO A 1 173 ? 1.132 -10.195 -20.115 1.00 93.44 173 PRO A O 1
ATOM 1336 N N . VAL A 1 174 ? 0.780 -8.101 -19.384 1.00 94.06 174 VAL A N 1
ATOM 1337 C CA . VAL A 1 174 ? 1.799 -8.176 -18.321 1.00 94.06 174 VAL A CA 1
ATOM 1338 C C . VAL A 1 174 ? 1.460 -9.260 -17.297 1.00 94.06 174 VAL A C 1
ATOM 1340 O O . VAL A 1 174 ? 2.319 -10.073 -16.969 1.00 94.06 174 VAL A O 1
ATOM 1343 N N . PHE A 1 175 ? 0.209 -9.337 -16.839 1.00 96.25 175 PHE A N 1
ATOM 1344 C CA . PHE A 1 175 ? -0.195 -10.344 -15.856 1.00 96.25 175 PHE A CA 1
ATOM 1345 C C . PHE A 1 175 ? -0.315 -11.738 -16.477 1.00 96.25 175 PHE A C 1
ATOM 1347 O O . PHE A 1 175 ? 0.009 -12.727 -15.823 1.00 96.25 175 PHE A O 1
ATOM 1354 N N . GLN A 1 176 ? -0.689 -11.843 -17.755 1.00 95.38 176 GLN A N 1
ATOM 1355 C CA . GLN A 1 176 ? -0.626 -13.114 -18.484 1.00 95.38 176 GLN A CA 1
ATOM 1356 C C . GLN A 1 176 ? 0.812 -13.643 -18.577 1.00 95.38 176 GLN A C 1
ATOM 1358 O O . GLN A 1 176 ? 1.053 -14.812 -18.276 1.00 95.38 176 GLN A O 1
ATOM 1363 N N . SER A 1 177 ? 1.768 -12.779 -18.930 1.00 94.75 177 SER A N 1
ATOM 1364 C CA . SER A 1 177 ? 3.196 -13.116 -18.970 1.00 94.75 177 SER A CA 1
ATOM 1365 C C . SER A 1 177 ? 3.720 -13.522 -17.588 1.00 94.75 177 SER A C 1
ATOM 1367 O O . SER A 1 177 ? 4.351 -14.571 -17.442 1.00 94.75 177 SER A O 1
ATOM 1369 N N . LEU A 1 178 ? 3.373 -12.761 -16.541 1.00 95.38 178 LEU A N 1
ATOM 1370 C CA . LEU A 1 178 ? 3.768 -13.083 -15.167 1.00 95.38 178 LEU A CA 1
ATOM 1371 C C . LEU A 1 178 ? 3.252 -14.445 -14.719 1.00 95.38 178 LEU A C 1
ATOM 1373 O O . LEU A 1 178 ? 4.000 -15.199 -14.109 1.00 95.38 178 LEU A O 1
ATOM 1377 N N . ARG A 1 179 ? 2.015 -14.803 -15.066 1.00 94.94 179 ARG A N 1
ATOM 1378 C CA . ARG A 1 179 ? 1.443 -16.119 -14.748 1.00 94.94 179 ARG A CA 1
ATOM 1379 C C . ARG A 1 179 ? 2.103 -17.259 -15.517 1.00 94.94 179 ARG A C 1
ATOM 1381 O O . ARG A 1 179 ? 2.195 -18.364 -14.996 1.00 94.94 179 ARG A O 1
ATOM 1388 N N . GLN A 1 180 ? 2.559 -17.019 -16.743 1.00 96.00 180 GLN A N 1
ATOM 1389 C CA . GLN A 1 180 ? 3.328 -18.022 -17.485 1.00 96.00 180 GLN A CA 1
ATOM 1390 C C . GLN A 1 180 ? 4.687 -18.271 -16.822 1.00 96.00 180 GLN A C 1
ATOM 1392 O O . GLN A 1 180 ? 5.129 -19.414 -16.740 1.00 96.00 180 GLN A O 1
ATOM 1397 N N . GLN A 1 181 ? 5.327 -17.214 -16.316 1.00 95.25 181 GLN A N 1
ATOM 1398 C CA . GLN A 1 181 ? 6.621 -17.309 -15.643 1.00 95.25 181 GLN A CA 1
ATOM 1399 C C . GLN A 1 181 ? 6.510 -17.842 -14.203 1.00 95.25 181 GLN A C 1
ATOM 1401 O O . GLN A 1 181 ? 7.339 -18.643 -13.770 1.00 95.25 181 GLN A O 1
ATOM 1406 N N . PHE A 1 182 ? 5.480 -17.417 -13.471 1.00 95.19 182 PHE A N 1
ATOM 1407 C CA . PHE A 1 182 ? 5.233 -17.715 -12.062 1.00 95.19 182 PHE A CA 1
ATOM 1408 C C . PHE A 1 182 ? 3.739 -18.031 -11.830 1.00 95.19 182 PHE A C 1
ATOM 1410 O O . PHE A 1 182 ? 2.971 -17.153 -11.429 1.00 95.19 182 PHE A O 1
ATOM 1417 N N . PRO A 1 183 ? 3.301 -19.288 -12.038 1.00 93.75 183 PRO A N 1
ATOM 1418 C CA . PRO A 1 183 ? 1.876 -19.653 -12.084 1.00 93.75 183 PRO A CA 1
ATOM 1419 C C . PRO A 1 183 ? 1.034 -19.369 -10.834 1.00 93.75 183 PRO A C 1
ATOM 1421 O O . PRO A 1 183 ? -0.188 -19.358 -10.931 1.00 93.75 183 PRO A O 1
ATOM 1424 N N . TYR A 1 184 ? 1.665 -19.163 -9.677 1.00 93.50 184 TYR A N 1
ATOM 1425 C CA . TYR A 1 184 ? 1.007 -18.953 -8.383 1.00 93.50 184 TYR A CA 1
ATOM 1426 C C . TYR A 1 184 ? 1.255 -17.562 -7.780 1.00 93.50 184 TYR A C 1
ATOM 1428 O O . TYR A 1 184 ? 0.761 -17.281 -6.695 1.00 93.50 184 TYR A O 1
ATOM 1436 N N . ALA A 1 185 ? 2.069 -16.720 -8.425 1.00 96.69 185 ALA A N 1
ATOM 1437 C CA . ALA A 1 185 ? 2.571 -15.496 -7.796 1.00 96.69 185 ALA A CA 1
ATOM 1438 C C . ALA A 1 185 ? 1.550 -14.352 -7.762 1.00 96.69 185 ALA A C 1
ATOM 1440 O O . ALA A 1 185 ? 1.763 -13.378 -7.045 1.00 96.69 185 ALA A O 1
ATOM 1441 N N . VAL A 1 186 ? 0.470 -14.452 -8.541 1.00 98.31 186 VAL A N 1
ATOM 1442 C CA . VAL A 1 186 ? -0.543 -13.402 -8.687 1.00 98.31 186 VAL A CA 1
ATOM 1443 C C . VAL A 1 186 ? -1.932 -14.020 -8.689 1.00 98.31 186 VAL A C 1
ATOM 1445 O O . VAL A 1 186 ? -2.185 -14.959 -9.446 1.00 98.31 186 VAL A O 1
ATOM 1448 N N . ASP A 1 187 ? -2.832 -13.433 -7.910 1.00 98.50 187 ASP A N 1
ATOM 1449 C CA . ASP A 1 187 ? -4.275 -13.636 -8.006 1.00 98.50 187 ASP A CA 1
ATOM 1450 C C . ASP A 1 187 ? -5.000 -12.288 -7.884 1.00 98.50 187 ASP A C 1
ATOM 1452 O O . ASP A 1 187 ? -4.389 -11.258 -7.605 1.00 98.50 187 ASP A O 1
ATOM 1456 N N . PHE A 1 188 ? -6.304 -12.285 -8.127 1.00 98.62 188 PHE A N 1
ATOM 1457 C CA . PHE A 1 188 ? -7.133 -11.090 -8.134 1.00 98.62 188 PHE A CA 1
ATOM 1458 C C . PHE A 1 188 ? -8.400 -11.327 -7.321 1.00 98.62 188 PHE A C 1
ATOM 1460 O O . PHE A 1 188 ? -8.946 -12.432 -7.342 1.00 98.62 188 PHE A O 1
ATOM 1467 N N . ALA A 1 189 ? -8.916 -10.293 -6.663 1.00 98.25 189 ALA A N 1
ATOM 1468 C CA . ALA A 1 189 ? -10.213 -10.352 -6.001 1.00 98.25 189 ALA A CA 1
ATOM 1469 C C . ALA A 1 189 ? -10.927 -8.999 -6.034 1.00 98.25 189 ALA A C 1
ATOM 1471 O O . ALA A 1 189 ? -10.304 -7.948 -5.933 1.00 98.25 189 ALA A O 1
ATOM 1472 N N . VAL A 1 190 ? -12.257 -9.034 -6.132 1.00 97.75 190 VAL A N 1
ATOM 1473 C CA . VAL A 1 190 ? -13.064 -7.846 -5.829 1.00 97.75 190 VAL A CA 1
ATOM 1474 C C . VAL A 1 190 ? -13.255 -7.818 -4.322 1.00 97.75 190 VAL A C 1
ATOM 1476 O O . VAL A 1 190 ? -13.760 -8.791 -3.759 1.00 97.75 190 VAL A O 1
ATOM 1479 N N . MET A 1 191 ? -12.826 -6.740 -3.673 1.00 96.12 191 MET A N 1
ATOM 1480 C CA . MET A 1 191 ? -12.806 -6.644 -2.215 1.00 96.12 191 MET A CA 1
ATOM 1481 C C . MET A 1 191 ? -13.204 -5.240 -1.771 1.00 96.12 191 MET A C 1
ATOM 1483 O O . MET A 1 191 ? -12.736 -4.247 -2.317 1.00 96.12 191 MET A O 1
ATOM 1487 N N . SER A 1 192 ? -14.041 -5.170 -0.739 1.00 94.88 192 SER A N 1
ATOM 1488 C CA . SER A 1 192 ? -14.269 -3.950 0.035 1.00 94.88 192 SER A CA 1
ATOM 1489 C C . SER A 1 192 ? -13.818 -4.178 1.475 1.00 94.88 192 SER A C 1
ATOM 1491 O O . SER A 1 192 ? -13.905 -5.307 1.969 1.00 94.88 192 SER A O 1
ATOM 1493 N N . CYS A 1 193 ? -13.367 -3.127 2.164 1.00 95.19 193 CYS A N 1
ATOM 1494 C CA . CYS A 1 193 ? -13.024 -3.221 3.585 1.00 95.19 193 CYS A CA 1
ATOM 1495 C C . CYS A 1 193 ? -14.220 -3.691 4.414 1.00 95.19 193 CYS A C 1
ATOM 1497 O O . CYS A 1 193 ? -14.066 -4.591 5.235 1.00 95.19 193 CYS A O 1
ATOM 1499 N N . ASP A 1 194 ? -15.420 -3.179 4.127 1.00 94.25 194 ASP A N 1
ATOM 1500 C CA . ASP A 1 194 ? -16.642 -3.560 4.838 1.00 94.25 194 ASP A CA 1
ATOM 1501 C C . ASP A 1 194 ? -16.923 -5.064 4.743 1.00 94.25 194 ASP A C 1
ATOM 1503 O O . ASP A 1 194 ? -17.369 -5.678 5.711 1.00 94.25 194 ASP A O 1
ATOM 1507 N N . SER A 1 195 ? -16.638 -5.680 3.590 1.00 93.94 195 SER A N 1
ATOM 1508 C CA . SER A 1 195 ? -16.752 -7.131 3.424 1.00 93.94 195 SER A CA 1
ATOM 1509 C C . SER A 1 195 ? -15.794 -7.889 4.340 1.00 93.94 195 SER A C 1
ATOM 1511 O O . SER A 1 195 ? -16.206 -8.842 4.993 1.00 93.94 195 SER A O 1
ATOM 1513 N N . ILE A 1 196 ? -14.542 -7.445 4.464 1.00 96.38 196 ILE A N 1
ATOM 1514 C CA . ILE A 1 196 ? -13.580 -8.062 5.389 1.00 96.38 196 ILE A CA 1
ATOM 1515 C C . ILE A 1 196 ? -14.006 -7.859 6.844 1.00 96.38 196 ILE A C 1
ATOM 1517 O O . ILE A 1 196 ? -13.968 -8.808 7.626 1.00 96.38 196 ILE A O 1
ATOM 1521 N N . ILE A 1 197 ? -14.464 -6.655 7.200 1.00 95.88 197 ILE A N 1
ATOM 1522 C CA . ILE A 1 197 ? -14.939 -6.317 8.550 1.00 95.88 197 ILE A CA 1
ATOM 1523 C C . ILE A 1 197 ? -16.096 -7.239 8.961 1.00 95.88 197 ILE A C 1
ATOM 1525 O O . ILE A 1 197 ? -16.082 -7.779 10.070 1.00 95.88 197 ILE A O 1
ATOM 1529 N N . ARG A 1 198 ? -17.045 -7.490 8.047 1.00 94.75 198 ARG A N 1
ATOM 1530 C CA . ARG A 1 198 ? -18.176 -8.419 8.235 1.00 94.75 198 ARG A CA 1
ATOM 1531 C C . ARG A 1 198 ? -17.817 -9.900 8.112 1.00 94.75 198 ARG A C 1
ATOM 1533 O O . ARG A 1 198 ? -18.696 -10.739 8.298 1.00 94.75 198 ARG A O 1
ATOM 1540 N N . ASN A 1 199 ? -16.552 -10.231 7.845 1.00 93.94 199 ASN A N 1
ATOM 1541 C CA . ASN A 1 199 ? -16.084 -11.602 7.640 1.00 93.94 199 ASN A CA 1
ATOM 1542 C C . ASN A 1 199 ? -16.724 -12.288 6.410 1.00 93.94 199 ASN A C 1
ATOM 1544 O O . ASN A 1 199 ? -16.917 -13.506 6.394 1.00 93.94 199 ASN A O 1
ATOM 1548 N N . ASP A 1 200 ? -17.049 -11.507 5.375 1.00 95.31 200 ASP A N 1
ATOM 1549 C CA . ASP A 1 200 ? -17.487 -12.018 4.077 1.00 95.31 200 ASP A CA 1
ATOM 1550 C C . ASP A 1 200 ? -16.299 -12.714 3.367 1.00 95.31 200 ASP A C 1
ATOM 1552 O O . ASP A 1 200 ? -15.159 -12.239 3.437 1.00 95.31 200 ASP A O 1
ATOM 1556 N N . PRO A 1 201 ? -16.522 -13.831 2.652 1.00 94.25 201 PRO A N 1
ATOM 1557 C CA . PRO A 1 201 ? -15.451 -14.536 1.956 1.00 94.25 201 PRO A CA 1
ATOM 1558 C C . PRO A 1 201 ? -14.892 -13.718 0.783 1.00 94.25 201 PRO A C 1
ATOM 1560 O O . PRO A 1 201 ? -15.634 -13.226 -0.067 1.00 94.25 201 PRO A O 1
ATOM 1563 N N . VAL A 1 202 ? -13.563 -13.655 0.674 1.00 96.50 202 VAL A N 1
ATOM 1564 C CA . VAL A 1 202 ? -12.875 -13.066 -0.486 1.00 96.50 202 VAL A CA 1
ATOM 1565 C C . VAL A 1 202 ? -12.646 -14.139 -1.538 1.00 96.50 202 VAL A C 1
ATOM 1567 O O . VAL A 1 202 ? -11.896 -15.090 -1.313 1.00 96.50 202 VAL A O 1
ATOM 1570 N N . HIS A 1 203 ? -13.281 -13.996 -2.697 1.00 97.75 203 HIS A N 1
ATOM 1571 C CA . HIS A 1 203 ? -13.156 -14.955 -3.792 1.00 97.75 203 HIS A CA 1
ATOM 1572 C C . HIS A 1 203 ? -12.002 -14.590 -4.731 1.00 97.75 203 HIS A C 1
ATOM 1574 O O . HIS A 1 203 ? -12.036 -13.556 -5.401 1.00 97.75 203 HIS A O 1
ATOM 1580 N N . LEU A 1 204 ? -11.011 -15.479 -4.805 1.00 98.25 204 LEU A N 1
ATOM 1581 C CA . LEU A 1 204 ? -9.885 -15.401 -5.729 1.00 98.25 204 LEU A CA 1
ATOM 1582 C C . LEU A 1 204 ? -10.332 -15.794 -7.138 1.00 98.25 204 LEU A C 1
ATOM 1584 O O . LEU A 1 204 ? -10.932 -16.855 -7.340 1.00 98.25 204 LEU A O 1
ATOM 1588 N N . ARG A 1 205 ? -10.044 -14.941 -8.121 1.00 97.62 205 ARG A N 1
ATOM 1589 C CA . ARG A 1 205 ? -10.545 -15.086 -9.493 1.00 97.62 205 ARG A CA 1
ATOM 1590 C C . ARG A 1 205 ? -9.772 -16.119 -10.306 1.00 97.62 205 ARG A C 1
ATOM 1592 O O . ARG A 1 205 ? -10.377 -16.783 -11.144 1.00 97.62 205 ARG A O 1
ATOM 1599 N N . LEU A 1 206 ? -8.464 -16.265 -10.089 1.00 96.38 206 LEU A N 1
ATOM 1600 C CA . LEU A 1 206 ? -7.631 -17.201 -10.849 1.00 96.38 206 LEU A CA 1
ATOM 1601 C C . LEU A 1 206 ? -7.610 -18.588 -10.224 1.00 96.38 206 LEU A C 1
ATOM 1603 O O . LEU A 1 206 ? -7.840 -19.570 -10.931 1.00 96.38 206 LEU A O 1
ATOM 1607 N N . ALA A 1 207 ? -7.371 -18.677 -8.916 1.00 95.62 207 ALA A N 1
ATOM 1608 C CA . ALA A 1 207 ? -7.430 -19.943 -8.194 1.00 95.62 207 ALA A CA 1
ATOM 1609 C C . ALA A 1 207 ? -8.862 -20.493 -8.070 1.00 95.62 207 ALA A C 1
ATOM 1611 O O . ALA A 1 207 ? -9.030 -21.675 -7.775 1.00 95.62 207 ALA A O 1
ATOM 1612 N N . ASN A 1 208 ? -9.882 -19.655 -8.306 1.00 96.62 208 ASN A N 1
ATOM 1613 C CA . ASN A 1 208 ? -11.301 -20.004 -8.200 1.00 96.62 208 ASN A CA 1
ATOM 1614 C C . ASN A 1 208 ? -11.641 -20.652 -6.844 1.00 96.62 208 ASN A C 1
ATOM 1616 O O . ASN A 1 208 ? -12.288 -21.696 -6.760 1.00 96.62 208 ASN A O 1
ATOM 1620 N N . THR A 1 209 ? -11.144 -20.037 -5.774 1.00 96.56 209 THR A N 1
ATOM 1621 C CA . THR A 1 209 ? -11.312 -20.484 -4.388 1.00 96.56 209 THR A CA 1
ATOM 1622 C C . THR A 1 209 ? -11.468 -19.274 -3.471 1.00 96.56 209 THR A C 1
ATOM 1624 O O . THR A 1 209 ? -11.248 -18.136 -3.881 1.00 96.56 209 THR A O 1
ATOM 1627 N N . THR A 1 210 ? -11.842 -19.497 -2.217 1.00 96.69 210 THR A N 1
ATOM 1628 C CA . THR A 1 210 ? -11.826 -18.449 -1.194 1.00 96.69 210 THR A CA 1
ATOM 1629 C C . THR A 1 210 ? -10.411 -18.270 -0.647 1.00 96.69 210 THR A C 1
ATOM 1631 O O . THR A 1 210 ? -9.724 -19.249 -0.337 1.00 96.69 210 THR A O 1
ATOM 1634 N N . LEU A 1 211 ? -9.974 -17.017 -0.510 1.00 95.88 211 LEU A N 1
ATOM 1635 C CA . LEU A 1 211 ? -8.716 -16.667 0.142 1.00 95.88 211 LEU A CA 1
ATOM 1636 C C . LEU A 1 211 ? -8.711 -17.215 1.574 1.00 95.88 211 LEU A C 1
ATOM 1638 O O . LEU A 1 211 ? -9.578 -16.882 2.379 1.00 95.88 211 LEU A O 1
ATOM 1642 N N . THR A 1 212 ? -7.721 -18.046 1.891 1.00 93.25 212 THR A N 1
ATOM 1643 C CA . THR A 1 212 ? -7.571 -18.656 3.217 1.00 93.25 212 THR A CA 1
ATOM 1644 C C . THR A 1 212 ? -6.208 -18.288 3.787 1.00 93.25 212 THR A C 1
ATOM 1646 O O . THR A 1 212 ? -5.213 -18.940 3.489 1.00 93.25 212 THR A O 1
ATOM 1649 N N . VAL A 1 213 ? -6.169 -17.236 4.606 1.00 93.50 213 VAL A N 1
ATOM 1650 C CA . VAL A 1 213 ? -4.936 -16.737 5.250 1.00 93.50 213 VAL A CA 1
ATOM 1651 C C . VAL A 1 213 ? -4.664 -17.369 6.619 1.00 93.50 213 VAL A C 1
ATOM 1653 O O . VAL A 1 213 ? -3.631 -17.101 7.227 1.00 93.50 213 VAL A O 1
ATOM 1656 N N . ALA A 1 214 ? -5.575 -18.205 7.124 1.00 94.50 214 ALA A N 1
ATOM 1657 C CA . ALA A 1 214 ? -5.460 -18.820 8.442 1.00 94.50 214 ALA A CA 1
ATOM 1658 C C . ALA A 1 214 ? -4.137 -19.589 8.594 1.00 94.50 214 ALA A C 1
ATOM 1660 O O . ALA A 1 214 ? -3.839 -20.503 7.822 1.00 94.50 214 ALA A O 1
ATOM 1661 N N . GLY A 1 215 ? -3.339 -19.218 9.597 1.00 92.12 215 GLY A N 1
ATOM 1662 C CA . GLY A 1 215 ? -2.048 -19.848 9.872 1.00 92.12 215 GLY A CA 1
ATOM 1663 C C . GLY A 1 215 ? -0.923 -19.488 8.895 1.00 92.12 215 GLY A C 1
ATOM 1664 O O . GLY A 1 215 ? 0.182 -20.001 9.058 1.00 92.12 215 GLY A O 1
ATOM 1665 N N . GLN A 1 216 ? -1.163 -18.625 7.902 1.00 94.25 216 GLN A N 1
ATOM 1666 C CA . GLN A 1 216 ? -0.169 -18.237 6.899 1.00 94.25 216 GLN A CA 1
ATOM 1667 C C . GLN A 1 216 ? 0.281 -16.781 7.076 1.00 94.25 216 GLN A C 1
ATOM 1669 O O . GLN A 1 216 ? -0.558 -15.909 7.306 1.00 94.25 216 GLN A O 1
ATOM 1674 N N . PRO A 1 217 ? 1.587 -16.474 6.984 1.00 96.44 217 PRO A N 1
ATOM 1675 C CA . PRO A 1 217 ? 2.069 -15.100 6.982 1.00 96.44 217 PRO A CA 1
ATOM 1676 C C . PRO A 1 217 ? 1.413 -14.256 5.893 1.00 96.44 217 PRO A C 1
ATOM 1678 O O . PRO A 1 217 ? 1.346 -14.655 4.726 1.00 96.44 217 PRO A O 1
ATOM 1681 N N . LEU A 1 218 ? 0.958 -13.078 6.304 1.00 97.69 218 LEU A N 1
ATOM 1682 C CA . LEU A 1 218 ? 0.259 -12.114 5.472 1.00 97.69 218 LEU A CA 1
ATOM 1683 C C . LEU A 1 218 ? 1.012 -10.788 5.519 1.00 97.69 218 LEU A C 1
ATOM 1685 O O . LEU A 1 218 ? 1.349 -10.299 6.599 1.00 97.69 218 LEU A O 1
ATOM 1689 N N . PHE A 1 219 ? 1.253 -10.221 4.343 1.00 98.62 219 PHE A N 1
ATOM 1690 C CA . PHE A 1 219 ? 1.808 -8.887 4.181 1.00 98.62 219 PHE A CA 1
ATOM 1691 C C . PHE A 1 219 ? 0.767 -7.988 3.511 1.00 98.62 219 PHE A C 1
ATOM 1693 O O . PHE A 1 219 ? 0.351 -8.277 2.394 1.00 98.62 219 PHE A O 1
ATOM 1700 N N . LEU A 1 220 ? 0.341 -6.908 4.159 1.00 98.69 220 LEU A N 1
ATOM 1701 C CA . LEU A 1 220 ? -0.537 -5.903 3.555 1.00 98.69 220 LEU A CA 1
ATOM 1702 C C . LEU A 1 220 ? 0.302 -4.818 2.867 1.00 98.69 220 LEU A C 1
ATOM 1704 O O . LEU A 1 220 ? 1.213 -4.261 3.471 1.00 98.69 220 LEU A O 1
ATOM 1708 N N . ILE A 1 221 ? -0.015 -4.486 1.622 1.00 98.75 221 ILE A N 1
ATOM 1709 C CA . ILE A 1 221 ? 0.472 -3.274 0.960 1.00 98.75 221 ILE A CA 1
ATOM 1710 C C . ILE A 1 221 ? -0.739 -2.380 0.714 1.00 98.75 221 ILE A C 1
ATOM 1712 O O . ILE A 1 221 ? -1.713 -2.833 0.118 1.00 98.75 221 ILE A O 1
ATOM 1716 N N . GLY A 1 222 ? -0.693 -1.134 1.176 1.00 97.06 222 GLY A N 1
ATOM 1717 C CA . GLY A 1 222 ? -1.756 -0.156 0.950 1.00 97.06 222 GLY A CA 1
ATOM 1718 C C . GLY A 1 222 ? -1.167 1.202 0.612 1.00 97.06 222 GLY A C 1
ATOM 1719 O O . GLY A 1 222 ? -0.736 1.909 1.512 1.00 97.06 222 GLY A O 1
ATOM 1720 N N . ASN A 1 223 ? -1.129 1.558 -0.670 1.00 95.69 223 ASN A N 1
ATOM 1721 C CA . ASN A 1 223 ? -0.689 2.885 -1.100 1.00 95.69 223 ASN A CA 1
ATOM 1722 C C . ASN A 1 223 ? -1.913 3.734 -1.454 1.00 95.69 223 ASN A C 1
ATOM 1724 O O . ASN A 1 223 ? -2.672 3.301 -2.319 1.00 95.69 223 ASN A O 1
ATOM 1728 N N . TYR A 1 224 ? -2.082 4.913 -0.848 1.00 93.44 224 TYR A N 1
ATOM 1729 C CA . TYR A 1 224 ? -3.305 5.727 -0.947 1.00 93.44 224 TYR A CA 1
ATOM 1730 C C . TYR A 1 224 ? -4.549 4.886 -0.643 1.00 93.44 224 TYR A C 1
ATOM 1732 O O . TYR A 1 224 ? -5.545 4.894 -1.370 1.00 93.44 224 TYR A O 1
ATOM 1740 N N . PHE A 1 225 ? -4.408 4.022 0.365 1.00 95.06 225 PHE A N 1
ATOM 1741 C CA . PHE A 1 225 ? -5.424 3.039 0.711 1.00 95.06 225 PHE A CA 1
ATOM 1742 C C . PHE A 1 225 ? -6.098 3.417 2.013 1.00 95.06 225 PHE A C 1
ATOM 1744 O O . PHE A 1 225 ? -7.323 3.487 2.039 1.00 95.06 225 PHE A O 1
ATOM 1751 N N . LEU A 1 226 ? -5.339 3.664 3.088 1.00 95.31 226 LEU A N 1
ATOM 1752 C CA . LEU A 1 226 ? -5.957 3.968 4.379 1.00 95.31 226 LEU A CA 1
ATOM 1753 C C . LEU A 1 226 ? -6.576 5.367 4.396 1.00 95.31 226 LEU A C 1
ATOM 1755 O O . LEU A 1 226 ? -7.608 5.547 5.039 1.00 95.31 226 LEU A O 1
ATOM 1759 N N . ASP A 1 227 ? -5.998 6.311 3.651 1.00 91.19 227 ASP A N 1
ATOM 1760 C CA . ASP A 1 227 ? -6.522 7.671 3.476 1.00 91.19 227 ASP A CA 1
ATOM 1761 C C . ASP A 1 227 ? -7.861 7.720 2.707 1.00 91.19 227 ASP A C 1
ATOM 1763 O O . ASP A 1 227 ? -8.621 8.684 2.808 1.00 91.19 227 ASP A O 1
ATOM 1767 N N . SER A 1 228 ? -8.193 6.652 1.979 1.00 92.25 228 SER A N 1
ATOM 1768 C CA . SER A 1 228 ? -9.463 6.486 1.263 1.00 92.25 228 SER A CA 1
ATOM 1769 C C . SER A 1 228 ? -10.578 5.855 2.114 1.00 92.25 228 SER A C 1
ATOM 1771 O O . SER A 1 228 ? -11.703 5.679 1.640 1.00 92.25 228 SER A O 1
ATOM 1773 N N . LEU A 1 229 ? -10.299 5.492 3.373 1.00 95.06 229 LEU A N 1
ATOM 1774 C CA . LEU A 1 229 ? -11.252 4.786 4.233 1.00 95.06 229 LEU A CA 1
ATOM 1775 C C . LEU A 1 229 ? -12.003 5.715 5.198 1.00 95.06 229 LEU A C 1
ATOM 1777 O O . LEU A 1 229 ? -11.448 6.716 5.661 1.00 95.06 229 LEU A O 1
ATOM 1781 N N . PRO A 1 230 ? -13.245 5.344 5.583 1.00 95.94 230 PRO A N 1
ATOM 1782 C CA . PRO A 1 230 ? -14.023 6.099 6.551 1.00 95.94 230 PRO A CA 1
ATOM 1783 C C . PRO A 1 230 ? -13.264 6.420 7.837 1.00 95.94 230 PRO A C 1
ATOM 1785 O O . PRO A 1 230 ? -12.734 5.541 8.526 1.00 95.94 230 PRO A O 1
ATOM 1788 N N . THR A 1 231 ? -13.254 7.713 8.144 1.00 95.31 231 THR A N 1
ATOM 1789 C CA . THR A 1 231 ? -12.450 8.334 9.195 1.00 95.31 231 THR A CA 1
ATOM 1790 C C . THR A 1 231 ? -13.349 9.198 10.065 1.00 95.31 231 THR A C 1
ATOM 1792 O O . THR A 1 231 ? -14.161 9.960 9.546 1.00 95.31 231 THR A O 1
ATOM 1795 N N . ASP A 1 232 ? -13.206 9.085 11.383 1.00 96.19 232 ASP A N 1
ATOM 1796 C CA . ASP A 1 232 ? -13.779 10.043 12.327 1.00 96.19 232 ASP A CA 1
ATOM 1797 C C . ASP A 1 232 ? -12.764 11.136 12.646 1.00 96.19 232 ASP A C 1
ATOM 1799 O O . ASP A 1 232 ? -11.555 10.918 12.593 1.00 96.19 232 ASP A O 1
ATOM 1803 N N . ALA A 1 233 ? -13.253 12.327 12.973 1.00 94.31 233 ALA A N 1
ATOM 1804 C CA . ALA A 1 233 ? -12.412 13.464 13.307 1.00 94.31 233 ALA A CA 1
ATOM 1805 C C . ALA A 1 233 ? -12.733 13.958 14.717 1.00 94.31 233 ALA A C 1
ATOM 1807 O O . ALA A 1 233 ? -13.898 14.111 15.091 1.00 94.31 233 ALA A O 1
ATOM 1808 N N . PHE A 1 234 ? -11.688 14.232 15.491 1.00 94.62 234 PHE A N 1
ATOM 1809 C CA . PHE A 1 234 ? -11.797 14.746 16.850 1.00 94.62 234 PHE A CA 1
ATOM 1810 C C . PHE A 1 234 ? -10.922 15.976 17.022 1.00 94.62 234 PHE A C 1
ATOM 1812 O O . PHE A 1 234 ? -9.816 16.039 16.494 1.00 94.62 234 PHE A O 1
ATOM 1819 N N . VAL A 1 235 ? -11.387 16.938 17.807 1.00 93.06 235 VAL A N 1
ATOM 1820 C CA . VAL A 1 235 ? -10.584 18.087 18.224 1.00 93.06 235 VAL A CA 1
ATOM 1821 C C . VAL A 1 235 ? -10.393 18.036 19.727 1.00 93.06 235 VAL A C 1
ATOM 1823 O O . VAL A 1 235 ? -11.356 17.898 20.475 1.00 93.06 235 VAL A O 1
ATOM 1826 N N . VAL A 1 236 ? -9.151 18.178 20.172 1.00 92.12 236 VAL A N 1
ATOM 1827 C CA . VAL A 1 236 ? -8.824 18.508 21.561 1.00 92.12 236 VAL A CA 1
ATOM 1828 C C . VAL A 1 236 ? -8.523 20.001 21.592 1.00 92.12 236 VAL A C 1
ATOM 1830 O O . VAL A 1 236 ? -7.626 20.443 20.880 1.00 92.12 236 VAL A O 1
ATOM 1833 N N . ASP A 1 237 ? -9.296 20.786 22.341 1.00 90.44 237 ASP A N 1
ATOM 1834 C CA . ASP A 1 237 ? -9.088 22.236 22.445 1.00 90.44 237 ASP A CA 1
ATOM 1835 C C . ASP A 1 237 ? -7.939 22.596 23.403 1.00 90.44 237 ASP A C 1
ATOM 1837 O O . ASP A 1 237 ? -7.354 21.743 24.075 1.00 90.44 237 ASP A O 1
ATOM 1841 N N . GLU A 1 238 ? -7.619 23.884 23.495 1.00 89.69 238 GLU A N 1
ATOM 1842 C CA . GLU A 1 238 ? -6.554 24.399 24.357 1.00 89.69 238 GLU A CA 1
ATOM 1843 C C . GLU A 1 238 ? -6.815 24.151 25.853 1.00 89.69 238 GLU A C 1
ATOM 1845 O O . GLU A 1 238 ? -5.870 24.113 26.646 1.00 89.69 238 GLU A O 1
ATOM 1850 N N . ALA A 1 239 ? -8.080 23.973 26.248 1.00 89.75 239 ALA A N 1
ATOM 1851 C CA . ALA A 1 239 ? -8.479 23.617 27.608 1.00 89.75 239 ALA A CA 1
ATOM 1852 C C . ALA A 1 239 ? -8.405 22.099 27.873 1.00 89.75 239 ALA A C 1
ATOM 1854 O O . ALA A 1 239 ? -8.585 21.666 29.014 1.00 89.75 239 ALA A O 1
ATOM 1855 N N . GLY A 1 240 ? -8.122 21.288 26.849 1.00 88.69 240 GLY A N 1
ATOM 1856 C CA . GLY A 1 240 ? -8.096 19.830 26.910 1.00 88.69 240 GLY A CA 1
ATOM 1857 C C . GLY A 1 240 ? -9.471 19.174 26.747 1.00 88.69 240 GLY A C 1
ATOM 1858 O O . GLY A 1 240 ? -9.584 17.954 26.905 1.00 88.69 240 GLY A O 1
ATOM 1859 N N . THR A 1 241 ? -10.514 19.940 26.432 1.00 92.25 241 THR A N 1
ATOM 1860 C CA . THR A 1 241 ? -11.852 19.421 26.128 1.00 92.25 241 THR A CA 1
ATOM 1861 C C . THR A 1 241 ? -11.828 18.735 24.770 1.00 92.25 241 THR A C 1
ATOM 1863 O O . THR A 1 241 ? -11.255 19.251 23.814 1.00 92.25 241 THR A O 1
ATOM 1866 N N . THR A 1 242 ? -12.450 17.562 24.673 1.00 95.19 242 THR A N 1
ATOM 1867 C CA . THR A 1 242 ? -12.520 16.810 23.416 1.00 95.19 242 THR A CA 1
ATOM 1868 C C . THR A 1 242 ? -13.875 17.015 22.749 1.00 95.19 242 THR A C 1
ATOM 1870 O O . THR A 1 242 ? -14.916 16.971 23.406 1.00 95.19 242 THR A O 1
ATOM 1873 N N . PHE A 1 243 ? -13.861 17.204 21.436 1.00 94.00 243 PHE A N 1
ATOM 1874 C CA . PHE A 1 243 ? -15.027 17.362 20.579 1.00 94.00 243 PHE A CA 1
ATOM 1875 C C . PHE A 1 243 ? -14.963 16.333 19.455 1.00 94.00 243 PHE A C 1
ATOM 1877 O O . PHE A 1 243 ? -13.909 16.125 18.861 1.00 94.00 243 PHE A O 1
ATOM 1884 N N . GLU A 1 244 ? -16.092 15.709 19.151 1.00 95.12 244 GLU A N 1
ATOM 1885 C CA . GLU A 1 244 ? -16.311 15.010 17.887 1.00 95.12 244 GLU A CA 1
ATOM 1886 C C . GLU A 1 244 ? -16.576 16.062 16.812 1.00 95.12 244 GLU A C 1
ATOM 1888 O O . GLU A 1 244 ? -17.346 16.995 17.045 1.00 95.12 244 GLU A O 1
ATOM 1893 N N . ILE A 1 245 ? -15.995 15.909 15.628 1.00 92.12 245 ILE A N 1
ATOM 1894 C CA . ILE A 1 245 ? -16.382 16.715 14.477 1.00 92.12 245 ILE A CA 1
ATOM 1895 C C . ILE A 1 245 ? -17.457 15.964 13.701 1.00 92.12 245 ILE A C 1
ATOM 1897 O O . ILE A 1 245 ? -17.215 14.919 13.095 1.00 92.12 245 ILE A O 1
ATOM 1901 N N . ARG A 1 246 ? -18.671 16.509 13.753 1.00 91.25 246 ARG A N 1
ATOM 1902 C CA . ARG A 1 246 ? -19.841 15.990 13.048 1.00 91.25 246 ARG A CA 1
ATOM 1903 C C . ARG A 1 246 ? -20.001 16.708 11.726 1.00 91.25 246 ARG A C 1
ATOM 1905 O O . ARG A 1 246 ? -19.568 17.848 11.582 1.00 91.25 246 ARG A O 1
ATOM 1912 N N . THR A 1 247 ? -20.662 16.063 10.781 1.00 90.00 247 THR A N 1
ATOM 1913 C CA . THR A 1 247 ? -20.854 16.633 9.455 1.00 90.00 247 THR A CA 1
ATOM 1914 C C . THR A 1 247 ? -22.246 16.372 8.903 1.00 90.00 247 THR A C 1
ATOM 1916 O O . THR A 1 247 ? -22.988 15.533 9.425 1.00 90.00 247 THR A O 1
ATOM 1919 N N . ASP A 1 248 ? -22.627 17.140 7.890 1.00 86.75 248 ASP A N 1
ATOM 1920 C CA . ASP A 1 248 ? -23.863 16.932 7.152 1.00 86.75 248 ASP A CA 1
ATOM 1921 C C . ASP A 1 248 ? -23.731 15.793 6.119 1.00 86.75 248 ASP A C 1
ATOM 1923 O O . ASP A 1 248 ? -22.711 15.112 6.004 1.00 86.75 248 ASP A O 1
ATOM 1927 N N . SER A 1 249 ? -24.794 15.546 5.349 1.00 83.25 249 SER A N 1
ATOM 1928 C CA . SER A 1 249 ? -24.826 14.426 4.400 1.00 83.25 249 SER A CA 1
ATOM 1929 C C . SER A 1 249 ? -23.847 14.549 3.227 1.00 83.25 249 SER A C 1
ATOM 1931 O O . SER A 1 249 ? -23.635 13.565 2.520 1.00 83.25 249 SER A O 1
ATOM 1933 N N . ARG A 1 250 ? -23.323 15.752 2.975 1.00 81.00 250 ARG A N 1
ATOM 1934 C CA . ARG A 1 250 ? -22.440 16.057 1.842 1.00 81.00 250 ARG A CA 1
ATOM 1935 C C . ARG A 1 250 ? -21.007 16.359 2.271 1.00 81.00 250 ARG A C 1
ATOM 1937 O O . ARG A 1 250 ? -20.150 16.473 1.405 1.00 81.00 250 ARG A O 1
ATOM 1944 N N . ALA A 1 251 ? -20.767 16.424 3.577 1.00 82.38 251 ALA A N 1
ATOM 1945 C CA . ALA A 1 251 ? -19.545 16.938 4.161 1.00 82.38 251 ALA A CA 1
ATOM 1946 C C . ALA A 1 251 ? -19.227 18.392 3.770 1.00 82.38 251 ALA A C 1
ATOM 1948 O O . ALA A 1 251 ? -18.065 18.772 3.653 1.00 82.38 251 ALA A O 1
ATOM 1949 N N . ASP A 1 252 ? -20.278 19.201 3.599 1.00 81.38 252 ASP A N 1
ATOM 1950 C CA . ASP A 1 252 ? -20.179 20.630 3.282 1.00 81.38 252 ASP A CA 1
ATOM 1951 C C . ASP A 1 252 ? -20.033 21.483 4.566 1.00 81.38 252 ASP A C 1
ATOM 1953 O O . ASP A 1 252 ? -19.501 22.593 4.529 1.00 81.38 252 ASP A O 1
ATOM 1957 N N . GLU A 1 253 ? -20.484 20.968 5.718 1.00 83.94 253 GLU A N 1
ATOM 1958 C CA . GLU A 1 253 ? -20.386 21.631 7.025 1.00 83.94 253 GLU A CA 1
ATOM 1959 C C . GLU A 1 253 ? -19.768 20.699 8.076 1.00 83.94 253 GLU A C 1
ATOM 1961 O O . GLU A 1 253 ? -20.160 19.537 8.202 1.00 83.94 253 GLU A O 1
ATOM 1966 N N . PHE A 1 254 ? -18.841 21.225 8.880 1.00 86.56 254 PHE A N 1
ATOM 1967 C CA . PHE A 1 254 ? -18.216 20.517 9.996 1.00 86.56 254 PHE A CA 1
ATOM 1968 C C . PHE A 1 254 ? -18.496 21.238 11.313 1.00 86.56 254 PHE A C 1
ATOM 1970 O O . PHE A 1 254 ? -18.152 22.407 11.483 1.00 86.56 254 PHE A O 1
ATOM 1977 N N . VAL A 1 255 ? -19.113 20.534 12.262 1.00 87.69 255 VAL A N 1
ATOM 1978 C CA . VAL A 1 255 ? -19.572 21.104 13.532 1.00 87.69 255 VAL A CA 1
ATOM 1979 C C . VAL A 1 255 ? -18.957 20.349 14.711 1.00 87.69 255 VAL A C 1
ATOM 1981 O O . VAL A 1 255 ? -19.227 19.156 14.883 1.00 87.69 255 VAL A O 1
ATOM 1984 N N . PRO A 1 256 ? -18.158 21.026 15.558 1.00 89.69 256 PRO A N 1
ATOM 1985 C CA . PRO A 1 256 ? -17.668 20.449 16.801 1.00 89.69 256 PRO A CA 1
ATOM 1986 C C . PRO A 1 256 ? -18.809 20.175 17.784 1.00 89.69 256 PRO A C 1
ATOM 1988 O O . PRO A 1 256 ? -19.588 21.063 18.130 1.00 89.69 256 PRO A O 1
ATOM 1991 N N . SER A 1 257 ? -18.871 18.946 18.283 1.00 91.06 257 SER A N 1
ATOM 1992 C CA . SER A 1 257 ? -19.821 18.481 19.288 1.00 91.06 257 SER A CA 1
ATOM 1993 C C . SER A 1 257 ? -19.054 17.974 20.513 1.00 91.06 257 SER A C 1
ATOM 1995 O O . SER A 1 257 ? -18.271 17.034 20.375 1.00 91.06 257 SER A O 1
ATOM 1997 N N . PRO A 1 258 ? -19.246 18.555 21.713 1.00 92.69 258 PRO A N 1
ATOM 1998 C CA . PRO A 1 258 ? -18.537 18.124 22.916 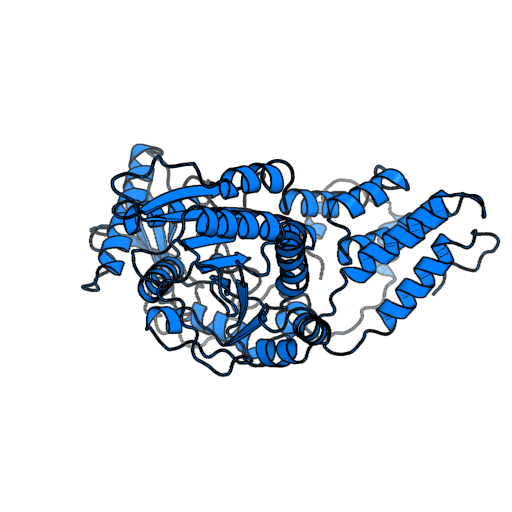1.00 92.69 258 PRO A CA 1
ATOM 1999 C C . PRO A 1 258 ? -18.711 16.627 23.192 1.00 92.69 258 PRO A C 1
ATOM 2001 O O . PRO A 1 258 ? -19.832 16.112 23.183 1.00 92.69 258 PRO A O 1
ATOM 2004 N N . LEU A 1 259 ? -17.608 15.942 23.489 1.00 93.12 259 LEU A N 1
ATOM 2005 C CA . LEU A 1 259 ? -17.603 14.546 23.914 1.00 93.12 259 LEU A CA 1
ATOM 2006 C C . LEU A 1 259 ? -17.537 14.460 25.435 1.00 93.12 259 LEU A C 1
ATOM 2008 O O . LEU A 1 259 ? -16.618 14.986 26.058 1.00 93.12 259 LEU A O 1
ATOM 2012 N N . ALA A 1 260 ? -18.510 13.769 26.030 1.00 88.25 260 ALA A N 1
ATOM 2013 C CA . ALA A 1 260 ? -18.560 13.575 27.477 1.00 88.25 260 ALA A CA 1
ATOM 2014 C C . ALA A 1 260 ? -17.462 12.621 27.974 1.00 88.25 260 ALA A C 1
ATOM 2016 O O . ALA A 1 260 ? -16.847 12.881 29.005 1.00 88.25 260 ALA A O 1
ATOM 2017 N N . ASP A 1 261 ? -17.225 11.528 27.246 1.00 91.69 261 ASP A N 1
ATOM 2018 C CA . ASP A 1 261 ? -16.213 10.531 27.579 1.00 91.69 261 ASP A CA 1
ATOM 2019 C C . ASP A 1 261 ? -15.690 9.848 26.308 1.00 91.69 261 ASP A C 1
ATOM 2021 O O . ASP A 1 261 ? -16.446 9.261 25.536 1.00 91.69 261 ASP A O 1
ATOM 2025 N N . VAL A 1 262 ? -14.377 9.934 26.099 1.00 92.88 262 VAL A N 1
ATOM 2026 C CA . VAL A 1 262 ? -13.679 9.320 24.960 1.00 92.88 262 VAL A CA 1
ATOM 2027 C C . VAL A 1 262 ? -13.509 7.811 25.130 1.00 92.88 262 VAL A C 1
ATOM 2029 O O . VAL A 1 262 ? -13.372 7.101 24.140 1.00 92.88 262 VAL A O 1
ATOM 2032 N N . ALA A 1 263 ? -13.543 7.306 26.368 1.00 93.50 263 ALA A N 1
ATOM 2033 C CA . ALA A 1 263 ? -13.368 5.886 26.663 1.00 93.50 263 ALA A CA 1
ATOM 2034 C C . ALA A 1 263 ? -14.618 5.045 26.345 1.00 93.50 263 ALA A C 1
ATOM 2036 O O . ALA A 1 263 ? -14.558 3.818 26.386 1.00 93.50 263 ALA A O 1
ATOM 2037 N N . THR A 1 264 ? -15.744 5.691 26.034 1.00 93.88 264 THR A N 1
ATOM 2038 C CA . THR A 1 264 ? -17.036 5.043 25.758 1.00 93.88 264 THR A CA 1
ATOM 2039 C C . THR A 1 264 ? -17.704 5.575 24.483 1.00 93.88 264 THR A C 1
ATOM 2041 O O . THR A 1 264 ? -18.921 5.450 24.312 1.00 93.88 264 THR A O 1
ATOM 2044 N N . TYR A 1 265 ? -16.923 6.180 23.578 1.00 95.00 265 TYR A N 1
ATOM 2045 C CA . TYR A 1 265 ? -17.436 6.791 22.350 1.00 95.00 265 TYR A CA 1
ATOM 2046 C C . TYR A 1 265 ? -18.014 5.752 21.377 1.00 95.00 265 TYR A C 1
ATOM 2048 O O . TYR A 1 265 ? -19.177 5.869 20.981 1.00 95.00 265 TYR A O 1
ATOM 2056 N N . TYR A 1 266 ? -17.240 4.717 21.042 1.00 94.94 266 TYR A N 1
ATOM 2057 C CA . TYR A 1 266 ? -17.707 3.559 20.277 1.00 94.94 266 TYR A CA 1
ATOM 2058 C C . TYR A 1 266 ? -18.466 2.614 21.213 1.00 94.94 266 TYR A C 1
ATOM 2060 O O . TYR A 1 266 ? -17.938 2.213 22.251 1.00 94.94 266 TYR A O 1
ATOM 2068 N N . LYS A 1 267 ? -19.725 2.305 20.883 1.00 91.62 267 LYS A N 1
ATOM 2069 C CA . LYS A 1 267 ? -20.686 1.689 21.820 1.00 91.62 267 LYS A CA 1
ATOM 2070 C C . LYS A 1 267 ? -20.997 0.224 21.545 1.00 91.62 267 LYS A C 1
ATOM 2072 O O . LYS A 1 267 ? -21.779 -0.354 22.299 1.00 91.62 267 LYS A O 1
ATOM 2077 N N . ASP A 1 268 ? -20.444 -0.353 20.483 1.00 90.25 268 ASP A N 1
ATOM 2078 C CA . ASP A 1 268 ? -20.668 -1.767 20.209 1.00 90.25 268 ASP A CA 1
ATOM 2079 C C . ASP A 1 268 ? -19.976 -2.609 21.288 1.00 90.25 268 ASP A C 1
ATOM 2081 O O . ASP A 1 268 ? -18.870 -2.301 21.736 1.00 90.25 268 ASP A O 1
ATOM 2085 N N . ASP A 1 269 ? -20.662 -3.655 21.746 1.00 87.25 269 ASP A N 1
ATOM 2086 C CA . ASP A 1 269 ? -20.178 -4.553 22.799 1.00 87.25 269 ASP A CA 1
ATOM 2087 C C . ASP A 1 269 ? -19.242 -5.613 22.194 1.00 87.25 269 ASP A C 1
ATOM 2089 O O . ASP A 1 269 ? -19.578 -6.796 22.099 1.00 87.25 269 ASP A O 1
ATOM 2093 N N . ASP A 1 270 ? -18.091 -5.161 21.687 1.00 91.75 270 ASP A N 1
ATOM 2094 C CA . ASP A 1 270 ? -17.056 -6.012 21.104 1.00 91.75 270 ASP A CA 1
ATOM 2095 C C . ASP A 1 270 ? -15.619 -5.538 21.408 1.00 91.75 270 ASP A C 1
ATOM 2097 O O . ASP A 1 270 ? -15.355 -4.389 21.780 1.00 91.75 270 ASP A O 1
ATOM 2101 N N . ASP A 1 271 ? -14.660 -6.456 21.237 1.00 91.12 271 ASP A N 1
ATOM 2102 C CA . ASP A 1 271 ? -13.234 -6.206 21.489 1.00 91.12 271 ASP A CA 1
ATOM 2103 C C . ASP A 1 271 ? -12.660 -5.104 20.581 1.00 91.12 271 ASP A C 1
ATOM 2105 O O . ASP A 1 271 ? -11.682 -4.439 20.940 1.00 91.12 271 ASP A O 1
ATOM 2109 N N . VAL A 1 272 ? -13.241 -4.899 19.393 1.00 94.19 272 VAL A N 1
ATOM 2110 C CA . VAL A 1 272 ? -12.756 -3.895 18.439 1.00 94.19 272 VAL A CA 1
ATOM 2111 C C . VAL A 1 272 ? -13.107 -2.504 18.951 1.00 94.19 272 VAL A C 1
ATOM 2113 O O . VAL A 1 272 ? -12.218 -1.669 19.063 1.00 94.19 272 VAL A O 1
ATOM 2116 N N . SER A 1 273 ? -14.351 -2.266 19.352 1.00 95.62 273 SER A N 1
ATOM 2117 C CA . SER A 1 273 ? -14.818 -1.008 19.939 1.00 95.62 273 SER A CA 1
ATOM 2118 C C . SER A 1 273 ? -14.087 -0.674 21.231 1.00 95.62 273 SER A C 1
ATOM 2120 O O . SER A 1 273 ? -13.666 0.471 21.414 1.00 95.62 273 SER A O 1
ATOM 2122 N N . ALA A 1 274 ? -13.827 -1.667 22.087 1.00 96.00 274 ALA A N 1
ATOM 2123 C CA . ALA A 1 274 ? -12.985 -1.479 23.269 1.00 96.00 274 ALA A CA 1
ATOM 2124 C C . ALA A 1 274 ? -11.566 -1.007 22.891 1.00 96.00 274 ALA A C 1
ATOM 2126 O O . ALA A 1 274 ? -11.055 -0.040 23.461 1.00 96.00 274 ALA A O 1
ATOM 2127 N N . THR A 1 275 ? -10.958 -1.634 21.879 1.00 96.62 275 THR A N 1
ATOM 2128 C CA . THR A 1 275 ? -9.634 -1.261 21.353 1.00 96.62 275 THR A CA 1
ATOM 2129 C C . THR A 1 275 ? -9.634 0.148 20.747 1.00 96.62 275 THR A C 1
ATOM 2131 O O . THR A 1 275 ? -8.714 0.929 21.002 1.00 96.62 275 THR A O 1
ATOM 2134 N N . LEU A 1 276 ? -10.666 0.506 19.974 1.00 97.75 276 LEU A N 1
ATOM 2135 C CA . LEU A 1 276 ? -10.817 1.831 19.366 1.00 97.75 276 LEU A CA 1
ATOM 2136 C C . LEU A 1 276 ? -10.935 2.922 20.440 1.00 97.75 276 LEU A C 1
ATOM 2138 O O . LEU A 1 276 ? -10.210 3.915 20.382 1.00 97.75 276 LEU A O 1
ATOM 2142 N N . ASN A 1 277 ? -11.777 2.712 21.458 1.00 97.62 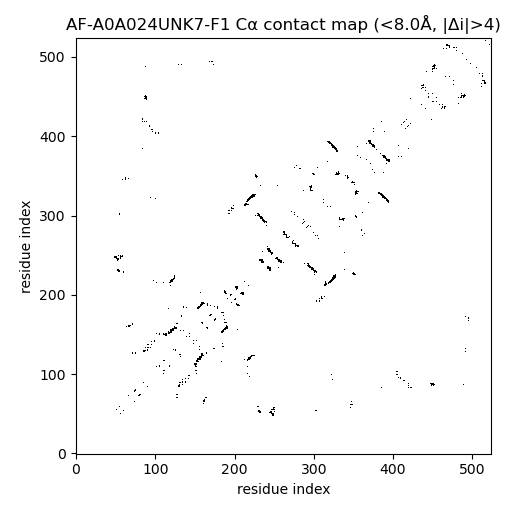277 ASN A N 1
ATOM 2143 C CA . ASN A 1 277 ? -11.927 3.632 22.589 1.00 97.62 277 ASN A CA 1
ATOM 2144 C C . ASN A 1 277 ? -10.621 3.794 23.377 1.00 97.62 277 ASN A C 1
ATOM 2146 O O . ASN A 1 277 ? -10.222 4.916 23.691 1.00 97.62 277 ASN A O 1
ATOM 2150 N N . GLN A 1 278 ? -9.920 2.694 23.673 1.00 97.50 278 GLN A N 1
ATOM 2151 C CA . GLN A 1 278 ? -8.640 2.744 24.382 1.00 97.50 278 GLN A CA 1
ATOM 2152 C C . GLN A 1 278 ? -7.566 3.483 23.569 1.00 97.50 278 GLN A C 1
ATOM 2154 O O . GLN A 1 278 ? -6.789 4.261 24.126 1.00 97.50 278 GLN A O 1
ATOM 2159 N N . THR A 1 279 ? -7.545 3.276 22.251 1.00 97.81 279 THR A N 1
ATOM 2160 C CA . THR A 1 279 ? -6.645 3.978 21.326 1.00 97.81 279 THR A CA 1
ATOM 2161 C C . THR A 1 279 ? -6.932 5.478 21.326 1.00 97.81 279 THR A C 1
ATOM 2163 O O . THR A 1 279 ? -6.017 6.268 21.566 1.00 97.81 279 THR A O 1
ATOM 2166 N N . LEU A 1 280 ? -8.194 5.877 21.128 1.00 97.62 280 LEU A N 1
ATOM 2167 C CA . LEU A 1 280 ? -8.612 7.282 21.136 1.00 97.62 280 LEU A CA 1
ATOM 2168 C C . LEU A 1 280 ? -8.278 7.956 22.472 1.00 97.62 280 LEU A C 1
ATOM 2170 O O . LEU A 1 280 ? -7.664 9.022 22.488 1.00 97.62 280 LEU A O 1
ATOM 2174 N N . ALA A 1 281 ? -8.614 7.313 23.593 1.00 97.19 281 ALA A N 1
ATOM 2175 C CA . ALA A 1 281 ? -8.300 7.819 24.926 1.00 97.19 281 ALA A CA 1
ATOM 2176 C C . ALA A 1 281 ? -6.788 8.013 25.125 1.00 97.19 281 ALA A C 1
ATOM 2178 O O . ALA A 1 281 ? -6.365 9.038 25.660 1.00 97.19 281 ALA A O 1
ATOM 2179 N N . SER A 1 282 ? -5.966 7.072 24.647 1.00 96.75 282 SER A N 1
ATOM 2180 C CA . SER A 1 282 ? -4.509 7.192 24.721 1.00 96.75 282 SER A CA 1
ATOM 2181 C C . SER A 1 282 ? -3.969 8.353 23.884 1.00 96.75 282 SER A C 1
ATOM 2183 O O . SER A 1 282 ? -3.035 9.014 24.330 1.00 96.75 282 SER A O 1
ATOM 2185 N N . ILE A 1 283 ? -4.512 8.604 22.690 1.00 95.75 283 ILE A N 1
ATOM 2186 C CA . ILE A 1 283 ? -4.087 9.723 21.830 1.00 95.75 283 ILE A CA 1
ATOM 2187 C C . ILE A 1 283 ? -4.465 11.054 22.476 1.00 95.75 283 ILE A C 1
ATOM 2189 O O . ILE A 1 283 ? -3.632 11.951 22.589 1.00 95.75 283 ILE A O 1
ATOM 2193 N N . VAL A 1 284 ? -5.702 11.169 22.959 1.00 95.06 284 VAL A N 1
ATOM 2194 C CA . VAL A 1 284 ? -6.182 12.376 23.639 1.00 95.06 284 VAL A CA 1
ATOM 2195 C C . VAL A 1 284 ? -5.329 12.685 24.872 1.00 95.06 284 VAL A C 1
ATOM 2197 O O . VAL A 1 284 ? -4.982 13.844 25.101 1.00 95.06 284 VAL A O 1
ATOM 2200 N N . GLU A 1 285 ? -4.936 11.668 25.640 1.00 95.06 285 GLU A N 1
ATOM 2201 C CA . GLU A 1 285 ? -4.033 11.852 26.779 1.00 95.06 285 GLU A CA 1
ATOM 2202 C C . GLU A 1 285 ? -2.639 12.327 26.345 1.00 95.06 285 GLU A C 1
ATOM 2204 O O . GLU A 1 285 ? -2.078 13.237 26.957 1.00 95.06 285 GLU A O 1
ATOM 2209 N N . VAL A 1 286 ? -2.089 11.784 25.252 1.00 94.12 286 VAL A N 1
ATOM 2210 C CA . VAL A 1 286 ? -0.820 12.264 24.677 1.00 94.12 286 VAL A CA 1
ATOM 2211 C C . VAL A 1 286 ? -0.922 13.737 24.284 1.00 94.12 286 VAL A C 1
ATOM 2213 O O . VAL A 1 286 ? -0.025 14.511 24.615 1.00 94.12 286 VAL A O 1
ATOM 2216 N N . ILE A 1 287 ? -2.020 14.153 23.650 1.00 92.50 287 ILE A N 1
ATO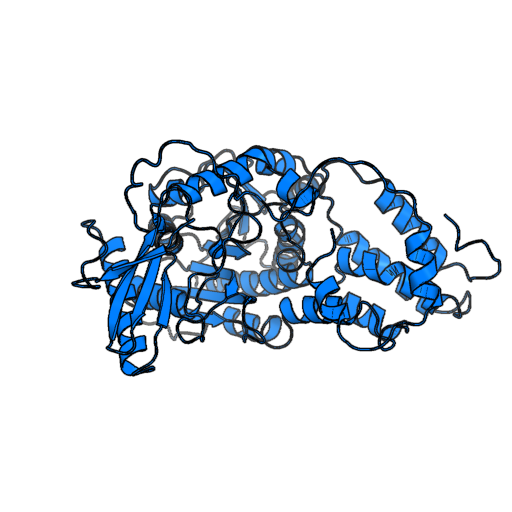M 2217 C CA . ILE A 1 287 ? -2.233 15.553 23.261 1.00 92.50 287 ILE A CA 1
ATOM 2218 C C . ILE A 1 287 ? -2.264 16.458 24.496 1.00 92.50 287 ILE A C 1
ATOM 2220 O O . ILE A 1 287 ? -1.506 17.425 24.570 1.00 92.50 287 ILE A O 1
ATOM 2224 N N . ARG A 1 288 ? -3.069 16.106 25.505 1.00 92.31 288 ARG A N 1
ATOM 2225 C CA . ARG A 1 288 ? -3.197 16.884 26.750 1.00 92.31 288 ARG A CA 1
ATOM 2226 C C . ARG A 1 288 ? -1.877 17.021 27.505 1.00 92.31 288 ARG A C 1
ATOM 2228 O O . ARG A 1 288 ? -1.603 18.076 28.074 1.00 92.31 288 ARG A O 1
ATOM 2235 N N . THR A 1 289 ? -1.076 15.959 27.533 1.00 93.50 289 THR A N 1
ATOM 2236 C CA . THR A 1 289 ? 0.162 15.900 28.324 1.00 93.50 289 THR A CA 1
ATOM 2237 C C . THR A 1 289 ? 1.366 16.482 27.592 1.00 93.50 289 THR A C 1
ATOM 2239 O O . THR A 1 289 ? 2.155 17.209 28.193 1.00 93.50 289 THR A O 1
ATOM 2242 N N . SER A 1 290 ? 1.519 16.174 26.304 1.00 92.25 290 SER A N 1
ATOM 2243 C CA . SER A 1 290 ? 2.711 16.515 25.515 1.00 92.25 290 SER A CA 1
ATOM 2244 C C . SER A 1 290 ? 2.565 17.835 24.754 1.00 92.25 290 SER A C 1
ATOM 2246 O O . SER A 1 290 ? 3.572 18.469 24.435 1.00 92.25 290 SER A O 1
ATOM 2248 N N . TYR A 1 291 ? 1.330 18.289 24.510 1.00 88.50 291 TYR A N 1
ATOM 2249 C CA . TYR A 1 291 ? 1.019 19.519 23.775 1.00 88.50 291 TYR A CA 1
ATOM 2250 C C . TYR A 1 291 ? 0.034 20.425 24.546 1.00 88.50 291 TYR A C 1
ATOM 2252 O O . TYR A 1 291 ? -0.984 20.845 23.994 1.00 88.50 291 TYR A O 1
ATOM 2260 N N . PRO A 1 292 ? 0.312 20.764 25.822 1.00 86.50 292 PRO A N 1
ATOM 2261 C CA . PRO A 1 292 ? -0.618 21.530 26.647 1.00 86.50 292 PRO A CA 1
ATOM 2262 C C . PRO A 1 292 ? -0.885 22.924 26.062 1.00 86.50 292 PRO A C 1
ATOM 2264 O O . PRO A 1 292 ? 0.035 23.613 25.612 1.00 86.50 292 PRO A O 1
ATOM 2267 N N . GLY A 1 293 ? -2.149 23.356 26.100 1.00 85.31 293 GLY A N 1
ATOM 2268 C CA . GLY A 1 293 ? -2.570 24.667 25.596 1.00 85.31 293 GLY A CA 1
ATOM 2269 C C . GLY A 1 293 ? -2.571 24.789 24.071 1.00 85.31 293 GLY A C 1
ATOM 2270 O O . GLY A 1 293 ? -2.667 25.904 23.559 1.00 85.31 293 GLY A O 1
ATOM 2271 N N . ARG A 1 294 ? -2.439 23.675 23.341 1.00 85.56 294 ARG A N 1
ATOM 2272 C CA . ARG A 1 294 ? -2.572 23.632 21.883 1.00 85.56 294 ARG A CA 1
ATOM 2273 C C . ARG A 1 294 ? -3.833 22.884 21.494 1.00 85.56 294 ARG A C 1
ATOM 2275 O O . ARG A 1 294 ? -4.136 21.840 22.064 1.00 85.56 294 ARG A O 1
ATOM 2282 N N . ARG A 1 295 ? -4.514 23.404 20.477 1.00 86.69 295 ARG A N 1
ATOM 2283 C CA . ARG A 1 295 ? -5.571 22.681 19.782 1.00 86.69 295 ARG A CA 1
ATOM 2284 C C . ARG A 1 295 ? -4.942 21.583 18.920 1.00 86.69 295 ARG A C 1
ATOM 2286 O O . ARG A 1 295 ? -3.992 21.868 18.196 1.00 86.69 295 ARG A O 1
ATOM 2293 N N . GLY A 1 296 ? -5.455 20.361 19.012 1.00 89.12 296 GLY A N 1
ATOM 2294 C CA . GLY A 1 296 ? -5.025 19.220 18.199 1.00 89.12 296 GLY A CA 1
ATOM 2295 C C . GLY A 1 296 ? -6.191 18.627 17.416 1.00 89.12 296 GLY A C 1
ATOM 2296 O O . GLY A 1 296 ? -7.268 18.429 17.984 1.00 89.12 296 GLY A O 1
ATOM 2297 N N . LEU A 1 297 ? -5.978 18.350 16.130 1.00 90.94 297 LEU A N 1
ATOM 2298 C CA . LEU A 1 297 ? -6.928 17.660 15.255 1.00 90.94 297 LEU A CA 1
ATOM 2299 C C . LEU A 1 297 ? -6.491 16.202 15.098 1.00 90.94 297 LEU A C 1
ATOM 2301 O O . LEU A 1 297 ? -5.411 15.927 14.591 1.00 90.94 297 LEU A O 1
ATOM 2305 N N . VAL A 1 298 ? -7.337 15.266 15.508 1.00 93.56 298 VAL A N 1
ATOM 2306 C CA . VAL A 1 298 ? -7.104 13.829 15.355 1.00 93.56 298 VAL A CA 1
ATOM 2307 C C . VAL A 1 298 ? -7.987 13.313 14.232 1.00 93.56 298 VAL A C 1
ATOM 2309 O O . VAL A 1 298 ? -9.207 13.252 14.385 1.00 93.56 298 VAL A O 1
ATOM 2312 N N . LEU A 1 299 ? -7.365 12.908 13.128 1.00 93.88 299 LEU A N 1
ATOM 2313 C CA . LEU A 1 299 ? -8.006 12.088 12.104 1.00 93.88 299 LEU A CA 1
ATOM 2314 C C . LEU A 1 299 ? -7.842 10.620 12.508 1.00 93.88 299 LEU A C 1
ATOM 2316 O O . LEU A 1 299 ? -6.730 10.111 12.635 1.00 93.88 299 LEU A O 1
ATOM 2320 N N . PHE A 1 300 ? -8.959 9.961 12.790 1.00 96.69 300 PHE A N 1
ATOM 2321 C CA . PHE A 1 300 ? -9.016 8.626 13.367 1.0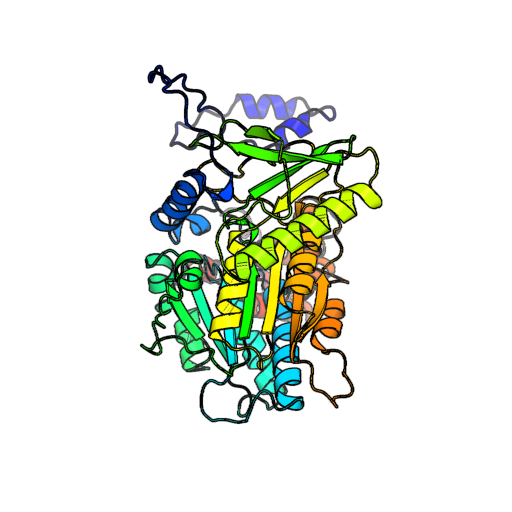0 96.69 300 PHE A CA 1
ATOM 2322 C C . PHE A 1 300 ? -9.611 7.646 12.341 1.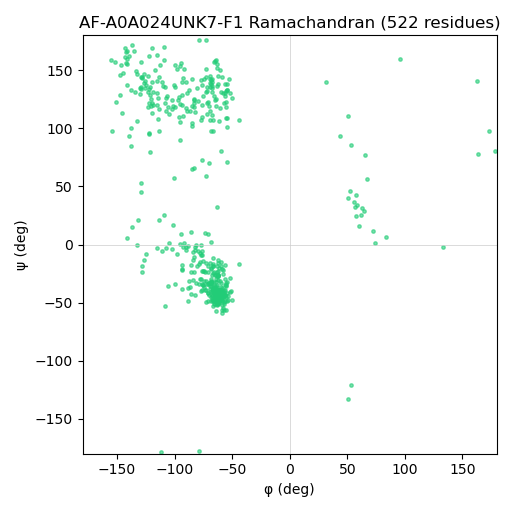00 96.69 300 PHE A C 1
ATOM 2324 O O . PHE A 1 300 ? -10.839 7.577 12.205 1.00 96.69 300 PHE A O 1
ATOM 2331 N N . PRO A 1 301 ? -8.776 6.895 11.594 1.00 96.56 301 PRO A N 1
ATOM 2332 C CA . PRO A 1 301 ? -9.215 6.061 10.474 1.00 96.56 301 PRO A CA 1
ATOM 2333 C C . PRO A 1 301 ? -9.893 4.772 10.969 1.00 96.56 301 PRO A C 1
ATOM 2335 O O . PRO A 1 301 ? -9.347 3.669 10.909 1.00 96.56 301 PRO A O 1
ATOM 2338 N N . VAL A 1 302 ? -11.108 4.914 11.498 1.00 97.06 302 VAL A N 1
ATOM 2339 C CA . VAL A 1 302 ? -11.854 3.855 12.190 1.00 97.06 302 VAL A CA 1
ATOM 2340 C C . VAL A 1 302 ? -12.056 2.610 11.324 1.00 97.06 302 VAL A C 1
ATOM 2342 O O . VAL A 1 302 ? -11.850 1.495 11.809 1.00 97.06 302 VAL A O 1
ATOM 2345 N N . HIS A 1 303 ? -12.363 2.765 10.031 1.00 96.44 303 HIS A N 1
ATOM 2346 C CA . HIS A 1 303 ? -12.515 1.613 9.135 1.00 96.44 303 HIS A CA 1
ATOM 2347 C C . HIS A 1 303 ? -11.183 0.914 8.845 1.00 96.44 303 HIS A C 1
ATOM 2349 O O . HIS A 1 303 ? -11.168 -0.311 8.717 1.00 96.44 303 HIS A O 1
ATOM 2355 N N . ALA A 1 304 ? -10.059 1.639 8.790 1.00 97.56 304 ALA A N 1
ATOM 2356 C CA . ALA A 1 304 ? -8.739 1.021 8.658 1.00 97.56 304 ALA A CA 1
ATOM 2357 C C . ALA A 1 304 ? -8.435 0.124 9.866 1.00 97.56 304 ALA A C 1
ATOM 2359 O O . ALA A 1 304 ? -7.995 -1.015 9.713 1.00 97.56 304 ALA A O 1
ATOM 2360 N N . PHE A 1 305 ? -8.733 0.604 11.072 1.00 98.06 305 PHE A N 1
ATOM 2361 C CA . PHE A 1 305 ? -8.536 -0.145 12.312 1.00 98.06 305 PHE A CA 1
ATOM 2362 C C . PHE A 1 305 ? -9.418 -1.390 12.386 1.00 98.06 305 PHE A C 1
ATOM 2364 O O . PHE A 1 305 ? -8.919 -2.490 12.631 1.00 98.06 305 PHE A O 1
ATOM 2371 N N . GLN A 1 306 ? -10.708 -1.253 12.079 1.00 97.69 306 GLN A N 1
ATOM 2372 C CA . GLN A 1 306 ? -11.631 -2.387 12.009 1.00 97.69 306 GLN A CA 1
ATOM 2373 C C . GLN A 1 306 ? -11.193 -3.417 10.957 1.00 97.69 306 GLN A C 1
ATOM 2375 O O . GLN A 1 306 ? -11.226 -4.623 11.223 1.00 97.69 306 GLN A O 1
ATOM 2380 N N . PHE A 1 307 ? -10.740 -2.957 9.787 1.00 97.69 307 PHE A N 1
ATOM 2381 C CA . PHE A 1 307 ? -10.215 -3.800 8.714 1.00 97.69 307 PHE A CA 1
ATOM 2382 C C . PHE A 1 307 ? -8.967 -4.579 9.149 1.00 97.69 307 PHE A C 1
ATOM 2384 O O . PHE A 1 307 ? -8.915 -5.798 8.976 1.00 97.69 307 PHE A O 1
ATOM 2391 N N . LEU A 1 308 ? -7.990 -3.914 9.771 1.00 97.06 308 LEU A N 1
ATOM 2392 C CA . LEU A 1 308 ? -6.779 -4.561 10.283 1.00 97.06 308 LEU A CA 1
ATOM 2393 C C . LEU A 1 308 ? -7.110 -5.590 11.373 1.00 97.06 308 LEU A C 1
ATOM 2395 O O . LEU A 1 308 ? -6.613 -6.718 11.323 1.00 97.06 308 LEU A O 1
ATOM 2399 N N . SER A 1 309 ? -8.001 -5.258 12.314 1.00 96.25 309 SER A N 1
ATOM 2400 C CA . SER A 1 309 ? -8.495 -6.217 13.311 1.00 96.25 309 SER A CA 1
ATOM 2401 C C . SER A 1 309 ? -9.164 -7.427 12.655 1.00 96.25 309 SER A C 1
ATOM 2403 O O . SER A 1 309 ? -8.934 -8.562 13.077 1.00 96.25 309 SER A O 1
ATOM 2405 N N . ALA A 1 310 ? -9.962 -7.218 11.606 1.00 96.00 310 ALA A N 1
ATOM 2406 C CA . ALA A 1 310 ? -10.629 -8.292 10.877 1.00 96.00 310 ALA A CA 1
ATOM 2407 C C . ALA A 1 310 ? -9.647 -9.196 10.115 1.00 96.00 310 ALA A C 1
ATOM 2409 O O . ALA A 1 310 ? -9.735 -10.420 10.230 1.00 96.00 310 ALA A O 1
ATOM 2410 N N . LEU A 1 311 ? -8.654 -8.625 9.424 1.00 95.12 311 LEU A N 1
ATOM 2411 C CA . LEU A 1 311 ? -7.581 -9.398 8.788 1.00 95.12 311 LEU A CA 1
ATOM 2412 C C . LEU A 1 311 ? -6.813 -10.250 9.804 1.00 95.12 311 LEU A C 1
ATOM 2414 O O . LEU A 1 311 ? -6.538 -11.426 9.552 1.00 95.12 311 LEU A O 1
ATOM 2418 N N . ARG A 1 312 ? -6.503 -9.694 10.981 1.00 92.81 312 ARG A N 1
ATOM 2419 C CA . ARG A 1 312 ? -5.825 -10.445 12.047 1.00 92.81 312 ARG A CA 1
ATOM 2420 C C . ARG A 1 312 ? -6.689 -11.576 12.597 1.00 92.81 312 ARG A C 1
ATOM 2422 O O . ARG A 1 312 ? -6.159 -12.663 12.831 1.00 92.81 312 ARG A O 1
ATOM 2429 N N . ARG A 1 313 ? -8.007 -11.380 12.731 1.00 92.38 313 ARG A N 1
ATOM 2430 C CA . ARG A 1 313 ? -8.939 -12.469 13.084 1.00 92.38 313 ARG A CA 1
ATOM 2431 C C . ARG A 1 313 ? -8.932 -13.590 12.042 1.00 92.38 313 ARG A C 1
ATOM 2433 O O . ARG A 1 313 ? -8.849 -14.751 12.430 1.00 92.38 313 ARG A O 1
ATOM 2440 N N . LEU A 1 314 ? -8.964 -13.257 10.748 1.00 93.19 314 LEU A N 1
ATOM 2441 C CA . LEU A 1 314 ? -8.926 -14.237 9.652 1.00 93.19 314 LEU A CA 1
ATOM 2442 C C . LEU A 1 314 ? -7.635 -15.065 9.640 1.00 93.19 314 LEU A C 1
ATOM 2444 O O . LEU A 1 314 ? -7.652 -16.260 9.345 1.00 93.19 314 LEU A O 1
ATOM 2448 N N . GLN A 1 315 ? -6.508 -14.427 9.939 1.00 92.75 315 GLN A N 1
ATOM 2449 C CA . GLN A 1 315 ? -5.196 -15.065 9.911 1.00 92.75 315 GLN A CA 1
ATOM 2450 C C . GLN A 1 315 ? -4.908 -15.879 11.188 1.00 92.75 315 GLN A C 1
ATOM 2452 O O . GLN A 1 315 ? -4.253 -16.921 11.129 1.00 92.75 315 GLN A O 1
ATOM 2457 N N . GLY A 1 316 ? -5.426 -15.431 12.332 1.00 89.81 316 GLY A N 1
ATOM 2458 C CA . GLY A 1 316 ? -5.248 -16.059 13.638 1.00 89.81 316 GLY A CA 1
ATOM 2459 C C . GLY A 1 316 ? -4.104 -15.452 14.473 1.00 89.81 316 GLY A C 1
ATOM 2460 O O . GLY A 1 316 ? -3.185 -14.814 13.942 1.00 89.81 316 GLY A O 1
ATOM 2461 N N . PRO A 1 317 ? -4.134 -15.653 15.806 1.00 85.19 317 PRO A N 1
ATOM 2462 C CA . PRO A 1 317 ? -3.267 -14.950 16.760 1.00 85.19 317 PRO A CA 1
ATOM 2463 C C . PRO A 1 317 ? -1.814 -15.448 16.790 1.00 85.19 317 PRO A C 1
ATOM 2465 O O . PRO A 1 317 ? -0.954 -14.779 17.346 1.00 85.19 317 PRO A O 1
ATOM 2468 N N . ALA A 1 318 ? -1.521 -16.615 16.210 1.00 86.75 318 ALA A N 1
ATOM 2469 C CA . ALA A 1 318 ? -0.201 -17.252 16.266 1.00 86.75 318 ALA A CA 1
ATOM 2470 C C . ALA A 1 318 ? 0.624 -17.068 14.980 1.00 86.75 318 ALA A C 1
ATOM 2472 O O . ALA A 1 318 ? 1.585 -17.804 14.749 1.00 86.75 318 ALA A O 1
ATOM 2473 N N . THR A 1 319 ? 0.252 -16.116 14.125 1.00 91.62 319 THR A N 1
ATOM 2474 C CA . THR A 1 319 ? 0.833 -15.976 12.786 1.00 91.62 319 THR A CA 1
ATOM 2475 C C . THR A 1 319 ? 1.380 -14.568 12.558 1.00 91.62 319 THR A C 1
ATOM 2477 O O . THR A 1 319 ? 0.685 -13.606 12.887 1.00 91.62 319 THR A O 1
ATOM 2480 N N . PRO A 1 320 ? 2.596 -14.426 11.994 1.00 94.44 320 PRO A N 1
ATOM 2481 C CA . PRO A 1 320 ? 3.181 -13.122 11.712 1.00 94.44 320 PRO A CA 1
ATOM 2482 C C . PRO A 1 320 ? 2.383 -12.313 10.695 1.00 94.44 320 PRO A C 1
ATOM 2484 O O . PRO A 1 320 ? 2.001 -12.829 9.644 1.00 94.44 320 PRO A O 1
ATOM 2487 N N . PHE A 1 321 ? 2.211 -11.028 10.972 1.00 96.38 321 PHE A N 1
ATOM 2488 C CA . PHE A 1 321 ? 1.614 -10.057 10.061 1.00 96.38 321 PHE A CA 1
ATOM 2489 C C . PHE A 1 321 ? 2.598 -8.914 9.830 1.00 96.38 321 PHE A C 1
ATOM 2491 O O . PHE A 1 321 ? 3.333 -8.531 10.742 1.00 96.38 321 PHE A O 1
ATOM 2498 N N . ALA A 1 322 ? 2.614 -8.366 8.624 1.00 97.88 322 ALA A N 1
ATOM 2499 C CA . ALA A 1 322 ? 3.340 -7.142 8.331 1.00 97.88 322 ALA A CA 1
ATOM 2500 C C . ALA A 1 322 ? 2.549 -6.258 7.377 1.00 97.88 322 ALA A C 1
ATOM 2502 O O . ALA A 1 322 ? 1.657 -6.732 6.672 1.00 97.88 322 ALA A O 1
ATOM 2503 N N . MET A 1 323 ? 2.880 -4.973 7.355 1.00 98.25 323 MET A N 1
ATOM 2504 C CA . MET A 1 323 ? 2.289 -4.035 6.417 1.00 98.25 323 MET A CA 1
ATOM 2505 C C . MET A 1 323 ? 3.272 -2.965 5.961 1.00 98.25 323 MET A C 1
ATOM 2507 O O . MET A 1 323 ? 4.126 -2.538 6.737 1.00 98.25 323 MET A O 1
ATOM 2511 N N . LEU A 1 324 ? 3.109 -2.527 4.714 1.00 98.25 324 LEU A N 1
ATOM 2512 C CA . LEU A 1 324 ? 3.632 -1.278 4.171 1.00 98.25 324 LEU A CA 1
ATOM 2513 C C . LEU A 1 324 ? 2.450 -0.429 3.737 1.00 98.25 324 LEU A C 1
ATOM 2515 O O . LEU A 1 324 ? 1.668 -0.848 2.884 1.00 98.25 324 LEU A O 1
ATOM 2519 N N . VAL A 1 325 ? 2.329 0.748 4.328 1.00 97.00 325 VAL A N 1
ATOM 2520 C CA . VAL A 1 325 ? 1.268 1.692 4.007 1.00 97.00 325 VAL A CA 1
ATOM 2521 C C . VAL A 1 325 ? 1.902 2.993 3.558 1.00 97.00 325 VAL A C 1
ATOM 2523 O O . VAL A 1 325 ? 2.713 3.549 4.295 1.00 97.00 325 VAL A O 1
ATOM 2526 N N . GLY A 1 326 ? 1.584 3.428 2.344 1.00 94.62 326 GLY A N 1
ATOM 2527 C CA . GLY A 1 326 ? 2.099 4.649 1.742 1.00 94.62 326 GLY A CA 1
ATOM 2528 C C . GLY A 1 326 ? 0.981 5.659 1.534 1.00 94.62 326 GLY A C 1
ATOM 2529 O O . GLY A 1 326 ? 0.183 5.458 0.631 1.00 94.62 326 GLY A O 1
ATOM 2530 N N . ASP A 1 327 ? 0.921 6.732 2.310 1.00 92.62 327 ASP A N 1
ATOM 2531 C CA . ASP A 1 327 ? -0.176 7.708 2.256 1.00 92.62 327 ASP A CA 1
ATOM 2532 C C . ASP A 1 327 ? 0.360 9.136 2.424 1.00 92.62 327 ASP A C 1
ATOM 2534 O O . ASP A 1 327 ? 1.510 9.353 2.827 1.00 92.62 327 ASP A O 1
ATOM 2538 N N . ALA A 1 328 ? -0.488 10.118 2.119 1.00 87.31 328 ALA A N 1
ATOM 2539 C CA . ALA A 1 328 ? -0.277 11.484 2.573 1.00 87.31 328 ALA A CA 1
ATOM 2540 C C . ALA A 1 328 ? -0.437 11.549 4.098 1.00 87.31 328 ALA A C 1
ATOM 2542 O O . ALA A 1 328 ? -1.410 11.028 4.651 1.00 87.31 328 ALA A O 1
ATOM 2543 N N . THR A 1 329 ? 0.519 12.184 4.779 1.00 86.62 329 THR A N 1
ATOM 2544 C CA . THR A 1 329 ? 0.524 12.231 6.246 1.00 86.62 329 THR A CA 1
ATOM 2545 C C . THR A 1 329 ? 0.346 13.625 6.818 1.00 86.62 329 THR A C 1
ATOM 2547 O O . THR A 1 329 ? 0.977 14.583 6.360 1.00 86.62 329 THR A O 1
ATOM 2550 N N . VAL A 1 330 ? -0.420 13.685 7.903 1.00 86.12 330 VAL A N 1
ATOM 2551 C CA . VAL A 1 330 ? -0.501 14.809 8.843 1.00 86.12 330 VAL A CA 1
ATOM 2552 C C . VAL A 1 330 ? -0.158 14.314 10.241 1.00 86.12 330 VAL A C 1
ATOM 2554 O O . VAL A 1 330 ? -0.210 13.112 10.506 1.00 86.12 330 VAL A O 1
ATOM 2557 N N . HIS A 1 331 ? 0.173 15.228 11.144 1.00 86.88 331 HIS A N 1
ATOM 2558 C CA . HIS A 1 331 ? 0.316 14.909 12.556 1.00 86.88 331 HIS A CA 1
ATOM 2559 C C . HIS A 1 331 ? -0.675 15.725 13.389 1.00 86.88 331 HIS A C 1
ATOM 2561 O O . HIS A 1 331 ? -0.860 16.919 13.154 1.00 86.88 331 HIS A O 1
ATOM 2567 N N . PHE A 1 332 ? -1.282 15.122 14.413 1.00 83.50 332 PHE A N 1
ATOM 2568 C CA . PHE A 1 332 ? -2.272 15.799 15.265 1.00 83.50 332 PHE A CA 1
ATOM 2569 C C . PHE A 1 332 ? -1.733 17.041 15.996 1.00 83.50 332 PHE A C 1
ATOM 2571 O O . PHE A 1 332 ? -2.510 17.831 16.536 1.00 83.50 332 PHE A O 1
ATOM 2578 N N . SER A 1 333 ? -0.405 17.211 16.056 1.00 80.31 333 SER A N 1
ATOM 2579 C CA . SER A 1 333 ? 0.244 18.410 16.602 1.00 80.31 333 SER A CA 1
ATOM 2580 C C . SER A 1 333 ? 0.519 19.509 15.573 1.00 80.31 333 SER A C 1
ATOM 2582 O O . SER A 1 333 ? 1.113 20.529 15.942 1.00 80.31 333 SER A O 1
ATOM 2584 N N . ASP A 1 334 ? 0.205 19.286 14.300 1.00 77.62 334 ASP A N 1
ATOM 2585 C CA . ASP A 1 334 ? 0.366 20.287 13.253 1.00 77.62 334 ASP A CA 1
ATOM 2586 C C . ASP A 1 334 ? -0.592 21.459 13.493 1.00 77.62 334 ASP A C 1
ATOM 2588 O O . ASP A 1 334 ? -1.616 21.340 14.161 1.00 77.62 334 ASP A O 1
ATOM 2592 N N . LEU A 1 335 ? -0.271 22.628 12.935 1.00 63.84 335 LEU A N 1
ATOM 2593 C CA . LEU A 1 335 ? -1.086 23.843 13.081 1.00 63.84 335 LEU A CA 1
ATOM 2594 C C . LEU A 1 335 ? -2.423 23.782 12.315 1.00 63.84 335 LEU A C 1
ATOM 2596 O O . LEU A 1 335 ? -3.096 24.806 12.204 1.00 63.84 335 LEU A O 1
ATOM 2600 N N . LEU A 1 336 ? -2.797 22.625 11.763 1.00 61.50 336 LEU A N 1
ATOM 2601 C CA . LEU A 1 336 ? -4.054 22.427 11.049 1.00 61.50 336 LEU A CA 1
ATOM 2602 C C . LEU A 1 336 ? -5.218 22.540 12.040 1.00 61.50 336 LEU A C 1
ATOM 2604 O O . LEU A 1 336 ? -5.377 21.720 12.942 1.00 61.50 336 LEU A O 1
ATOM 2608 N N . GLN A 1 337 ? -6.0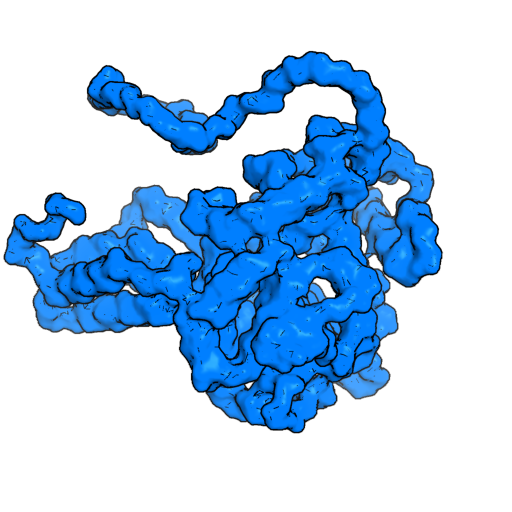11 23.602 11.891 1.00 56.97 337 GLN A N 1
ATOM 2609 C CA . GLN A 1 337 ? -7.118 23.910 12.803 1.00 56.97 337 GLN A CA 1
ATOM 2610 C C . GLN A 1 337 ? -8.462 23.351 12.328 1.00 56.97 337 GLN A C 1
ATOM 2612 O O . GLN A 1 337 ? -9.377 23.222 13.143 1.00 56.97 337 GLN A O 1
ATOM 2617 N N . ASP A 1 338 ? -8.553 22.993 11.047 1.00 61.97 338 ASP A N 1
ATOM 2618 C CA . ASP A 1 338 ? -9.769 22.545 10.377 1.00 61.97 338 ASP A CA 1
ATOM 2619 C C . ASP A 1 338 ? -9.514 21.231 9.631 1.00 61.97 338 ASP A C 1
ATOM 2621 O O . ASP A 1 338 ? -8.370 20.896 9.309 1.00 61.97 338 ASP A O 1
ATOM 2625 N N . ILE A 1 339 ? -10.587 20.475 9.379 1.00 62.12 339 ILE A N 1
ATOM 2626 C CA . ILE A 1 339 ? -10.511 19.258 8.566 1.00 62.12 339 ILE A CA 1
ATOM 2627 C C . ILE A 1 339 ? -9.997 19.648 7.172 1.00 62.12 339 ILE A C 1
ATOM 2629 O O . ILE A 1 339 ? -10.522 20.609 6.601 1.00 62.12 339 ILE A O 1
ATOM 2633 N N . PRO A 1 340 ? -8.987 18.938 6.630 1.00 65.62 340 PRO A N 1
ATOM 2634 C CA . PRO A 1 340 ? -8.502 19.188 5.279 1.00 65.62 340 PRO A CA 1
ATOM 2635 C C . PRO A 1 340 ? -9.646 19.167 4.262 1.00 65.62 340 PRO A C 1
ATOM 2637 O O . PRO A 1 340 ? -10.578 18.371 4.382 1.00 65.62 340 PRO A O 1
ATOM 2640 N N . GLU A 1 341 ? -9.577 20.043 3.261 1.00 64.69 341 GLU A N 1
ATOM 2641 C CA . GLU A 1 341 ? -10.558 20.059 2.176 1.00 64.69 341 GLU A CA 1
ATOM 2642 C C . GLU A 1 341 ? -10.621 18.680 1.503 1.00 64.69 341 GLU A C 1
ATOM 2644 O O . GLU A 1 341 ? -9.592 18.044 1.266 1.00 64.69 341 GLU A O 1
ATOM 2649 N N . LEU A 1 342 ? -11.837 18.218 1.194 1.00 63.88 342 LEU A N 1
ATOM 2650 C CA . LEU A 1 342 ? -12.038 16.961 0.478 1.00 63.88 342 LEU A CA 1
ATOM 2651 C C . LEU A 1 342 ? -11.520 17.119 -0.961 1.00 63.88 342 LEU A C 1
ATOM 2653 O O . LEU A 1 342 ? -12.198 17.660 -1.833 1.00 63.88 342 LEU A O 1
ATOM 2657 N N . SER A 1 343 ? -10.289 16.666 -1.186 1.00 56.75 343 SER A N 1
ATOM 2658 C CA . SER A 1 343 ? -9.523 16.827 -2.425 1.00 56.75 343 SER A CA 1
ATOM 2659 C C . SER A 1 343 ? -9.300 15.478 -3.112 1.00 56.75 343 SER A C 1
ATOM 2661 O O . SER A 1 343 ? -9.044 14.505 -2.400 1.00 56.75 343 SER A O 1
ATOM 2663 N N . PRO A 1 344 ? -9.311 15.390 -4.462 1.00 51.59 344 PRO A N 1
ATOM 2664 C CA . PRO A 1 344 ? -9.421 16.495 -5.431 1.00 51.59 344 PRO A CA 1
ATOM 2665 C C . PRO A 1 344 ? -10.840 17.008 -5.736 1.00 51.59 344 PRO A C 1
ATOM 2667 O O . PRO A 1 344 ? -10.968 18.150 -6.184 1.00 51.59 344 PRO A O 1
ATOM 2670 N N . HIS A 1 345 ? -11.894 16.210 -5.532 1.00 60.44 345 HIS A N 1
ATOM 2671 C CA . HIS A 1 345 ? -13.300 16.592 -5.755 1.00 60.44 345 HIS A CA 1
ATOM 2672 C C . HIS A 1 345 ? -14.211 15.987 -4.671 1.00 60.44 345 HIS A C 1
ATOM 2674 O O . HIS A 1 345 ? -13.890 14.952 -4.100 1.00 60.44 345 HIS A O 1
ATOM 2680 N N . ALA A 1 346 ? -15.387 16.568 -4.413 1.00 59.59 346 ALA A N 1
ATOM 2681 C CA . ALA A 1 346 ? -16.296 16.095 -3.353 1.00 59.59 346 ALA A CA 1
ATOM 2682 C C . ALA A 1 346 ? -16.738 14.619 -3.503 1.00 59.59 346 ALA A C 1
ATOM 2684 O O . ALA A 1 346 ? -17.083 13.951 -2.532 1.00 59.59 346 ALA A O 1
ATOM 2685 N N . ASP A 1 347 ? -16.724 14.101 -4.727 1.00 70.50 347 ASP A N 1
ATOM 2686 C CA . ASP A 1 347 ? -17.029 12.724 -5.108 1.00 70.50 347 ASP A CA 1
ATOM 2687 C C . ASP A 1 347 ? -15.781 11.841 -5.298 1.00 70.50 347 ASP A C 1
ATOM 2689 O O . ASP A 1 347 ? -15.904 10.626 -5.412 1.00 70.50 347 ASP A O 1
ATOM 2693 N N . CYS A 1 348 ? -14.579 12.416 -5.267 1.00 79.44 348 CYS A N 1
ATOM 2694 C CA . CYS A 1 348 ? -13.297 11.724 -5.362 1.00 79.44 348 CYS A CA 1
ATOM 2695 C C . CYS A 1 348 ? -12.321 12.373 -4.383 1.00 79.44 348 CYS A C 1
ATOM 2697 O O . CYS A 1 348 ? -11.676 13.358 -4.741 1.00 79.44 348 CYS A O 1
ATOM 2699 N N . PHE A 1 349 ? -12.217 11.831 -3.170 1.00 83.81 349 PHE A N 1
ATOM 2700 C CA . PHE A 1 349 ? -11.383 12.417 -2.126 1.00 83.81 349 PHE A CA 1
ATOM 2701 C C . PHE A 1 349 ? -10.655 11.385 -1.265 1.00 83.81 349 PHE A C 1
ATOM 2703 O O . PHE A 1 349 ? -11.023 10.210 -1.258 1.00 83.81 349 PHE A O 1
ATOM 2710 N N . CYS A 1 350 ? -9.662 11.852 -0.512 1.00 85.25 350 CYS A N 1
ATOM 2711 C CA . CYS A 1 350 ? -9.050 11.146 0.611 1.00 85.25 350 CYS A CA 1
ATOM 2712 C C . CYS A 1 350 ? -8.870 12.096 1.810 1.00 85.25 350 CYS A C 1
ATOM 2714 O O . CYS A 1 350 ? -9.031 13.312 1.682 1.00 85.25 350 CYS A O 1
ATOM 2716 N N . LEU A 1 351 ? -8.582 11.539 2.985 1.00 89.12 351 LEU A N 1
ATOM 2717 C CA . LEU A 1 351 ? -8.181 12.285 4.177 1.00 89.12 351 LEU A CA 1
ATOM 2718 C C . LEU A 1 351 ? -6.811 11.784 4.631 1.00 89.12 351 LEU A C 1
ATOM 2720 O O . LEU A 1 351 ? -6.659 10.575 4.805 1.00 89.12 351 LEU A O 1
ATOM 2724 N N . PRO A 1 352 ? -5.829 12.671 4.862 1.00 89.31 352 PRO A N 1
ATOM 2725 C CA . PRO A 1 352 ? -4.488 12.241 5.222 1.00 89.31 352 PRO A CA 1
ATOM 2726 C C . PRO A 1 352 ? -4.504 11.447 6.528 1.00 89.31 352 PRO A C 1
ATOM 2728 O O . PRO A 1 352 ? -5.334 11.670 7.414 1.00 89.31 352 PRO A O 1
ATOM 2731 N N . VAL A 1 353 ? -3.558 10.525 6.658 1.00 91.56 353 VAL A N 1
ATOM 2732 C CA . VAL A 1 353 ? -3.449 9.662 7.836 1.00 91.56 353 VAL A CA 1
ATOM 2733 C C . VAL A 1 353 ? -2.388 10.172 8.795 1.00 91.56 353 VAL A C 1
ATOM 2735 O O . VAL A 1 353 ? -1.414 10.813 8.404 1.00 91.56 353 VAL A O 1
ATOM 2738 N N . ASP A 1 354 ? -2.549 9.832 10.066 1.00 92.88 354 ASP A N 1
ATOM 2739 C CA . ASP A 1 354 ? -1.531 10.072 11.079 1.00 92.88 354 ASP A CA 1
ATOM 2740 C C . ASP A 1 354 ? -0.876 8.739 11.469 1.00 92.88 354 ASP A C 1
ATOM 2742 O O . ASP A 1 354 ? -1.508 7.818 12.000 1.00 92.88 354 ASP A O 1
ATOM 2746 N N . PHE A 1 355 ? 0.413 8.614 11.156 1.00 94.12 355 PHE A N 1
ATOM 2747 C CA . PHE A 1 355 ? 1.193 7.406 11.416 1.00 94.12 355 PHE A CA 1
ATOM 2748 C C . PHE A 1 355 ? 1.412 7.137 12.909 1.00 94.12 355 PHE A C 1
ATOM 2750 O O . PHE A 1 355 ? 1.502 5.966 13.287 1.00 94.12 355 PHE A O 1
ATOM 2757 N N . ASP A 1 356 ? 1.404 8.162 13.763 1.00 94.12 356 ASP A N 1
ATOM 2758 C CA . ASP A 1 356 ? 1.489 7.996 15.217 1.00 94.12 356 ASP A CA 1
ATOM 2759 C C . ASP A 1 356 ? 0.151 7.498 15.782 1.00 94.12 356 ASP A C 1
ATOM 2761 O O . ASP A 1 356 ? 0.121 6.661 16.693 1.00 94.12 356 ASP A O 1
ATOM 2765 N N . VAL A 1 357 ? -0.968 7.934 15.193 1.00 96.44 357 VAL A N 1
ATOM 2766 C CA . VAL A 1 357 ? -2.313 7.409 15.492 1.00 96.44 357 VAL A CA 1
ATOM 2767 C C . VAL A 1 357 ? -2.424 5.938 15.081 1.00 96.44 357 VAL A C 1
ATOM 2769 O O . VAL A 1 357 ? -2.893 5.114 15.873 1.00 96.44 357 VAL A O 1
ATOM 2772 N N . ILE A 1 358 ? -1.928 5.575 13.892 1.00 97.38 358 ILE A N 1
ATOM 2773 C CA . ILE A 1 358 ? -1.864 4.175 13.447 1.00 97.38 358 ILE A CA 1
ATOM 2774 C C . ILE A 1 358 ? -0.964 3.359 14.375 1.00 97.38 358 ILE A C 1
ATOM 2776 O O . ILE A 1 358 ? -1.400 2.322 14.870 1.00 97.38 358 ILE A O 1
ATOM 2780 N N . GLN A 1 359 ? 0.257 3.815 14.667 1.00 96.56 359 GLN A N 1
ATOM 2781 C CA . GLN A 1 359 ? 1.165 3.118 15.580 1.00 96.56 359 GLN A CA 1
ATOM 2782 C C . GLN A 1 359 ? 0.507 2.873 16.941 1.00 96.56 359 GLN A C 1
ATOM 2784 O O . GLN A 1 359 ? 0.560 1.752 17.452 1.00 96.56 359 GLN A O 1
ATOM 2789 N N . ARG A 1 360 ? -0.171 3.884 17.502 1.00 96.88 360 ARG A N 1
ATOM 2790 C CA . ARG A 1 360 ? -0.864 3.745 18.784 1.00 96.88 360 ARG A CA 1
ATOM 2791 C C . ARG A 1 360 ? -1.938 2.666 18.739 1.00 96.88 360 ARG A C 1
ATOM 2793 O O . ARG A 1 360 ? -2.039 1.889 19.687 1.00 96.88 360 ARG A O 1
ATOM 2800 N N . PHE A 1 361 ? -2.713 2.602 17.658 1.00 97.94 361 PHE A N 1
ATOM 2801 C CA . PHE A 1 361 ? -3.690 1.535 17.465 1.00 97.94 361 PHE A CA 1
ATOM 2802 C C . PHE A 1 361 ? -3.018 0.158 17.445 1.00 97.94 361 PHE A C 1
ATOM 2804 O O . PHE A 1 361 ? -3.467 -0.743 18.151 1.00 97.94 361 PHE A O 1
ATOM 2811 N N . LEU A 1 362 ? -1.929 -0.010 16.684 1.00 96.75 362 LEU A N 1
ATOM 2812 C CA . LEU A 1 362 ? -1.227 -1.296 16.595 1.00 96.75 362 LEU A CA 1
ATOM 2813 C C . LEU A 1 362 ? -0.680 -1.737 17.963 1.00 96.75 362 LEU A C 1
ATOM 2815 O O . LEU A 1 362 ? -0.784 -2.915 18.314 1.00 96.75 362 LEU A O 1
ATOM 2819 N N . ASP A 1 363 ? -0.152 -0.799 18.750 1.00 95.00 363 ASP A N 1
ATOM 2820 C CA . ASP A 1 363 ? 0.326 -1.066 20.107 1.00 95.00 363 ASP A CA 1
ATOM 2821 C C . ASP A 1 363 ? -0.818 -1.524 21.022 1.00 95.00 363 ASP A C 1
ATOM 2823 O O . ASP A 1 363 ? -0.720 -2.567 21.669 1.00 95.00 363 ASP A O 1
ATOM 2827 N N . VAL A 1 364 ? -1.932 -0.787 21.053 1.00 95.62 364 VAL A N 1
ATOM 2828 C CA . VAL A 1 364 ? -3.088 -1.123 21.902 1.00 95.62 364 VAL A CA 1
ATOM 2829 C C . VAL A 1 364 ? -3.705 -2.462 21.491 1.00 95.62 364 VAL A C 1
ATOM 2831 O O . VAL A 1 364 ? -3.969 -3.309 22.343 1.00 95.62 364 VAL A O 1
ATOM 2834 N N . ALA A 1 365 ? -3.893 -2.675 20.190 1.00 93.88 365 ALA A N 1
ATOM 2835 C CA . ALA A 1 365 ? -4.567 -3.851 19.657 1.00 93.88 365 ALA A CA 1
ATOM 2836 C C . ALA A 1 365 ? -3.731 -5.135 19.782 1.00 93.88 365 ALA A C 1
ATOM 2838 O O . ALA A 1 365 ? -4.292 -6.218 19.965 1.00 93.88 365 ALA A O 1
ATOM 2839 N N . PHE A 1 366 ? -2.398 -5.049 19.660 1.00 90.56 366 PHE A N 1
ATOM 2840 C CA . PHE A 1 366 ? -1.574 -6.241 19.423 1.00 90.56 366 PHE A CA 1
ATOM 2841 C C . PHE A 1 366 ? -0.391 -6.425 20.375 1.00 90.56 366 PHE A C 1
ATOM 2843 O O . PHE A 1 366 ? 0.005 -7.574 20.587 1.00 90.56 366 PHE A O 1
ATOM 2850 N N . HIS A 1 367 ? 0.137 -5.378 21.018 1.00 85.25 367 HIS A N 1
ATOM 2851 C CA . HIS A 1 367 ? 1.280 -5.500 21.938 1.00 85.25 367 HIS A CA 1
ATOM 2852 C C . HIS A 1 367 ? 1.074 -6.505 23.099 1.00 85.25 367 HIS A C 1
ATOM 2854 O O . HIS A 1 367 ? 2.051 -7.123 23.532 1.00 85.25 367 HIS A O 1
ATOM 2860 N N . PRO A 1 368 ? -0.151 -6.760 23.615 1.00 85.12 368 PRO A N 1
ATOM 2861 C CA . PRO A 1 368 ? -0.352 -7.797 24.633 1.00 85.12 368 PRO A CA 1
ATOM 2862 C C . PRO A 1 368 ? -0.004 -9.224 24.170 1.00 85.12 368 PRO A C 1
ATOM 2864 O O . PRO A 1 368 ? 0.264 -10.091 24.999 1.00 85.12 368 PRO A O 1
ATOM 2867 N N . THR A 1 369 ? -0.021 -9.489 22.860 1.00 86.56 369 THR A N 1
ATOM 2868 C CA . THR A 1 369 ? 0.141 -10.839 22.282 1.00 86.56 369 THR A CA 1
ATOM 2869 C C . THR A 1 369 ? 1.242 -10.930 21.222 1.00 86.56 369 THR A C 1
ATOM 2871 O O . THR A 1 369 ? 1.657 -12.029 20.851 1.00 86.56 369 THR A O 1
ATOM 2874 N N . HIS A 1 370 ? 1.735 -9.792 20.738 1.00 90.56 370 HIS A N 1
ATOM 2875 C CA . HIS A 1 370 ? 2.719 -9.697 19.669 1.00 90.56 370 HIS A CA 1
ATOM 2876 C C . HIS A 1 370 ? 3.820 -8.706 20.037 1.00 90.56 370 HIS A C 1
ATOM 2878 O O . HIS A 1 370 ? 3.595 -7.709 20.714 1.00 90.56 370 HIS A O 1
ATOM 2884 N N . VAL A 1 371 ? 5.018 -8.963 19.526 1.00 91.44 371 VAL A N 1
ATOM 2885 C CA . VAL A 1 371 ? 6.049 -7.940 19.390 1.00 91.44 371 VAL A CA 1
ATOM 2886 C C . VAL A 1 371 ? 5.672 -7.098 18.182 1.00 91.44 371 VAL A C 1
ATOM 2888 O O . VAL A 1 371 ? 5.742 -7.582 17.048 1.00 91.44 371 VAL A O 1
ATOM 2891 N N . VAL A 1 372 ? 5.220 -5.878 18.458 1.00 92.94 372 VAL A N 1
ATOM 2892 C CA . VAL A 1 372 ? 4.887 -4.865 17.457 1.00 92.94 372 VAL A CA 1
ATOM 2893 C C . VAL A 1 372 ? 6.116 -3.991 17.246 1.00 92.94 372 VAL A C 1
ATOM 2895 O O . VAL A 1 372 ? 6.700 -3.491 18.205 1.00 92.94 372 VAL A O 1
ATOM 2898 N N . GLN A 1 373 ? 6.519 -3.817 15.994 1.00 94.81 373 GLN A N 1
ATOM 2899 C CA . GLN A 1 373 ? 7.552 -2.860 15.619 1.00 94.81 373 GLN A CA 1
ATOM 2900 C C . GLN A 1 373 ? 7.037 -2.009 14.470 1.00 94.81 373 GLN A C 1
ATOM 2902 O O . GLN A 1 373 ? 6.477 -2.535 13.509 1.00 94.81 373 GLN A O 1
ATOM 2907 N N . VAL A 1 374 ? 7.243 -0.698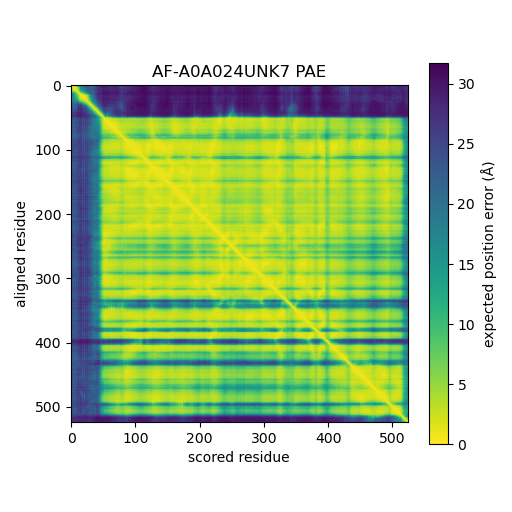 14.565 1.00 95.81 374 VAL A N 1
ATOM 2908 C CA . VAL A 1 374 ? 6.828 0.280 13.559 1.00 95.81 374 VAL A CA 1
ATOM 2909 C C . VAL A 1 374 ? 8.036 1.111 13.144 1.00 95.81 374 VAL A C 1
ATOM 2911 O O . VAL A 1 374 ? 8.922 1.423 13.941 1.00 95.81 374 VAL A O 1
ATOM 2914 N N . THR A 1 375 ? 8.142 1.416 11.859 1.00 95.19 375 THR A N 1
ATOM 2915 C CA . THR A 1 375 ? 9.156 2.313 11.309 1.00 95.19 375 THR A CA 1
ATOM 2916 C C . THR A 1 375 ? 8.562 3.040 10.121 1.00 95.19 375 THR A C 1
ATOM 2918 O O . THR A 1 375 ? 8.053 2.398 9.214 1.00 95.19 375 THR A O 1
ATOM 2921 N N . SER A 1 376 ? 8.664 4.361 10.100 1.00 94.12 376 SER A N 1
ATOM 2922 C CA . SER A 1 376 ? 8.206 5.191 8.991 1.00 94.12 376 SER A CA 1
ATOM 2923 C C . SER A 1 376 ? 9.361 5.920 8.308 1.00 94.12 376 SER A C 1
ATOM 2925 O O . SER A 1 376 ? 10.479 6.001 8.839 1.00 94.12 376 SER A O 1
ATOM 2927 N N . THR A 1 377 ? 9.114 6.409 7.097 1.00 91.38 377 THR A N 1
ATOM 2928 C CA . THR A 1 377 ? 9.962 7.414 6.451 1.00 91.38 377 THR A CA 1
ATOM 2929 C C . THR A 1 377 ? 9.910 8.728 7.227 1.00 91.38 377 THR A C 1
ATOM 2931 O O . THR A 1 377 ? 9.001 8.968 8.021 1.00 91.38 377 THR A O 1
ATOM 2934 N N . VAL A 1 378 ? 10.931 9.566 7.049 1.00 80.25 378 VAL A N 1
ATOM 2935 C CA . VAL A 1 378 ? 10.988 10.863 7.727 1.00 80.25 378 VAL A CA 1
ATOM 2936 C C . VAL A 1 378 ? 10.163 11.868 6.920 1.00 80.25 378 VAL A C 1
ATOM 2938 O O . VAL A 1 378 ? 10.469 12.061 5.740 1.00 80.25 378 VAL A O 1
ATOM 2941 N N . PRO A 1 379 ? 9.168 12.538 7.528 1.00 70.12 379 PRO A N 1
ATOM 2942 C CA . PRO A 1 379 ? 8.424 13.581 6.844 1.00 70.12 379 PRO A CA 1
ATOM 2943 C C . PRO A 1 379 ? 9.368 14.733 6.500 1.00 70.12 379 PRO A C 1
ATOM 2945 O O . PRO A 1 379 ? 9.979 15.343 7.378 1.00 70.12 379 PRO A O 1
ATOM 2948 N N . VAL A 1 380 ? 9.509 15.012 5.205 1.00 63.19 380 VAL A N 1
ATOM 2949 C CA . VAL A 1 380 ? 10.289 16.162 4.717 1.00 63.19 380 VAL A CA 1
ATOM 2950 C C . VAL A 1 380 ? 9.402 17.410 4.667 1.00 63.19 380 VAL A C 1
ATOM 2952 O O . VAL A 1 380 ? 9.849 18.501 5.012 1.00 63.19 380 VAL A O 1
ATOM 2955 N N . PHE A 1 381 ? 8.131 17.231 4.298 1.00 63.94 381 PHE A N 1
ATOM 2956 C CA . PHE A 1 381 ? 7.093 18.261 4.259 1.00 63.94 381 PHE A CA 1
ATOM 2957 C C . PHE A 1 381 ? 5.757 17.672 4.737 1.00 63.94 381 PHE A C 1
ATOM 2959 O O . PHE A 1 381 ? 5.543 16.460 4.625 1.00 63.94 381 PHE A O 1
ATOM 2966 N N . SER A 1 382 ? 4.862 18.522 5.246 1.00 59.16 382 SER A N 1
ATOM 2967 C CA . SER A 1 382 ? 3.453 18.164 5.457 1.00 59.16 382 SER A CA 1
ATOM 2968 C C . SER A 1 382 ? 2.815 17.756 4.126 1.00 59.16 382 SER A C 1
ATOM 2970 O O . SER A 1 382 ? 3.156 18.358 3.108 1.00 59.16 382 SER A O 1
ATOM 2972 N N . ASP A 1 383 ? 1.908 16.774 4.137 1.00 63.78 383 ASP A N 1
ATOM 2973 C CA . ASP A 1 383 ? 1.187 16.307 2.936 1.00 63.78 383 ASP A CA 1
ATOM 2974 C C . ASP A 1 383 ? 2.084 15.661 1.855 1.00 63.78 383 ASP A C 1
ATOM 2976 O O . ASP A 1 383 ? 1.822 15.706 0.656 1.00 63.78 383 ASP A O 1
ATOM 2980 N N . SER A 1 384 ? 3.197 15.051 2.276 1.00 73.62 384 SER A N 1
ATOM 2981 C CA . SER A 1 384 ? 4.054 14.259 1.385 1.00 73.62 384 SER A CA 1
ATOM 2982 C C . SER A 1 384 ? 3.713 12.772 1.460 1.00 73.62 384 SER A C 1
ATOM 2984 O O . SER A 1 384 ? 3.251 12.289 2.493 1.00 73.62 384 SER A O 1
ATOM 2986 N N . PHE A 1 385 ? 3.981 12.031 0.378 1.00 86.44 385 PHE A N 1
ATOM 2987 C CA . PHE A 1 385 ? 3.862 10.571 0.380 1.00 86.44 385 PHE A CA 1
ATOM 2988 C C . PHE A 1 385 ? 4.913 9.973 1.319 1.00 86.44 385 PHE A C 1
ATOM 2990 O O . PHE A 1 385 ? 6.111 9.951 1.011 1.00 86.44 385 PHE A O 1
ATOM 2997 N N . GLN A 1 386 ? 4.454 9.490 2.467 1.00 90.81 386 GLN A N 1
ATOM 2998 C CA . GLN A 1 386 ? 5.271 8.821 3.468 1.00 90.81 386 GLN A CA 1
ATOM 2999 C C . GLN A 1 386 ? 4.879 7.355 3.544 1.00 90.81 386 GLN A C 1
ATOM 3001 O O . GLN A 1 386 ? 3.754 6.982 3.235 1.00 90.81 386 GLN A O 1
ATOM 3006 N N . VAL A 1 387 ? 5.816 6.513 3.971 1.00 94.81 387 VAL A N 1
ATOM 3007 C CA . VAL A 1 387 ? 5.597 5.077 4.106 1.00 94.81 387 VAL A CA 1
ATOM 3008 C C . VAL A 1 387 ? 5.783 4.659 5.553 1.00 94.81 387 VAL A C 1
ATOM 3010 O O . VAL A 1 387 ? 6.807 4.971 6.158 1.00 94.81 387 VAL A O 1
ATOM 3013 N N . LEU A 1 388 ? 4.832 3.902 6.086 1.00 96.38 388 LEU A N 1
ATOM 3014 C CA . LEU A 1 388 ? 4.919 3.204 7.360 1.00 96.38 388 LEU A CA 1
ATOM 3015 C C . LEU A 1 388 ? 5.084 1.708 7.111 1.00 96.38 388 LEU A C 1
ATOM 3017 O O . LEU A 1 388 ? 4.297 1.088 6.401 1.00 96.38 388 LEU A O 1
ATOM 3021 N N . HIS A 1 389 ? 6.099 1.118 7.731 1.00 97.69 389 HIS A N 1
ATOM 3022 C CA . HIS A 1 389 ? 6.298 -0.318 7.830 1.00 97.69 389 HIS A CA 1
ATOM 3023 C C . HIS A 1 389 ? 6.018 -0.778 9.255 1.00 97.69 389 HIS A C 1
ATOM 3025 O O . HIS A 1 389 ? 6.631 -0.278 10.202 1.00 97.69 389 HIS A O 1
ATOM 3031 N N . ALA A 1 390 ? 5.137 -1.760 9.413 1.00 97.50 390 ALA A N 1
ATOM 3032 C CA . ALA A 1 390 ? 4.893 -2.391 10.700 1.00 97.50 390 ALA A CA 1
ATOM 3033 C C . ALA A 1 390 ? 4.993 -3.910 10.604 1.00 97.50 390 ALA A C 1
ATOM 3035 O O . ALA A 1 390 ? 4.569 -4.509 9.615 1.00 97.50 390 ALA A O 1
ATOM 3036 N N . THR A 1 391 ? 5.518 -4.537 11.653 1.00 96.31 391 THR A N 1
ATOM 3037 C CA . THR A 1 391 ? 5.530 -5.993 11.815 1.00 96.31 391 THR A CA 1
ATOM 3038 C C . THR A 1 391 ? 4.934 -6.387 13.159 1.00 96.31 391 THR A C 1
ATOM 3040 O O . THR A 1 391 ? 5.062 -5.679 14.155 1.00 96.31 391 THR A O 1
ATOM 3043 N N . MET A 1 392 ? 4.265 -7.536 13.176 1.00 93.88 392 MET A N 1
ATOM 3044 C CA . MET A 1 392 ? 3.653 -8.140 14.352 1.00 93.88 392 MET A CA 1
ATOM 3045 C C . MET A 1 392 ? 4.049 -9.608 14.384 1.00 93.88 392 MET A C 1
ATOM 3047 O O . MET A 1 392 ? 3.547 -10.416 13.599 1.00 93.88 392 MET A O 1
ATOM 3051 N N . PHE A 1 393 ? 4.945 -9.969 15.295 1.00 92.19 393 PHE A N 1
ATOM 3052 C CA . PHE A 1 393 ? 5.317 -11.365 15.515 1.00 92.19 393 PHE A CA 1
ATOM 3053 C C . PHE A 1 393 ? 4.754 -11.860 16.846 1.00 92.19 393 PHE A C 1
ATOM 3055 O O . PHE A 1 393 ? 4.913 -11.159 17.841 1.00 92.19 393 PHE A O 1
ATOM 3062 N N . PRO A 1 394 ? 4.159 -13.064 16.916 1.00 89.94 394 PRO A N 1
ATOM 3063 C CA . PRO A 1 394 ? 3.675 -13.617 18.179 1.00 89.94 394 PRO A CA 1
ATOM 3064 C C . PRO A 1 394 ? 4.776 -13.649 19.248 1.00 89.94 394 PRO A C 1
ATOM 3066 O O . PRO A 1 394 ? 5.921 -14.019 18.955 1.00 89.94 394 PRO A O 1
ATOM 3069 N N . THR A 1 395 ? 4.442 -13.282 20.487 1.00 83.56 395 THR A N 1
ATOM 3070 C CA . THR A 1 395 ? 5.374 -13.377 21.618 1.00 83.56 395 THR A CA 1
ATOM 3071 C C . THR A 1 395 ? 5.627 -14.851 21.949 1.00 83.56 395 THR A C 1
ATOM 3073 O O . THR A 1 395 ? 4.768 -15.563 22.462 1.00 83.56 395 THR A O 1
ATOM 3076 N N . ALA A 1 396 ? 6.819 -15.360 21.627 1.00 71.06 396 ALA A N 1
ATOM 3077 C CA . ALA A 1 396 ? 7.212 -16.710 22.021 1.00 71.06 396 ALA A CA 1
ATOM 3078 C C . ALA A 1 396 ? 7.860 -16.673 23.419 1.00 71.06 396 ALA A C 1
ATOM 3080 O O . ALA A 1 396 ? 8.768 -15.868 23.627 1.00 71.06 396 ALA A O 1
ATOM 3081 N N . PRO A 1 397 ? 7.486 -17.564 24.358 1.00 55.00 397 PRO A N 1
ATOM 3082 C CA . PRO A 1 397 ? 7.963 -17.504 25.744 1.00 55.00 397 PRO A CA 1
ATOM 3083 C C . PRO A 1 397 ? 9.484 -17.673 25.921 1.00 55.00 397 PRO A C 1
ATOM 3085 O O . PRO A 1 397 ? 9.991 -17.325 26.977 1.00 55.00 397 PRO A O 1
ATOM 3088 N N . ASN A 1 398 ? 10.217 -18.164 24.909 1.00 49.91 398 ASN A N 1
ATOM 3089 C CA . ASN A 1 398 ? 11.664 -18.435 24.982 1.00 49.91 398 ASN A CA 1
ATOM 3090 C C . ASN A 1 398 ? 12.463 -17.994 23.737 1.00 49.91 398 ASN A C 1
ATOM 3092 O O . ASN A 1 398 ? 13.591 -18.449 23.543 1.00 49.91 398 ASN A O 1
ATOM 3096 N N . ALA A 1 399 ? 11.907 -17.156 22.856 1.00 53.06 399 ALA A N 1
ATOM 3097 C CA . ALA A 1 399 ? 12.668 -16.681 21.701 1.00 53.06 399 ALA A CA 1
ATOM 3098 C C . ALA A 1 399 ? 13.506 -15.461 22.092 1.00 53.06 399 ALA A C 1
ATOM 3100 O O . ALA A 1 399 ? 12.960 -14.419 22.447 1.00 53.06 399 ALA A O 1
ATOM 3101 N N . SER A 1 400 ? 14.831 -15.563 21.970 1.00 52.78 400 SER A N 1
ATOM 3102 C CA . SER A 1 400 ? 15.671 -14.379 21.791 1.00 52.78 400 SER A CA 1
ATOM 3103 C C . SER A 1 400 ? 15.133 -13.619 20.577 1.00 52.78 400 SER A C 1
ATOM 3105 O O . SER A 1 400 ? 15.217 -14.125 19.455 1.00 52.78 400 SER A O 1
ATOM 3107 N N . LEU A 1 401 ? 14.507 -12.466 20.811 1.00 55.75 401 LEU A N 1
ATOM 3108 C CA . LEU A 1 401 ? 13.926 -11.640 19.761 1.00 55.75 401 LEU A CA 1
ATOM 3109 C C . LEU A 1 401 ? 15.075 -11.103 18.908 1.00 55.75 401 LEU A C 1
ATOM 3111 O O . LEU A 1 401 ? 15.749 -10.153 19.285 1.00 55.75 401 LEU A O 1
ATOM 3115 N N . ILE A 1 402 ? 15.333 -11.760 17.781 1.00 62.81 402 ILE A N 1
ATOM 3116 C CA . ILE A 1 402 ? 16.109 -11.147 16.710 1.00 62.81 402 ILE A CA 1
ATOM 3117 C C . ILE A 1 402 ? 15.178 -10.100 16.104 1.00 62.81 402 ILE A C 1
ATOM 3119 O O . ILE A 1 402 ? 14.064 -10.449 15.696 1.00 62.81 402 ILE A O 1
ATOM 3123 N N . GLU A 1 403 ? 15.608 -8.837 16.100 1.00 70.31 403 GLU A N 1
ATOM 3124 C CA . GLU A 1 403 ? 14.880 -7.770 15.412 1.00 70.31 403 GLU A CA 1
ATOM 3125 C C . GLU A 1 403 ? 14.605 -8.202 13.962 1.00 70.31 403 GLU A C 1
ATOM 3127 O O . GLU A 1 403 ? 15.525 -8.683 13.289 1.00 70.31 403 GLU A O 1
ATOM 3132 N N . PRO A 1 404 ? 13.355 -8.095 13.472 1.00 80.25 404 PRO A N 1
ATOM 3133 C CA . PRO A 1 404 ? 13.044 -8.374 12.082 1.00 80.25 404 PRO A CA 1
ATOM 3134 C C . PRO A 1 404 ? 13.924 -7.514 11.177 1.00 80.25 404 PRO A C 1
ATOM 3136 O O . PRO A 1 404 ? 13.857 -6.282 11.180 1.00 80.25 404 PRO A O 1
ATOM 3139 N N . LEU A 1 405 ? 14.740 -8.178 10.364 1.00 90.25 405 LEU A N 1
ATOM 3140 C CA . LEU A 1 405 ? 15.672 -7.516 9.458 1.00 90.25 405 LEU A CA 1
ATOM 3141 C C . LEU A 1 405 ? 14.925 -6.735 8.365 1.00 90.25 405 LEU A C 1
ATOM 3143 O O . LEU A 1 405 ? 15.526 -5.923 7.663 1.00 90.25 405 LEU A O 1
ATOM 3147 N N . SER A 1 406 ? 13.609 -6.931 8.220 1.00 94.12 406 SER A N 1
ATOM 3148 C CA . SER A 1 406 ? 12.769 -6.117 7.341 1.00 94.12 406 SER A CA 1
ATOM 3149 C C . SER A 1 406 ? 12.739 -4.641 7.753 1.00 94.12 406 SER A C 1
ATOM 3151 O O . SER A 1 406 ? 12.666 -3.792 6.871 1.00 94.12 406 SER A O 1
ATOM 3153 N N . HIS A 1 407 ? 12.872 -4.302 9.042 1.00 94.75 407 HIS A N 1
ATOM 3154 C CA . HIS A 1 407 ? 12.957 -2.903 9.493 1.00 94.75 407 HIS A CA 1
ATOM 3155 C C . HIS A 1 407 ? 14.320 -2.257 9.201 1.00 94.75 407 HIS A C 1
ATOM 3157 O O . HIS A 1 407 ? 14.390 -1.071 8.858 1.00 94.75 407 HIS A O 1
ATOM 3163 N N . GLU A 1 408 ? 15.401 -3.037 9.282 1.00 93.88 408 GLU A N 1
ATOM 3164 C CA . GLU A 1 408 ? 16.725 -2.593 8.836 1.00 93.88 408 GLU A CA 1
ATOM 3165 C C . GLU A 1 408 ? 16.715 -2.343 7.324 1.00 93.88 408 GLU A C 1
ATOM 3167 O O . GLU A 1 408 ? 17.103 -1.266 6.870 1.00 93.88 408 GLU A O 1
ATOM 3172 N N . CYS A 1 409 ? 16.181 -3.298 6.555 1.00 95.19 409 CYS A N 1
ATOM 3173 C CA . CYS A 1 409 ? 15.993 -3.160 5.115 1.00 95.19 409 CYS A CA 1
ATOM 3174 C C . CYS A 1 409 ? 15.144 -1.926 4.786 1.00 95.19 409 CYS A C 1
ATOM 3176 O O . CYS A 1 409 ? 15.576 -1.087 4.009 1.00 95.19 409 CYS A O 1
ATOM 3178 N N . PHE A 1 410 ? 13.998 -1.732 5.443 1.00 95.44 410 PHE A N 1
ATOM 3179 C CA . PHE A 1 410 ? 13.170 -0.538 5.256 1.00 95.44 410 PHE A CA 1
ATOM 3180 C C . PHE A 1 410 ? 13.965 0.762 5.453 1.00 95.44 410 PHE A C 1
ATOM 3182 O O . PHE A 1 410 ? 13.873 1.685 4.646 1.00 95.44 410 PHE A O 1
ATOM 3189 N N . THR A 1 411 ? 14.789 0.827 6.502 1.00 93.12 411 THR A N 1
ATOM 3190 C CA . THR A 1 411 ? 15.637 1.995 6.771 1.00 93.12 411 THR A CA 1
ATOM 3191 C C . THR A 1 411 ? 16.651 2.229 5.650 1.00 93.12 411 THR A C 1
ATOM 3193 O O . THR A 1 411 ? 16.814 3.365 5.208 1.00 93.12 411 THR A O 1
ATOM 3196 N N . GLN A 1 412 ? 17.300 1.174 5.160 1.00 91.94 412 GLN A N 1
ATOM 3197 C CA . GLN A 1 412 ? 18.266 1.267 4.060 1.00 91.94 412 GLN A CA 1
ATOM 3198 C C . GLN A 1 412 ? 17.606 1.697 2.743 1.00 91.94 412 GLN A C 1
ATOM 3200 O O . GLN A 1 412 ? 18.195 2.463 1.986 1.00 91.94 412 GLN A O 1
ATOM 3205 N N . GLU A 1 413 ? 16.387 1.223 2.491 1.00 90.81 413 GLU A N 1
ATOM 3206 C CA . GLU A 1 413 ? 15.705 1.385 1.208 1.00 90.81 413 GLU A CA 1
ATOM 3207 C C . GLU A 1 413 ? 14.900 2.676 1.081 1.00 90.81 413 GLU A C 1
ATOM 3209 O O . GLU A 1 413 ? 14.755 3.182 -0.027 1.00 90.81 413 GLU A O 1
ATOM 3214 N N . LEU A 1 414 ? 14.339 3.187 2.182 1.00 90.44 414 LEU A N 1
ATOM 3215 C CA . LEU A 1 414 ? 13.321 4.243 2.120 1.00 90.44 414 LEU A CA 1
ATOM 3216 C C . LEU A 1 414 ? 13.605 5.458 3.009 1.00 90.44 414 LEU A C 1
ATOM 3218 O O . LEU A 1 414 ? 13.027 6.511 2.758 1.00 90.44 414 LEU A O 1
ATOM 3222 N N . LYS A 1 415 ? 14.484 5.368 4.022 1.00 84.56 415 LYS A N 1
ATOM 3223 C CA . LYS A 1 415 ? 14.805 6.541 4.867 1.00 84.56 415 LYS A CA 1
ATOM 3224 C C . LYS A 1 415 ? 15.883 7.449 4.283 1.00 84.56 415 LYS A C 1
ATOM 3226 O O . LYS A 1 415 ? 15.883 8.635 4.589 1.00 84.56 415 LYS A O 1
ATOM 3231 N N . GLY A 1 416 ? 16.829 6.897 3.523 1.00 78.19 416 GLY A N 1
ATOM 3232 C CA . GLY A 1 416 ? 17.923 7.680 2.937 1.00 78.19 416 GLY A CA 1
ATOM 3233 C C . GLY A 1 416 ? 17.527 8.397 1.646 1.00 78.19 416 GLY A C 1
ATOM 3234 O O . GLY A 1 416 ? 17.879 9.555 1.453 1.00 78.19 416 GLY A O 1
ATOM 3235 N N . PHE A 1 417 ? 16.815 7.687 0.772 1.00 82.50 417 PHE A N 1
ATOM 3236 C CA . PHE A 1 417 ? 16.260 8.197 -0.475 1.00 82.50 417 PHE A CA 1
ATOM 3237 C C . PHE A 1 417 ? 14.925 7.487 -0.707 1.00 82.50 417 PHE A C 1
ATOM 3239 O O . PHE A 1 417 ? 14.904 6.270 -0.870 1.00 82.50 417 PHE A O 1
ATOM 3246 N N . GLY A 1 418 ? 13.822 8.224 -0.643 1.00 83.19 418 GLY A N 1
ATOM 3247 C CA . GLY A 1 418 ? 12.464 7.698 -0.698 1.00 83.19 418 GLY A CA 1
ATOM 3248 C C . GLY A 1 418 ? 11.709 8.078 -1.971 1.00 83.19 418 GLY A C 1
ATOM 3249 O O . GLY A 1 418 ? 12.199 8.775 -2.858 1.00 83.19 418 GLY A O 1
ATOM 3250 N N . ALA A 1 419 ? 10.455 7.632 -2.044 1.00 79.88 419 ALA A N 1
ATOM 3251 C CA . ALA A 1 419 ? 9.564 7.937 -3.163 1.00 79.88 419 ALA A CA 1
ATOM 3252 C C . ALA A 1 419 ? 9.336 9.449 -3.334 1.00 79.88 419 ALA A C 1
ATOM 3254 O O . ALA A 1 419 ? 9.330 9.951 -4.455 1.00 79.88 419 ALA A O 1
ATOM 3255 N N . ASN A 1 420 ? 9.209 10.166 -2.214 1.00 79.31 420 ASN A N 1
ATOM 3256 C CA . ASN A 1 420 ? 9.058 11.616 -2.196 1.00 79.31 420 ASN A CA 1
ATOM 3257 C C . ASN A 1 420 ? 10.306 12.333 -2.735 1.00 79.31 420 ASN A C 1
ATOM 3259 O O . ASN A 1 420 ? 10.183 13.306 -3.464 1.00 79.31 420 ASN A O 1
ATOM 3263 N N . ASP A 1 421 ? 11.512 11.832 -2.447 1.00 80.94 421 ASP A N 1
ATOM 3264 C CA . ASP A 1 421 ? 12.745 12.417 -2.990 1.00 80.94 421 ASP A CA 1
ATOM 3265 C C . ASP A 1 421 ? 12.819 12.239 -4.512 1.00 80.94 421 ASP A C 1
ATOM 3267 O O . ASP A 1 421 ? 13.191 13.166 -5.230 1.00 80.94 421 ASP A O 1
ATOM 3271 N N . CYS A 1 422 ? 12.419 11.066 -5.017 1.00 79.75 422 CYS A N 1
ATOM 3272 C CA . CYS A 1 422 ? 12.241 10.825 -6.451 1.00 79.75 422 CYS A CA 1
ATOM 3273 C C . CYS A 1 422 ? 11.292 11.853 -7.087 1.00 79.75 422 CYS A C 1
ATOM 3275 O O . CYS A 1 422 ? 11.632 12.431 -8.121 1.00 79.75 422 CYS A O 1
ATOM 3277 N N . ASP A 1 423 ? 10.130 12.081 -6.476 1.00 78.00 423 ASP A N 1
ATOM 3278 C CA . ASP A 1 423 ? 9.100 12.992 -6.985 1.00 78.00 423 ASP A CA 1
ATOM 3279 C C . ASP A 1 423 ? 9.528 14.465 -6.934 1.00 78.00 423 ASP A C 1
ATOM 3281 O O . ASP A 1 423 ? 9.440 15.188 -7.926 1.00 78.00 423 ASP A O 1
ATOM 3285 N N . LEU A 1 424 ? 10.111 14.899 -5.816 1.00 76.88 424 LEU A N 1
ATOM 3286 C CA . LEU A 1 424 ? 10.643 16.252 -5.661 1.00 76.88 424 LEU A CA 1
ATOM 3287 C C . LEU A 1 424 ? 11.775 16.534 -6.644 1.00 76.88 424 LEU A C 1
ATOM 3289 O O . LEU A 1 424 ? 11.856 17.634 -7.196 1.00 76.88 424 LEU A O 1
ATOM 3293 N N . ILE A 1 425 ? 12.645 15.549 -6.886 1.00 76.75 425 ILE A N 1
ATOM 3294 C CA . ILE A 1 425 ? 13.654 15.667 -7.932 1.00 76.75 425 ILE A CA 1
ATOM 3295 C C . ILE A 1 425 ? 12.948 15.810 -9.281 1.00 76.75 425 ILE A C 1
ATOM 3297 O O . ILE A 1 425 ? 13.223 16.784 -9.966 1.00 76.75 425 ILE A O 1
ATOM 3301 N N . LEU A 1 426 ? 11.997 14.943 -9.646 1.00 72.50 426 LEU A N 1
ATOM 3302 C CA . LEU A 1 426 ? 11.237 15.081 -10.899 1.00 72.50 426 LEU A CA 1
ATOM 3303 C C . LEU A 1 426 ? 10.646 16.486 -11.088 1.00 72.50 426 LEU A C 1
ATOM 3305 O O . LEU A 1 426 ? 10.871 17.089 -12.137 1.00 72.50 426 LEU A O 1
ATOM 3309 N N . GLY A 1 427 ? 9.986 17.036 -10.067 1.00 69.31 427 GLY A N 1
ATOM 3310 C CA . GLY A 1 427 ? 9.432 18.391 -10.104 1.00 69.31 427 GLY A CA 1
ATOM 3311 C C . GLY A 1 427 ? 10.502 19.481 -10.245 1.00 69.31 427 GLY A C 1
ATOM 3312 O O . GLY A 1 427 ? 10.390 20.368 -11.089 1.00 69.31 427 GLY A O 1
ATOM 3313 N N . ALA A 1 428 ? 11.602 19.397 -9.491 1.00 66.69 428 ALA A N 1
ATOM 3314 C CA . ALA A 1 428 ? 12.716 20.349 -9.587 1.00 66.69 428 ALA A CA 1
ATOM 3315 C C . ALA A 1 428 ? 13.473 20.276 -10.933 1.00 66.69 428 ALA A C 1
ATOM 3317 O O . ALA A 1 428 ? 14.219 21.195 -11.302 1.00 66.69 428 ALA A O 1
ATOM 3318 N N . LEU A 1 429 ? 13.321 19.173 -11.667 1.00 64.38 429 LEU A N 1
ATOM 3319 C CA . LEU A 1 429 ? 13.956 18.942 -12.961 1.00 64.38 429 LEU A CA 1
ATOM 3320 C C . LEU A 1 429 ? 13.234 19.614 -14.127 1.00 64.38 429 LEU A C 1
ATOM 3322 O O . LEU A 1 429 ? 13.874 19.855 -15.157 1.00 64.38 429 LEU A O 1
ATOM 3326 N N . GLU A 1 430 ? 11.968 19.995 -13.965 1.00 57.44 430 GLU A N 1
ATOM 3327 C CA . GLU A 1 430 ? 11.212 20.788 -14.936 1.00 57.44 430 GLU A CA 1
ATOM 3328 C C . GLU A 1 430 ? 11.733 22.241 -14.990 1.00 57.44 430 GLU A C 1
ATOM 3330 O O . GLU A 1 430 ? 11.095 23.190 -14.548 1.00 57.44 430 GLU A O 1
ATOM 3335 N N . GLY A 1 431 ? 12.942 22.438 -15.531 1.00 55.66 431 GLY A N 1
ATOM 3336 C CA . GLY A 1 431 ? 13.504 23.766 -15.816 1.00 55.66 431 GLY A CA 1
ATOM 3337 C C . GLY A 1 431 ? 14.950 24.014 -15.377 1.00 55.66 431 GLY A C 1
ATOM 3338 O O . GLY A 1 431 ? 15.488 25.087 -15.659 1.00 55.66 431 GLY A O 1
ATOM 3339 N N . SER A 1 432 ? 15.626 23.060 -14.726 1.00 57.81 432 SER A N 1
ATOM 3340 C CA . SER A 1 432 ? 16.985 23.291 -14.210 1.00 57.81 432 SER A CA 1
ATOM 3341 C C . SER A 1 432 ? 18.102 22.932 -15.209 1.00 57.81 432 SER A C 1
ATOM 3343 O O . SER A 1 432 ? 18.079 21.915 -15.900 1.00 57.81 432 SER A O 1
ATOM 3345 N N . ARG A 1 433 ? 19.161 23.760 -15.269 1.00 57.62 433 ARG A N 1
ATOM 3346 C CA . ARG A 1 433 ? 20.360 23.491 -16.098 1.00 57.62 433 ARG A CA 1
ATOM 3347 C C . ARG A 1 433 ? 21.192 22.298 -15.597 1.00 57.62 433 ARG A C 1
ATOM 3349 O O . ARG A 1 433 ? 21.971 21.751 -16.378 1.00 57.62 433 ARG A O 1
ATOM 3356 N N . GLY A 1 434 ? 21.044 21.903 -14.328 1.00 56.28 434 GLY A N 1
ATOM 3357 C CA . GLY A 1 434 ? 21.849 20.860 -13.670 1.00 56.28 434 GLY A CA 1
ATOM 3358 C C . GLY A 1 434 ? 21.704 19.470 -14.296 1.00 56.28 434 GLY A C 1
ATOM 3359 O O . GLY A 1 434 ? 22.651 18.690 -14.286 1.00 56.28 434 GLY A O 1
ATOM 3360 N N . PHE A 1 435 ? 20.569 19.207 -14.943 1.00 64.88 435 PHE A N 1
ATOM 3361 C CA . PHE A 1 435 ? 20.276 17.955 -15.642 1.00 64.88 435 PHE A CA 1
ATOM 3362 C C . PHE A 1 435 ? 20.254 18.107 -17.162 1.00 64.88 435 PHE A C 1
ATOM 3364 O O . PHE A 1 435 ? 19.631 17.323 -17.860 1.00 64.88 435 PHE A O 1
ATOM 3371 N N . SER A 1 436 ? 20.967 19.095 -17.705 1.00 70.12 436 SER A N 1
ATOM 3372 C CA . SER A 1 436 ? 21.132 19.254 -19.159 1.00 70.12 436 SER A CA 1
ATOM 3373 C C . SER A 1 436 ? 22.197 18.331 -19.766 1.00 70.12 436 SER A C 1
ATOM 3375 O O . SER A 1 436 ? 22.369 18.304 -20.985 1.00 70.12 436 SER A O 1
ATOM 3377 N N . THR A 1 437 ? 22.926 17.589 -18.928 1.00 77.88 437 THR A N 1
ATOM 3378 C CA . THR A 1 437 ? 24.014 16.702 -19.349 1.00 77.88 437 THR A CA 1
ATOM 3379 C C . THR A 1 437 ? 23.625 15.235 -19.200 1.00 77.88 437 THR A C 1
ATOM 3381 O O . THR A 1 437 ? 22.725 14.883 -18.439 1.00 77.88 437 THR A O 1
ATOM 3384 N N . LEU A 1 438 ? 24.326 14.374 -19.937 1.00 82.81 438 LEU A N 1
ATOM 3385 C CA . LEU A 1 438 ? 24.008 12.952 -20.041 1.00 82.81 438 LEU A CA 1
ATOM 3386 C C . LEU A 1 438 ? 24.126 12.210 -18.702 1.00 82.81 438 LEU A C 1
ATOM 3388 O O . LEU A 1 438 ? 23.279 11.383 -18.371 1.00 82.81 438 LEU A O 1
ATOM 3392 N N . THR A 1 439 ? 25.172 12.507 -17.927 1.00 85.50 439 THR A N 1
ATOM 3393 C CA . THR A 1 439 ? 25.508 11.750 -16.714 1.00 85.50 439 THR A CA 1
ATOM 3394 C C . THR A 1 439 ? 24.450 11.878 -15.613 1.00 85.50 439 THR A C 1
ATOM 3396 O O . THR A 1 439 ? 23.992 10.836 -15.150 1.00 85.50 439 THR A O 1
ATOM 3399 N N . PRO A 1 440 ? 23.997 13.084 -15.205 1.00 83.62 440 PRO A N 1
ATOM 3400 C CA . PRO A 1 440 ? 22.932 13.218 -14.210 1.00 83.62 440 PRO A CA 1
ATOM 3401 C C . PRO A 1 440 ? 21.618 12.574 -14.662 1.00 83.62 440 PRO A C 1
ATOM 3403 O O . PRO A 1 440 ? 20.980 11.884 -13.874 1.00 83.62 440 PRO A O 1
ATOM 3406 N N . GLN A 1 441 ? 21.245 12.722 -15.940 1.00 83.56 441 GLN A N 1
ATOM 3407 C CA . GLN A 1 441 ? 20.028 12.111 -16.492 1.00 83.56 441 GLN A CA 1
ATOM 3408 C C . GLN A 1 441 ? 20.081 10.576 -16.426 1.00 83.56 441 GLN A C 1
ATOM 3410 O O . GLN A 1 441 ? 19.141 9.940 -15.955 1.00 83.56 441 GLN A O 1
ATOM 3415 N N . ALA A 1 442 ? 21.195 9.968 -16.851 1.00 86.38 442 ALA A N 1
ATOM 3416 C CA . ALA A 1 442 ? 21.381 8.520 -16.779 1.00 86.38 442 ALA A CA 1
ATOM 3417 C C . ALA A 1 442 ? 21.461 8.012 -15.328 1.00 86.38 442 ALA A C 1
ATOM 3419 O O . ALA A 1 442 ? 20.897 6.964 -15.013 1.00 86.38 442 ALA A O 1
ATOM 3420 N N . ALA A 1 443 ? 22.116 8.764 -14.436 1.00 88.06 443 ALA A N 1
ATOM 3421 C CA . ALA A 1 443 ? 22.201 8.435 -13.016 1.00 88.06 443 ALA A CA 1
ATOM 3422 C C . ALA A 1 443 ? 20.823 8.462 -12.344 1.00 88.06 443 ALA A C 1
ATOM 3424 O O . ALA A 1 443 ? 20.503 7.556 -11.581 1.00 88.06 443 ALA A O 1
ATOM 3425 N N . PHE A 1 444 ? 19.981 9.445 -12.666 1.00 87.75 444 PHE A N 1
ATOM 3426 C CA . PHE A 1 444 ? 18.631 9.522 -12.116 1.00 87.75 444 PHE A CA 1
ATOM 3427 C C . PHE A 1 444 ? 17.698 8.442 -12.669 1.00 87.75 444 PHE A C 1
ATOM 3429 O O . PHE A 1 444 ? 16.890 7.883 -11.929 1.00 87.75 444 PHE A O 1
ATOM 3436 N N . LEU A 1 445 ? 17.859 8.049 -13.936 1.00 90.06 445 LEU A N 1
ATOM 3437 C CA . LEU A 1 445 ? 17.175 6.864 -14.456 1.00 90.06 445 LEU A CA 1
ATOM 3438 C C . LEU A 1 445 ? 17.591 5.593 -13.716 1.00 90.06 445 LEU A C 1
ATOM 3440 O O . LEU A 1 445 ? 16.737 4.781 -13.394 1.00 90.06 445 LEU A O 1
ATOM 3444 N N . ALA A 1 446 ? 18.872 5.420 -13.389 1.00 90.69 446 ALA A N 1
ATOM 3445 C CA . ALA A 1 446 ? 19.291 4.296 -12.554 1.00 90.69 446 ALA A CA 1
ATOM 3446 C C . ALA A 1 446 ? 18.714 4.389 -11.127 1.00 90.69 446 ALA A C 1
ATOM 3448 O O . ALA A 1 446 ? 18.248 3.384 -10.595 1.00 90.69 446 ALA A O 1
ATOM 3449 N N . LEU A 1 447 ? 18.699 5.590 -10.537 1.00 89.69 447 LEU A N 1
ATOM 3450 C CA . LEU A 1 447 ? 18.198 5.841 -9.183 1.00 89.69 447 LEU A CA 1
ATOM 3451 C C . LEU A 1 447 ? 16.689 5.590 -9.055 1.00 89.69 447 LEU A C 1
ATOM 3453 O O . LEU A 1 447 ? 16.255 4.985 -8.084 1.00 89.69 447 LEU A O 1
ATOM 3457 N N . SER A 1 448 ? 15.903 5.955 -10.069 1.00 89.69 448 SER A N 1
ATOM 3458 C CA . SER A 1 448 ? 14.464 5.651 -10.168 1.00 89.69 448 SER A CA 1
ATOM 3459 C C . SER A 1 448 ? 14.162 4.178 -10.493 1.00 89.69 448 SER A C 1
ATOM 3461 O O . SER A 1 448 ? 13.023 3.826 -10.789 1.00 89.69 448 SER A O 1
ATOM 3463 N N . ASN A 1 449 ? 15.169 3.299 -10.452 1.00 92.81 449 ASN A N 1
ATOM 3464 C CA . ASN A 1 449 ? 15.079 1.896 -10.855 1.00 92.81 449 ASN A CA 1
ATOM 3465 C C . ASN A 1 449 ? 14.621 1.707 -12.315 1.00 92.81 449 ASN A C 1
ATOM 3467 O O . ASN A 1 449 ? 13.811 0.834 -12.637 1.00 92.81 449 ASN A O 1
ATOM 3471 N N . PHE A 1 450 ? 15.165 2.536 -13.205 1.00 93.81 450 PHE A N 1
ATOM 3472 C CA . PHE A 1 450 ? 14.859 2.574 -14.634 1.00 93.81 450 PHE A CA 1
ATOM 3473 C C . PHE A 1 450 ? 13.366 2.761 -14.913 1.00 93.81 450 PHE A C 1
ATOM 3475 O O . PHE A 1 450 ? 12.848 2.182 -15.867 1.00 93.81 450 PHE A O 1
ATOM 3482 N N . ASP A 1 451 ? 12.676 3.558 -14.094 1.00 91.81 451 ASP A N 1
ATOM 3483 C CA . ASP A 1 451 ? 11.248 3.796 -14.264 1.00 91.81 451 ASP A CA 1
ATOM 3484 C C . ASP A 1 451 ? 10.940 4.332 -15.671 1.00 91.81 451 ASP A C 1
ATOM 3486 O O . ASP A 1 451 ? 11.597 5.247 -16.184 1.00 91.81 451 ASP A O 1
ATOM 3490 N N . PHE A 1 452 ? 9.962 3.710 -16.330 1.00 91.69 452 PHE A N 1
ATOM 3491 C CA . PHE A 1 452 ? 9.658 4.032 -17.715 1.00 91.69 452 PHE A CA 1
ATOM 3492 C C . PHE A 1 452 ? 9.033 5.419 -17.867 1.00 91.69 452 PHE A C 1
ATOM 3494 O O . PHE A 1 452 ? 9.328 6.098 -18.848 1.00 91.69 452 PHE A O 1
ATOM 3501 N N . ASP A 1 453 ? 8.240 5.880 -16.904 1.00 87.81 453 ASP A N 1
ATOM 3502 C CA . ASP A 1 453 ? 7.593 7.190 -16.988 1.00 87.81 453 ASP A CA 1
ATOM 3503 C C . ASP A 1 453 ? 8.626 8.297 -16.782 1.00 87.81 453 ASP A C 1
ATOM 3505 O O . ASP A 1 453 ? 8.666 9.261 -17.549 1.00 87.81 453 ASP A O 1
ATOM 3509 N N . VAL A 1 454 ? 9.568 8.086 -15.858 1.00 86.94 454 VAL A N 1
ATOM 3510 C CA . VAL A 1 454 ? 10.756 8.940 -15.709 1.00 86.94 454 VAL A CA 1
ATOM 3511 C C . VAL A 1 454 ? 11.549 8.986 -17.019 1.00 86.94 454 VAL A C 1
ATOM 3513 O O . VAL A 1 454 ? 11.923 10.059 -17.499 1.00 86.94 454 VAL A O 1
ATOM 3516 N N . PHE A 1 455 ? 11.764 7.838 -17.665 1.00 89.56 455 PHE A N 1
ATOM 3517 C CA . PHE A 1 455 ? 12.416 7.783 -18.974 1.00 89.56 455 PHE A CA 1
ATOM 3518 C C . PHE A 1 455 ? 11.678 8.591 -20.045 1.00 89.56 455 PHE A C 1
ATOM 3520 O O . PHE A 1 455 ? 12.327 9.298 -20.823 1.00 89.56 455 PHE A O 1
ATOM 3527 N N . LEU A 1 456 ? 10.345 8.534 -20.095 1.00 86.75 456 LEU A N 1
ATOM 3528 C CA . LEU A 1 456 ? 9.561 9.283 -21.078 1.00 86.75 456 LEU A CA 1
ATOM 3529 C C . LEU A 1 456 ? 9.773 10.800 -20.969 1.00 86.75 456 LEU A C 1
ATOM 3531 O O . LEU A 1 456 ? 9.796 11.460 -22.013 1.00 86.75 456 LEU A O 1
ATOM 3535 N N . LEU A 1 457 ? 10.002 11.319 -19.759 1.00 81.62 457 LEU A N 1
ATOM 3536 C CA . LEU A 1 457 ? 10.292 12.735 -19.505 1.00 81.62 457 LEU A CA 1
ATOM 3537 C C . LEU A 1 457 ? 11.681 13.148 -20.021 1.00 81.62 457 LEU A C 1
ATOM 3539 O O . LEU A 1 457 ? 11.832 14.190 -20.666 1.00 81.62 457 LEU A O 1
ATOM 3543 N N . PHE A 1 458 ? 12.707 12.316 -19.799 1.00 79.50 458 PHE A N 1
ATOM 3544 C CA . PHE A 1 458 ? 14.099 12.681 -20.105 1.00 79.50 458 PHE A CA 1
ATOM 3545 C C . PHE A 1 458 ? 14.599 12.245 -21.477 1.00 79.50 458 PHE A C 1
ATOM 3547 O O . PHE A 1 458 ? 15.565 12.826 -21.975 1.00 79.50 458 PHE A O 1
ATOM 3554 N N . LYS A 1 459 ? 13.980 11.250 -22.122 1.00 86.81 459 LYS A N 1
ATOM 3555 C CA . LYS A 1 459 ? 14.552 10.595 -23.313 1.00 86.81 459 LYS A CA 1
ATOM 3556 C C . LYS A 1 459 ? 14.980 11.572 -24.414 1.00 86.81 459 LYS A C 1
ATOM 3558 O O . LYS A 1 459 ? 16.054 11.427 -24.986 1.00 86.81 459 LYS A O 1
ATOM 3563 N N . TRP A 1 460 ? 14.209 12.619 -24.702 1.00 85.94 460 TRP A N 1
ATOM 3564 C CA . TRP A 1 460 ? 14.586 13.557 -25.767 1.00 85.94 460 TRP A CA 1
ATOM 3565 C C . TRP A 1 460 ? 15.680 14.533 -25.345 1.00 85.94 460 TRP A C 1
ATOM 3567 O O . TRP A 1 460 ? 16.500 14.929 -26.174 1.00 85.94 460 TRP A O 1
ATOM 3577 N N . GLN A 1 461 ? 15.741 14.869 -24.058 1.00 84.19 461 GLN A N 1
ATOM 3578 C CA . GLN A 1 461 ? 16.843 15.649 -23.506 1.00 84.19 461 GLN A CA 1
ATOM 3579 C C . GLN A 1 461 ? 18.141 14.840 -23.541 1.00 84.19 461 GLN A C 1
ATOM 3581 O O . GLN A 1 461 ? 19.168 15.376 -23.947 1.00 84.19 461 GLN A O 1
ATOM 3586 N N . ILE A 1 462 ? 18.070 13.543 -23.227 1.00 86.50 462 ILE A N 1
ATOM 3587 C CA . ILE A 1 462 ? 19.191 12.605 -23.327 1.00 86.50 462 ILE A CA 1
ATOM 3588 C C . ILE A 1 462 ? 19.666 12.467 -24.776 1.00 86.50 462 ILE A C 1
ATOM 3590 O O . ILE A 1 462 ? 20.858 12.596 -25.035 1.00 86.50 462 ILE A O 1
ATOM 3594 N N . VAL A 1 463 ? 18.761 12.270 -25.742 1.00 86.62 463 VAL A N 1
ATOM 3595 C CA . VAL A 1 463 ? 19.129 12.199 -27.172 1.00 86.62 463 VAL A CA 1
ATOM 3596 C C . VAL A 1 463 ? 19.798 13.496 -27.630 1.00 86.62 463 VAL A C 1
ATOM 3598 O O . VAL A 1 463 ? 20.825 13.460 -28.307 1.00 86.62 463 VAL A O 1
ATOM 3601 N N . LYS A 1 464 ? 19.261 14.655 -27.228 1.00 85.00 464 LYS A N 1
ATOM 3602 C CA . LYS A 1 464 ? 19.856 15.961 -27.539 1.00 85.00 464 LYS A CA 1
ATOM 3603 C C . LYS A 1 464 ? 21.235 16.119 -26.899 1.00 85.00 464 LYS A C 1
ATOM 3605 O O . LYS A 1 464 ? 22.160 16.582 -27.563 1.00 85.00 464 LYS A O 1
ATOM 3610 N N . ALA A 1 465 ? 21.385 15.709 -25.641 1.00 84.00 465 ALA A N 1
ATOM 3611 C CA . ALA A 1 465 ? 22.665 15.698 -24.952 1.00 84.00 465 ALA A CA 1
ATOM 3612 C C . ALA A 1 465 ? 23.646 14.733 -25.630 1.00 84.00 465 ALA A C 1
ATOM 3614 O O . ALA A 1 465 ? 24.802 15.075 -25.763 1.00 84.00 465 ALA A O 1
ATOM 3615 N N . ALA A 1 466 ? 23.213 13.589 -26.155 1.00 85.88 466 ALA A N 1
ATOM 3616 C CA . ALA A 1 466 ? 24.070 12.620 -26.842 1.00 85.88 466 ALA A CA 1
ATOM 3617 C C . ALA A 1 466 ? 24.437 13.007 -28.291 1.00 85.88 466 ALA A C 1
ATOM 3619 O O . ALA A 1 466 ? 25.258 12.344 -28.930 1.00 85.88 466 ALA A O 1
ATOM 3620 N N . ALA A 1 467 ? 23.849 14.073 -28.843 1.00 84.56 467 ALA A N 1
ATOM 3621 C CA . ALA A 1 467 ? 24.016 14.441 -30.250 1.00 84.56 467 ALA A CA 1
ATOM 3622 C C . ALA A 1 467 ? 25.468 14.782 -30.637 1.00 84.56 467 ALA A C 1
ATOM 3624 O O . ALA A 1 467 ? 25.842 14.597 -31.794 1.00 84.56 467 ALA A O 1
ATOM 3625 N N . HIS A 1 468 ? 26.281 15.251 -29.683 1.00 82.75 468 HIS A N 1
ATOM 3626 C CA . HIS A 1 468 ? 27.689 15.601 -29.905 1.00 82.75 468 HIS A CA 1
ATOM 3627 C C . HIS A 1 468 ? 28.648 14.403 -29.832 1.00 82.75 468 HIS A C 1
ATOM 3629 O O . HIS A 1 468 ? 29.814 14.541 -30.199 1.00 82.75 468 HIS A O 1
ATOM 3635 N N . LEU A 1 469 ? 28.180 13.238 -29.373 1.00 85.50 469 LEU A N 1
ATOM 3636 C CA . LEU A 1 469 ? 29.005 12.034 -29.289 1.00 85.50 469 LEU A CA 1
ATOM 3637 C C . LEU A 1 469 ? 29.363 11.531 -30.693 1.00 85.50 469 LEU A C 1
ATOM 3639 O O . LEU A 1 469 ? 28.531 11.551 -31.607 1.00 85.50 469 LEU A O 1
ATOM 3643 N N . ALA A 1 470 ? 30.580 11.021 -30.873 1.00 85.81 470 ALA A N 1
ATOM 3644 C CA . ALA A 1 470 ? 30.973 10.380 -32.127 1.00 85.81 470 ALA A CA 1
ATOM 3645 C C . ALA A 1 470 ? 30.137 9.109 -32.387 1.00 85.81 470 ALA A C 1
ATOM 3647 O O . ALA A 1 470 ? 29.587 8.522 -31.459 1.00 85.81 470 ALA A O 1
ATOM 3648 N N . VAL A 1 471 ? 30.042 8.654 -33.645 1.00 81.81 471 VAL A N 1
ATOM 3649 C CA . VAL A 1 471 ? 29.332 7.396 -33.992 1.00 81.81 471 VAL A CA 1
ATOM 3650 C C . VAL A 1 471 ? 29.894 6.210 -33.208 1.00 81.81 471 VAL A C 1
ATOM 3652 O O . VAL A 1 471 ? 29.143 5.389 -32.705 1.00 81.81 471 VAL A O 1
ATOM 3655 N N . ALA A 1 472 ? 31.222 6.134 -33.107 1.00 84.75 472 ALA A N 1
ATOM 3656 C CA . ALA A 1 472 ? 31.932 5.043 -32.446 1.00 84.75 472 ALA A CA 1
ATOM 3657 C C . ALA A 1 472 ? 32.088 5.251 -30.927 1.00 84.75 472 ALA A C 1
ATOM 3659 O O . ALA A 1 472 ? 32.885 4.558 -30.300 1.00 84.75 472 ALA A O 1
ATOM 3660 N N . ASP A 1 473 ? 31.395 6.233 -30.343 1.00 87.38 473 ASP A N 1
ATOM 3661 C CA . ASP A 1 473 ? 31.486 6.492 -28.910 1.00 87.38 473 ASP A CA 1
ATOM 3662 C C . ASP A 1 473 ? 30.784 5.369 -28.119 1.00 87.38 473 ASP A C 1
ATOM 3664 O O . ASP A 1 473 ? 29.583 5.153 -28.316 1.00 87.38 473 ASP A O 1
ATOM 3668 N N . PRO A 1 474 ? 31.482 4.666 -27.205 1.00 86.88 474 PRO A N 1
ATOM 3669 C CA . PRO A 1 474 ? 30.906 3.559 -26.441 1.00 86.88 474 PRO A CA 1
ATOM 3670 C C . PRO A 1 474 ? 29.748 3.988 -25.527 1.00 86.88 474 PRO A C 1
ATOM 3672 O O . PRO A 1 474 ? 28.938 3.152 -25.125 1.00 86.88 474 PRO A O 1
ATOM 3675 N N . GLN A 1 475 ? 29.611 5.282 -25.210 1.00 86.12 475 GLN A N 1
ATOM 3676 C CA . GLN A 1 475 ? 28.455 5.778 -24.463 1.00 86.12 475 GLN A CA 1
ATOM 3677 C C . GLN A 1 475 ? 27.139 5.563 -25.222 1.00 86.12 475 GLN A C 1
ATOM 3679 O O . GLN A 1 475 ? 26.100 5.405 -24.584 1.00 86.12 475 GLN A O 1
ATOM 3684 N N . ARG A 1 476 ? 27.154 5.485 -26.560 1.00 86.44 476 ARG A N 1
ATOM 3685 C CA . ARG A 1 476 ? 25.942 5.213 -27.352 1.00 86.44 476 ARG A CA 1
ATOM 3686 C C . ARG A 1 476 ? 25.352 3.834 -27.055 1.00 86.44 476 ARG A C 1
ATOM 3688 O O . ARG A 1 476 ? 24.137 3.724 -26.892 1.00 86.44 476 ARG A O 1
ATOM 3695 N N . ASP A 1 477 ? 26.191 2.816 -26.873 1.00 86.06 477 ASP A N 1
ATOM 3696 C CA . ASP A 1 477 ? 25.742 1.473 -26.476 1.00 86.06 477 ASP A CA 1
ATOM 3697 C C . ASP A 1 477 ? 25.126 1.482 -25.071 1.00 86.06 477 ASP A C 1
ATOM 3699 O O . ASP A 1 477 ? 24.123 0.810 -24.810 1.00 86.06 477 ASP A O 1
ATOM 3703 N N . HIS A 1 478 ? 25.670 2.305 -24.167 1.00 87.00 478 HIS A N 1
ATOM 3704 C CA . HIS A 1 478 ? 25.089 2.493 -22.841 1.00 87.00 478 HIS A CA 1
ATOM 3705 C C . HIS A 1 478 ? 23.685 3.109 -22.914 1.00 87.00 478 HIS A C 1
ATOM 3707 O O . HIS A 1 478 ? 22.797 2.663 -22.192 1.00 87.00 478 HIS A O 1
ATOM 3713 N N . LEU A 1 479 ? 23.440 4.060 -23.822 1.00 88.44 479 LEU A N 1
ATOM 3714 C CA . LEU A 1 479 ? 22.106 4.640 -24.031 1.00 88.44 479 LEU A CA 1
ATOM 3715 C C . LEU A 1 479 ? 21.111 3.625 -24.599 1.00 88.44 479 LEU A C 1
ATOM 3717 O O . LEU A 1 479 ? 19.959 3.574 -24.166 1.00 88.44 479 LEU A O 1
ATOM 3721 N N . VAL A 1 480 ? 21.547 2.760 -25.515 1.00 88.44 480 VAL A N 1
ATOM 3722 C CA . VAL A 1 480 ? 20.711 1.648 -25.991 1.00 88.44 480 VAL A CA 1
ATOM 3723 C C . VAL A 1 480 ? 20.356 0.711 -24.831 1.00 88.44 480 VAL A C 1
ATOM 3725 O O . VAL A 1 480 ? 19.183 0.366 -24.656 1.00 88.44 480 VAL A O 1
ATOM 3728 N N . SER A 1 481 ? 21.337 0.351 -23.998 1.00 89.44 481 SER A N 1
ATOM 3729 C CA . SER A 1 481 ? 21.117 -0.472 -22.802 1.00 89.44 481 SER A CA 1
ATOM 3730 C C . SER A 1 481 ? 20.150 0.192 -21.817 1.00 89.44 481 SER A C 1
ATOM 3732 O O . SER A 1 481 ? 19.208 -0.450 -21.354 1.00 89.44 481 SER A O 1
ATOM 3734 N N . LEU A 1 482 ? 20.336 1.487 -21.552 1.00 91.19 482 LEU A N 1
ATOM 3735 C CA . LEU A 1 482 ? 19.505 2.294 -20.662 1.00 91.19 482 LEU A CA 1
ATOM 3736 C C . LEU A 1 482 ? 18.041 2.289 -21.112 1.00 91.19 482 LEU A C 1
ATOM 3738 O O . LEU A 1 482 ? 17.168 1.883 -20.350 1.00 91.19 482 LEU A O 1
ATOM 3742 N N . GLY A 1 483 ? 17.775 2.649 -22.371 1.00 91.06 483 GLY A N 1
ATOM 3743 C CA . GLY A 1 483 ? 16.409 2.653 -22.898 1.00 91.06 483 GLY A CA 1
ATOM 3744 C C . GLY A 1 483 ? 15.782 1.260 -22.941 1.00 91.06 483 GLY A C 1
ATOM 3745 O O . GLY A 1 483 ? 14.581 1.125 -22.724 1.00 91.06 483 GLY A O 1
ATOM 3746 N N . THR A 1 484 ? 16.582 0.210 -23.155 1.00 91.38 484 THR A N 1
ATOM 3747 C CA . THR A 1 484 ? 16.097 -1.178 -23.093 1.00 91.38 484 THR A CA 1
ATOM 3748 C C . THR A 1 484 ? 15.640 -1.546 -21.682 1.00 91.38 484 THR A C 1
ATOM 3750 O O . THR A 1 484 ? 14.551 -2.096 -21.530 1.00 91.38 484 THR A O 1
ATOM 3753 N N . LYS A 1 485 ? 16.427 -1.206 -20.651 1.00 92.94 485 LYS A N 1
ATOM 3754 C CA . LYS A 1 485 ? 16.055 -1.430 -19.244 1.00 92.94 485 LYS A CA 1
ATOM 3755 C C . LYS A 1 485 ? 14.772 -0.687 -18.882 1.00 92.94 485 LYS A C 1
ATOM 3757 O O . LYS A 1 485 ? 13.862 -1.296 -18.331 1.00 92.94 485 LYS A O 1
ATOM 3762 N N . CYS A 1 486 ? 14.661 0.585 -19.269 1.00 93.62 486 CYS A N 1
ATOM 3763 C CA . CYS A 1 486 ? 13.445 1.363 -19.037 1.00 93.62 486 CYS A CA 1
ATOM 3764 C C . CYS A 1 486 ? 12.234 0.739 -19.739 1.00 93.62 486 CYS A C 1
ATOM 3766 O O . CYS A 1 486 ? 11.180 0.551 -19.139 1.00 93.62 486 CYS A O 1
ATOM 3768 N N . TYR A 1 487 ? 12.380 0.337 -21.001 1.00 91.56 487 TYR A N 1
ATOM 3769 C CA . TYR A 1 487 ? 11.290 -0.273 -21.760 1.00 91.56 487 TYR A CA 1
ATOM 3770 C C . TYR A 1 487 ? 10.813 -1.616 -21.190 1.00 91.56 487 TYR A C 1
ATOM 3772 O O . TYR A 1 487 ? 9.638 -1.969 -21.327 1.00 91.56 487 TYR A O 1
ATOM 3780 N N . GLN A 1 488 ? 11.696 -2.377 -20.542 1.00 90.25 488 GLN A N 1
ATOM 3781 C CA . GLN A 1 488 ? 11.325 -3.607 -19.834 1.00 90.25 488 GLN A CA 1
ATOM 3782 C C . GLN A 1 488 ? 10.441 -3.337 -18.608 1.00 90.25 488 GLN A C 1
ATOM 3784 O O . GLN A 1 488 ? 9.672 -4.215 -18.230 1.00 90.25 488 GLN A O 1
ATOM 3789 N N . LYS A 1 489 ? 10.514 -2.132 -18.029 1.00 91.88 489 LYS A N 1
ATOM 3790 C CA . LYS A 1 489 ? 9.704 -1.676 -16.888 1.00 91.88 489 LYS A CA 1
ATOM 3791 C C . LYS A 1 489 ? 8.410 -0.964 -17.291 1.00 91.88 489 LYS A C 1
ATOM 3793 O O . LYS A 1 489 ? 7.671 -0.509 -16.426 1.00 91.88 489 LYS A O 1
ATOM 3798 N N . ARG A 1 490 ? 8.119 -0.852 -18.591 1.00 91.31 490 ARG A N 1
ATOM 3799 C CA . ARG A 1 490 ? 6.912 -0.168 -19.066 1.00 91.31 490 ARG A CA 1
ATOM 3800 C C . ARG A 1 490 ? 5.643 -0.859 -18.568 1.00 91.31 490 ARG A C 1
ATOM 3802 O O . ARG A 1 490 ? 5.548 -2.088 -18.565 1.00 91.31 490 ARG A O 1
ATOM 3809 N N . TYR A 1 491 ? 4.630 -0.055 -18.289 1.00 90.94 491 TYR A N 1
ATOM 3810 C CA . TYR A 1 491 ? 3.277 -0.520 -18.033 1.00 90.94 491 TYR A CA 1
ATOM 3811 C C . TYR A 1 491 ? 2.300 0.349 -18.820 1.00 90.94 491 TYR A C 1
ATOM 3813 O O . TYR A 1 491 ? 2.403 1.571 -18.795 1.00 90.94 491 TYR A O 1
ATOM 3821 N N . SER A 1 492 ? 1.378 -0.283 -19.542 1.00 88.31 492 SER A N 1
ATOM 3822 C CA . SER A 1 492 ? 0.295 0.414 -20.234 1.00 88.31 492 SER A CA 1
ATOM 3823 C C . SER A 1 492 ? -0.965 0.312 -19.389 1.00 88.31 492 SER A C 1
ATOM 3825 O O . SER A 1 492 ? -1.302 -0.765 -18.903 1.00 88.31 492 SER A O 1
ATOM 3827 N N . LEU A 1 493 ? -1.699 1.413 -19.236 1.00 87.19 493 LEU A N 1
ATOM 3828 C CA . LEU A 1 493 ? -3.033 1.354 -18.634 1.00 87.19 493 LEU A CA 1
ATOM 3829 C C . LEU A 1 493 ? -4.025 0.626 -19.557 1.00 87.19 493 LEU A C 1
ATOM 3831 O O . LEU A 1 493 ? -4.935 -0.074 -19.094 1.00 87.19 493 LEU A O 1
ATOM 3835 N N . ALA A 1 494 ? -3.825 0.742 -20.872 1.00 83.88 494 ALA A N 1
ATOM 3836 C CA . ALA A 1 494 ? -4.614 0.040 -21.870 1.00 83.88 494 ALA A CA 1
ATOM 3837 C C . ALA A 1 494 ? -4.197 -1.435 -21.973 1.00 83.88 494 ALA A C 1
ATOM 3839 O O . ALA A 1 494 ? -3.016 -1.765 -21.956 1.00 83.88 494 ALA A O 1
ATOM 3840 N N . VAL A 1 495 ? -5.184 -2.317 -22.150 1.00 76.44 495 VAL A N 1
ATOM 3841 C CA . VAL A 1 495 ? -4.976 -3.766 -22.360 1.00 76.44 495 VAL A CA 1
ATOM 3842 C C . VAL A 1 495 ? -4.382 -4.075 -23.741 1.00 76.44 495 VAL A C 1
ATOM 3844 O O . VAL A 1 495 ? -3.829 -5.151 -23.955 1.00 76.44 495 VAL A O 1
ATOM 3847 N N . VAL A 1 496 ? -4.476 -3.130 -24.676 1.00 73.38 496 VAL A N 1
ATOM 3848 C CA . VAL A 1 496 ? -3.946 -3.256 -26.036 1.00 73.38 496 VAL A CA 1
ATOM 3849 C C . VAL A 1 496 ? -2.531 -2.688 -26.095 1.00 73.38 496 VAL A C 1
ATOM 3851 O O . VAL A 1 496 ? -2.239 -1.673 -25.461 1.00 73.38 496 VAL A O 1
ATOM 3854 N N . ASP A 1 497 ? -1.668 -3.333 -26.881 1.00 64.81 497 ASP A N 1
ATOM 3855 C CA . ASP A 1 497 ? -0.326 -2.831 -27.164 1.00 64.81 497 ASP A CA 1
ATOM 3856 C C . ASP A 1 497 ? -0.375 -1.417 -27.755 1.00 64.81 497 ASP A C 1
ATOM 3858 O O . ASP A 1 497 ? -1.043 -1.154 -28.758 1.00 64.81 497 ASP A O 1
ATOM 3862 N N . ASP A 1 498 ? 0.383 -0.507 -27.146 1.00 72.75 498 ASP A N 1
ATOM 3863 C CA . ASP A 1 498 ? 0.483 0.871 -27.604 1.00 72.75 498 ASP A CA 1
ATOM 3864 C C . ASP A 1 498 ? 1.553 0.996 -28.703 1.00 72.75 498 ASP A C 1
ATOM 3866 O O . ASP A 1 498 ? 2.764 1.042 -28.448 1.00 72.75 498 ASP A O 1
ATOM 3870 N N . PHE A 1 499 ? 1.095 1.066 -29.956 1.00 77.75 499 PHE A N 1
ATOM 3871 C CA . PHE A 1 499 ? 1.954 1.306 -31.117 1.00 77.75 499 PHE A CA 1
ATOM 3872 C C . PHE A 1 499 ? 2.783 2.593 -30.975 1.00 77.75 499 PHE A C 1
ATOM 3874 O O . PHE A 1 499 ? 3.929 2.636 -31.428 1.00 77.75 499 PHE A O 1
ATOM 3881 N N . ASN A 1 500 ? 2.259 3.628 -30.308 1.00 79.31 500 ASN A N 1
ATOM 3882 C CA . ASN A 1 500 ? 2.992 4.877 -30.110 1.00 79.31 500 ASN A CA 1
ATOM 3883 C C . ASN A 1 500 ? 4.196 4.669 -29.199 1.00 79.31 500 ASN A C 1
ATOM 3885 O O . ASN A 1 500 ? 5.261 5.222 -29.470 1.00 79.31 500 ASN A O 1
ATOM 3889 N N . VAL A 1 501 ? 4.068 3.837 -28.165 1.00 81.88 501 VAL A N 1
ATOM 3890 C CA . VAL A 1 501 ? 5.183 3.478 -27.280 1.00 81.88 501 VAL A CA 1
ATOM 3891 C C . VAL A 1 501 ? 6.266 2.722 -28.056 1.00 81.88 501 VAL A C 1
ATOM 3893 O O . VAL A 1 501 ? 7.446 3.071 -27.953 1.00 81.88 501 VAL A O 1
ATOM 3896 N N . GLN A 1 502 ? 5.888 1.761 -28.905 1.00 83.25 502 GLN A N 1
ATOM 3897 C CA . GLN A 1 502 ? 6.839 1.032 -29.757 1.00 83.25 502 GLN A CA 1
ATOM 3898 C C . GLN A 1 502 ? 7.550 1.960 -30.753 1.00 83.25 502 GLN A C 1
ATOM 3900 O O . GLN A 1 502 ? 8.779 1.937 -30.866 1.00 83.25 502 GLN A O 1
ATOM 3905 N N . LEU A 1 503 ? 6.798 2.831 -31.432 1.00 84.38 503 LEU A N 1
ATOM 3906 C CA . LEU A 1 503 ? 7.347 3.837 -32.340 1.00 84.38 503 LEU A CA 1
ATOM 3907 C C . LEU A 1 503 ? 8.276 4.808 -31.601 1.00 84.38 503 LEU A C 1
ATOM 3909 O O . LEU A 1 503 ? 9.335 5.178 -32.112 1.00 84.38 503 LEU A O 1
ATOM 3913 N N . SER A 1 504 ? 7.906 5.203 -30.384 1.00 84.75 504 SER A N 1
ATOM 3914 C CA . SER A 1 504 ? 8.719 6.077 -29.546 1.00 84.75 504 SER A CA 1
ATOM 3915 C C . SER A 1 504 ? 10.057 5.435 -29.188 1.00 84.75 504 SER A C 1
ATOM 3917 O O . SER A 1 504 ? 11.093 6.095 -29.275 1.00 84.75 504 SER A O 1
ATOM 3919 N N . MET A 1 505 ? 10.061 4.139 -28.873 1.00 88.56 505 MET A N 1
ATOM 3920 C CA . MET A 1 505 ? 11.294 3.393 -28.627 1.00 88.56 505 MET A CA 1
ATOM 3921 C C . MET A 1 505 ? 12.146 3.214 -29.878 1.00 88.56 505 MET A C 1
ATOM 3923 O O . MET A 1 505 ? 13.362 3.368 -29.808 1.00 88.56 505 MET A O 1
ATOM 3927 N N . ALA A 1 506 ? 11.537 2.950 -31.035 1.00 86.88 506 ALA A N 1
ATOM 3928 C CA . ALA A 1 506 ? 12.274 2.892 -32.295 1.00 86.88 506 ALA A CA 1
ATOM 3929 C C . ALA A 1 506 ? 12.991 4.225 -32.580 1.00 86.88 506 ALA A C 1
ATOM 3931 O O . ALA A 1 506 ? 14.174 4.242 -32.928 1.00 86.88 506 ALA A O 1
ATOM 3932 N N . ARG A 1 507 ? 12.303 5.353 -32.352 1.00 87.44 507 ARG A N 1
ATOM 3933 C CA . ARG A 1 507 ? 12.888 6.699 -32.462 1.00 87.44 507 ARG A CA 1
ATOM 3934 C C . ARG A 1 507 ? 14.000 6.935 -31.436 1.00 87.44 507 ARG A C 1
ATOM 3936 O O . ARG A 1 507 ? 15.012 7.535 -31.788 1.00 87.44 507 ARG A O 1
ATOM 3943 N N . TRP A 1 508 ? 13.844 6.450 -30.202 1.00 88.44 508 TRP A N 1
ATOM 3944 C CA . TRP A 1 508 ? 14.905 6.486 -29.193 1.00 88.44 508 TRP A CA 1
ATOM 3945 C C . TRP A 1 508 ? 16.156 5.741 -29.663 1.00 88.44 508 TRP A C 1
ATOM 3947 O O . TRP A 1 508 ? 17.233 6.326 -29.667 1.00 88.44 508 TRP A O 1
ATOM 3957 N N . PHE A 1 509 ? 16.025 4.486 -30.104 1.00 86.94 509 PHE A N 1
ATOM 3958 C CA . PHE A 1 509 ? 17.174 3.693 -30.553 1.00 86.94 509 PHE A CA 1
ATOM 3959 C C . PHE A 1 509 ? 17.874 4.334 -31.751 1.00 86.94 509 PHE A C 1
ATOM 3961 O O . PHE A 1 509 ? 19.102 4.378 -31.796 1.00 86.94 509 PHE A O 1
ATOM 3968 N N . TYR A 1 510 ? 17.103 4.907 -32.677 1.00 85.50 510 TYR A N 1
ATOM 3969 C CA . TYR A 1 510 ? 17.660 5.679 -33.780 1.00 85.50 510 TYR A CA 1
ATOM 3970 C C . TYR A 1 510 ? 18.445 6.904 -33.284 1.00 85.50 510 TYR A C 1
ATOM 3972 O O . TYR A 1 510 ? 19.592 7.092 -33.681 1.00 85.50 510 TYR A O 1
ATOM 3980 N N . GLY A 1 511 ? 17.871 7.711 -32.387 1.00 82.75 511 GLY A N 1
ATOM 3981 C CA . GLY A 1 511 ? 18.536 8.897 -31.830 1.00 82.75 511 GLY A CA 1
ATOM 3982 C C . GLY A 1 511 ? 19.757 8.574 -30.960 1.00 82.75 511 GLY A C 1
ATOM 3983 O O . GLY A 1 511 ? 20.732 9.323 -30.958 1.00 82.75 511 GLY A O 1
ATOM 3984 N N . ALA A 1 512 ? 19.736 7.441 -30.257 1.00 81.88 512 ALA A N 1
ATOM 3985 C CA . ALA A 1 512 ? 20.861 6.963 -29.460 1.00 81.88 512 ALA A CA 1
ATOM 3986 C C . ALA A 1 512 ? 22.049 6.532 -30.339 1.00 81.88 512 ALA A C 1
ATOM 3988 O O . ALA A 1 512 ? 23.201 6.728 -29.947 1.00 81.88 512 ALA A O 1
ATOM 3989 N N . TYR A 1 513 ? 21.794 5.995 -31.538 1.00 75.75 513 TYR A N 1
ATOM 3990 C CA . TYR A 1 513 ? 22.834 5.424 -32.401 1.00 75.75 513 TYR A CA 1
ATOM 3991 C C . TYR A 1 513 ? 23.303 6.356 -33.533 1.00 75.75 513 TYR A C 1
ATOM 3993 O O . TYR A 1 513 ? 24.479 6.353 -33.891 1.00 75.75 513 TYR A O 1
ATOM 4001 N N . VAL A 1 514 ? 22.415 7.180 -34.097 1.00 70.44 514 VAL A N 1
ATOM 4002 C CA . VAL A 1 514 ? 22.718 8.011 -35.274 1.00 70.44 514 VAL A CA 1
ATOM 4003 C C . VAL A 1 514 ? 23.117 9.435 -34.850 1.00 70.44 514 VAL A C 1
ATOM 4005 O O . VAL A 1 514 ? 22.366 10.085 -34.121 1.00 70.44 514 VAL A O 1
ATOM 4008 N N . PRO A 1 515 ? 24.272 9.970 -35.298 1.00 59.06 515 PRO A N 1
ATOM 4009 C CA . PRO A 1 515 ? 24.643 11.359 -35.038 1.00 59.06 515 PRO A CA 1
ATOM 4010 C C . PRO A 1 515 ? 23.662 12.335 -35.681 1.00 59.06 515 PRO A C 1
ATOM 4012 O O . PRO A 1 515 ? 23.116 12.072 -36.753 1.00 59.06 515 PRO A O 1
ATOM 4015 N N . ALA A 1 516 ? 23.526 13.521 -35.091 1.00 56.53 516 ALA A N 1
ATOM 4016 C CA . ALA A 1 516 ? 22.787 14.631 -35.683 1.00 56.53 516 ALA A CA 1
ATOM 4017 C C . ALA A 1 516 ? 23.560 15.262 -36.865 1.00 56.53 516 ALA A C 1
ATOM 4019 O O . ALA A 1 516 ? 23.885 16.444 -36.860 1.00 56.53 516 ALA A O 1
ATOM 4020 N N . THR A 1 517 ? 23.881 14.489 -37.902 1.00 47.66 517 THR A N 1
ATOM 4021 C CA . THR A 1 517 ? 24.460 14.984 -39.160 1.00 47.66 517 THR A CA 1
ATOM 4022 C C . THR A 1 517 ? 23.386 15.098 -40.236 1.00 47.66 517 THR A C 1
ATOM 4024 O O . THR A 1 517 ? 23.485 14.484 -41.293 1.00 47.66 517 THR A O 1
ATOM 4027 N N . ARG A 1 518 ? 22.338 15.884 -39.951 1.00 41.84 518 ARG A N 1
ATOM 4028 C CA . ARG A 1 518 ? 21.463 16.630 -40.885 1.00 41.84 518 ARG A CA 1
ATOM 4029 C C . ARG A 1 518 ? 20.179 17.025 -40.157 1.00 41.84 518 ARG A C 1
ATOM 4031 O O . ARG A 1 518 ? 19.628 16.230 -39.404 1.00 41.84 518 ARG A O 1
ATOM 4038 N N . ASN A 1 519 ? 19.707 18.241 -40.428 1.00 41.56 519 ASN A N 1
ATOM 4039 C CA . ASN A 1 519 ? 18.424 18.822 -40.013 1.00 41.56 519 ASN A CA 1
ATOM 4040 C C . ASN A 1 519 ? 17.210 17.952 -40.410 1.00 41.56 519 ASN A C 1
ATOM 4042 O O . ASN A 1 519 ? 16.468 18.308 -41.319 1.00 41.56 519 ASN A O 1
ATOM 4046 N N . VAL A 1 520 ? 17.014 16.800 -39.771 1.00 43.91 520 VAL A N 1
ATOM 4047 C CA . VAL A 1 520 ? 15.846 15.925 -39.993 1.00 43.91 520 VAL A CA 1
ATOM 4048 C C . VAL A 1 520 ? 15.099 15.634 -38.687 1.00 43.91 520 VAL A C 1
ATOM 4050 O O . VAL A 1 520 ? 13.992 15.117 -38.705 1.00 43.91 520 VAL A O 1
ATOM 4053 N N . LEU A 1 521 ? 15.635 16.033 -37.535 1.00 45.28 521 LEU A N 1
ATOM 4054 C CA . LEU A 1 521 ? 14.966 15.866 -36.249 1.00 45.28 521 LEU A CA 1
ATOM 4055 C C . LEU A 1 521 ? 14.803 17.234 -35.598 1.00 45.28 521 LEU A C 1
ATOM 4057 O O . LEU A 1 521 ? 15.754 17.736 -35.015 1.00 45.28 521 LEU A O 1
ATOM 4061 N N . ILE A 1 522 ? 13.629 17.834 -35.806 1.00 38.81 522 ILE A N 1
ATOM 4062 C CA . ILE A 1 522 ? 12.816 18.699 -34.921 1.00 38.81 522 ILE A CA 1
ATOM 4063 C C . ILE A 1 522 ? 11.813 19.400 -35.857 1.00 38.81 522 ILE A C 1
ATOM 4065 O O . ILE A 1 522 ? 12.036 20.522 -36.291 1.00 38.81 522 ILE A O 1
ATOM 4069 N N . GLN A 1 523 ? 10.769 18.678 -36.262 1.00 33.06 523 GLN A N 1
ATOM 4070 C CA . GLN A 1 523 ? 9.461 19.181 -36.713 1.00 33.06 523 GLN A CA 1
ATOM 4071 C C . GLN A 1 523 ? 8.628 17.950 -37.101 1.00 33.06 523 GLN A C 1
ATOM 4073 O O . GLN A 1 523 ? 8.617 17.562 -38.264 1.00 33.06 523 GLN A O 1
ATOM 4078 N N . CYS A 1 524 ? 8.048 17.280 -36.099 1.00 30.91 524 CYS A N 1
ATOM 4079 C CA . CYS A 1 524 ? 6.862 16.410 -36.165 1.00 30.91 524 CYS A CA 1
ATOM 4080 C C . CYS A 1 524 ? 6.559 15.900 -34.755 1.00 30.91 524 CYS A C 1
ATOM 4082 O O . CYS A 1 524 ? 7.291 14.993 -34.282 1.00 30.91 524 CYS A O 1
#

Solvent-accessible surface area (backbone atoms only — not comparable to full-atom values): 29035 Å² total; per-residue (Å²): 131,89,53,78,73,62,70,60,69,75,72,75,86,81,62,70,73,62,58,63,57,65,78,69,64,82,86,80,82,80,86,88,82,82,79,91,82,81,83,66,83,66,85,65,78,80,66,87,64,73,68,33,51,43,48,72,26,53,39,58,59,44,28,53,48,40,52,47,70,43,33,61,48,39,51,75,71,63,74,44,87,55,66,62,78,35,26,40,36,46,19,43,44,49,21,53,27,52,47,36,46,53,49,49,34,39,78,69,66,60,38,68,71,44,98,55,79,53,30,38,33,40,30,44,54,37,68,88,39,52,29,54,69,45,18,50,61,42,34,54,46,54,31,50,78,69,70,32,56,65,44,54,34,50,25,36,33,41,21,24,74,21,59,67,32,50,59,53,48,67,71,17,61,70,52,49,51,46,38,73,77,38,75,61,42,62,38,35,29,64,48,53,62,68,41,45,52,72,66,52,85,46,51,30,68,72,81,68,42,66,70,77,46,58,64,27,36,38,34,39,39,22,48,63,30,61,28,60,37,45,33,34,39,35,37,33,38,47,88,58,52,43,22,40,35,24,19,29,62,73,65,84,48,79,45,80,39,82,50,92,51,56,71,60,63,54,76,62,98,46,75,63,31,53,41,51,12,54,31,50,39,52,51,5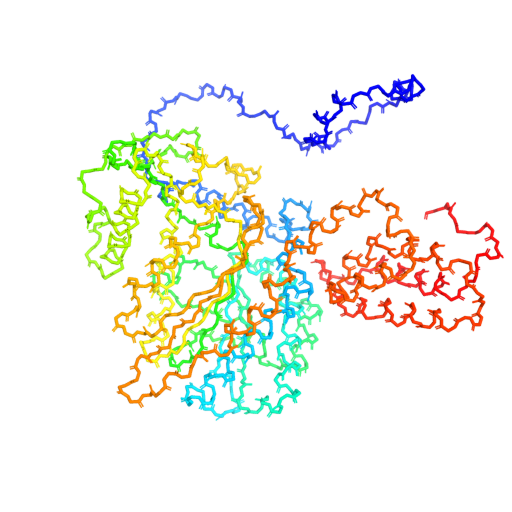4,48,47,44,50,71,77,40,66,68,42,57,28,39,42,61,41,47,53,48,46,54,46,29,53,53,29,53,44,61,56,23,36,82,85,32,42,40,34,38,43,38,34,33,39,35,50,56,42,83,41,91,57,88,65,83,76,75,59,41,88,35,83,48,46,51,47,48,61,38,30,67,67,59,50,50,46,39,52,45,68,70,34,43,92,56,21,51,66,49,76,52,62,43,74,81,87,53,83,68,36,66,37,42,40,38,38,39,33,38,48,68,56,98,81,60,83,80,71,75,64,61,23,60,57,44,40,46,70,48,37,56,78,58,33,55,46,54,55,48,52,48,56,61,62,53,78,79,44,75,85,57,60,45,53,66,56,47,54,50,49,37,56,69,37,53,28,23,29,70,64,42,69,74,42,49,65,56,43,34,61,44,51,39,81,49,57,74,86,38,70,65,35,59,50,47,46,52,50,53,50,52,14,59,73,56,55,79,70,91,56,71,62,88,57,64,65,60,54,52,50,50,54,52,46,51,48,45,41,59,52,55,75,83,62,102,77,86,90,88,132

Foldseek 3Di:
DDDCVVVVVVPDDDDPVVVVVVVPDDDDDDDDDDDDDDPPPPPPPDDPFDWDFQLPFLLLVLQLVVCQVCQLVCPVVVVDDCDLVLFLQNLLLVLLLVLLLVVVCVVVVLFFFDPAAFAEEEEFACRLVSSVLNNLVNNVVVCVVVVNVRGHQYAYEYEHQHPCNQVLVCLFPSVVVVCVVRVRHYWYWYDDLVCLLVVHWTATDRVRDTDQQASGEYEYEYEQRLQSARWWKWKQALQLWIWTFIAGNLNPDTDTHTDPALCCPQPDPDPLSNLLSVLRVVVSVCCCPVPHRDMFMDTGSSSVSSSVLSVCVSHDLQHKYKYKYWWQADARRDPDPDFDDQPDDSSHGGGHHHVVSVLSSCCSNAVVFWDKDKDKADDPDHRFTIMMIIMTHGDDPDDPDDDSCSRVSSCVSDRVAHSRNLVVVVVVVVDDPPPLAQVVLLVSCVSSVVALVSCVVCLVSNLVNCQPPDLPHVVLVVQLVSLVSNVVSDDDSHSDDDPVVVVVSVVSNCSSRDHCPDPPPDDD

Radius of gyration: 25.37 Å; Cα contacts (8 Å, |Δi|>4): 844; chains: 1; bounding box: 68×70×69 Å

Sequence (524 aa):
MLTELQQVLVWSSIHPVIIDFFDTIPSLHNPTSTNATLFASSNDRYMPSMQTSLSQSPVWAIQQAYYKSQGMAAWSSNTVPYGVSSSSFVAAAYARVVFRFFADCYHRNFLAPTGAVNCFVLEGGSGSCKFAAAFVPELMALLRDANLLQSIRPCTVLTDLCADVIESRMIHPVFQSLRQQFPYAVDFAVMSCDSIIRNDPVHLRLANTTLTVAGQPLFLIGNYFLDSLPTDAFVVDEAGTTFEIRTDSRADEFVPSPLADVATYYKDDDDVSATLNQTLASIVEVIRTSYPGRRGLVLFPVHAFQFLSALRRLQGPATPFAMLVGDATVHFSDLLQDIPELSPHADCFCLPVDFDVIQRFLDVAFHPTHVVQVTSTVPVFSDSFQVLHATMFPTAPNASLIEPLSHECFTQELKGFGANDCDLILGALEGSRGFSTLTPQAAFLALSNFDFDVFLLFKWQIVKAAAHLAVADPQRDHLVSLGTKCYQKRYSLAVVDDFNVQLSMARWFYGAYVPATRNVLIQC

Secondary structure (DSSP, 8-state):
---GGGGGGGSS---HHHHHHHTTPPPPP------S------------PPPEESTTSTHHHHHHHHHHHHTTHHHHTTSS--TTTT-HHHHHHHHHHHHHHHHHHHHTTSS---SS--EEEEETT-TT-HHHHHHHHHHHHHHHHTT-TTT--EEEEEEES-HHHHHHHHT-HHHHHHHHH-TTSEEEEE--HHHHHTT---EETTTTEE---TTS-EEEEEES-GGGS--EEEEE-TTS-EEEEEE-TTS--EEEEE-S-GGGSS--SSHHHHHHHHHHHHHHHHHHHHSTT--EEEEE-HHHHHHHHHHHHHH-TTS-EEEEEEEEB--TTSS--SPPP-EEETTEEE--B-HHHHHHHHHHHHTTTEEEEEEEPPPSSTT-EEEEEEEEEE--TT---PPPHHHHHHIIIIISS-HHHHHHHHHHHTT-GGGSSHHHHHHHHHHTTS-HHHHHHHHHHHHHHHTTS-TT-THHHHHHHHHHHHHHT---SSSS--HHHHHHHHHHHHHHHS---SS-SS--

Organism: NCBI:txid157072

Mean predicted aligned error: 9.67 Å

pLDDT: mean 83.21, std 18.84, range [25.09, 98.81]

Nearest PDB structures (foldseek):
  2eg5-assembly2_E  TM=4.738E-01  e=5.236E-03  Coffea canephora
  3sgl-assembly1_A  TM=4.639E-01  e=7.614E-03  Yersinia pestis
  2qy6-assembly1_A  TM=4.101E-01  e=4.217E-02  Escherichia coli O157:H7
  3awi-assembly4_D  TM=4.499E-01  e=6.824E-02  Escherichia coli K-12
  7d3f-assembly1_C  TM=4.229E-01  e=1.162E+00  Homo sapiens